Protein AF-0000000087109106 (afdb_homodimer)

Secondary structure (DSSP, 8-state):
--B-EEEEEEE-EETTEETSGGGHHHHHHHHTTHHHHHHTTS-EEEEEPPP-TT--STTHHHHHHHHHHHHHHHHHHHTTEEEEEEESSTTHHHHHHHHHTTT-TT-EEEEE-SS-----TTT-SS--GGGGHHHHHTTSS-HHHHHTSTT--PPPGGGEEEEEE-S--HHHHHHHHHHT-EEEE--SSS---HHHHHHHHHHHHT--EEEEEEEGGGB-GGG---SS---SS-B-HHHHHHHHHHHHHHSEEEEEEEE---TTSTTHHHHHHHHHHHHHHHHHHHHHHTSB-----/--B-EEEEEEE-EETTEETSGGGHHHHHHHHTTHHHHHHTTS-EEEEEPPP-TT--STTHHHHHHHHHHHHHHHHHHHTTEEEEEEESSTTHHHHHHHHHTTT-TT-EEEEE-SS-----TTT-SS--GGGGHHHHHTTSS-HHHHHTSTT--PPPGGGEEEEEE-S--HHHHHHHHHHT-EEEE--SSS---HHHHHHHHHHHHT--EEEEEEEGGGB-GGG---SS---SS-B-HHHHHHHHHHHHHHSEEEEEEEE---TTSTTHHHHHHHHHHHHHHHHHHHHHHTSB-----

pLDDT: mean 96.87, std 5.17, range [41.66, 98.94]

Structure (mmCIF, N/CA/C/O backbone):
data_AF-0000000087109106-model_v1
#
loop_
_entity.id
_entity.type
_entity.pdbx_description
1 polymer Arginase
#
loop_
_atom_site.group_PDB
_atom_site.id
_atom_site.type_symbol
_atom_site.label_atom_id
_atom_site.label_alt_id
_atom_site.label_comp_id
_atom_site.label_asym_id
_atom_site.label_entity_id
_atom_site.label_seq_id
_atom_site.pdbx_PDB_ins_code
_atom_site.Cartn_x
_atom_site.Cartn_y
_atom_site.Cartn_z
_atom_site.occupancy
_atom_site.B_iso_or_equiv
_atom_site.auth_seq_id
_atom_site.auth_comp_id
_atom_site.auth_asym_id
_atom_site.auth_atom_id
_atom_site.pdbx_PDB_model_num
ATOM 1 N N . MET A 1 1 ? 10.938 30 22.594 1 81.94 1 MET A N 1
ATOM 2 C CA . MET A 1 1 ? 11.258 31.141 21.719 1 81.94 1 MET A CA 1
ATOM 3 C C . MET A 1 1 ? 10.312 31.188 20.531 1 81.94 1 MET A C 1
ATOM 5 O O . MET A 1 1 ? 9.898 30.141 20.016 1 81.94 1 MET A O 1
ATOM 9 N N . PRO A 1 2 ? 9.867 32.344 20.203 1 93.38 2 PRO A N 1
ATOM 10 C CA . PRO A 1 2 ? 8.922 32.469 19.078 1 93.38 2 PRO A CA 1
ATOM 11 C C . PRO A 1 2 ? 9.547 32.094 17.734 1 93.38 2 PRO A C 1
ATOM 13 O O . PRO A 1 2 ? 10.773 32.156 17.594 1 93.38 2 PRO A O 1
ATOM 16 N N . TYR A 1 3 ? 8.766 31.641 16.812 1 96.44 3 TYR A N 1
ATOM 17 C CA . TYR A 1 3 ? 9.195 31.5 15.43 1 96.44 3 TYR A CA 1
ATOM 18 C C . TYR A 1 3 ? 9.469 32.875 14.812 1 96.44 3 TYR A C 1
ATOM 20 O O . TYR A 1 3 ? 8.898 33.875 15.234 1 96.44 3 TYR A O 1
ATOM 28 N N . THR A 1 4 ? 10.367 32.812 13.82 1 96.75 4 THR A N 1
ATOM 29 C CA . THR A 1 4 ? 10.734 34.094 13.234 1 96.75 4 THR A CA 1
ATOM 30 C C . THR A 1 4 ? 10.359 34.156 11.758 1 96.75 4 THR A C 1
ATOM 32 O O . THR A 1 4 ? 10.469 35.188 11.117 1 96.75 4 THR A O 1
ATOM 35 N N . SER A 1 5 ? 10 33.062 11.25 1 98.06 5 SER A N 1
ATOM 36 C CA . SER A 1 5 ? 9.633 32.938 9.852 1 98.06 5 SER A CA 1
ATOM 37 C C . SER A 1 5 ? 8.727 31.719 9.625 1 98.06 5 SER A C 1
ATOM 39 O O . SER A 1 5 ? 8.422 30.984 10.57 1 98.06 5 SER A O 1
ATOM 41 N N . ILE A 1 6 ? 8.203 31.641 8.445 1 98.62 6 ILE A N 1
ATOM 42 C CA . ILE A 1 6 ? 7.371 30.516 8.047 1 98.62 6 ILE A CA 1
ATOM 43 C C . ILE A 1 6 ? 8.023 29.781 6.879 1 98.62 6 ILE A C 1
ATOM 45 O O . ILE A 1 6 ? 8.461 30.406 5.91 1 98.62 6 ILE A O 1
ATOM 49 N N . THR A 1 7 ? 8.227 28.531 6.992 1 98.88 7 THR A N 1
ATOM 50 C CA . THR A 1 7 ? 8.609 27.672 5.867 1 98.88 7 THR A CA 1
ATOM 51 C C . THR A 1 7 ? 7.398 26.938 5.305 1 98.88 7 THR A C 1
ATOM 53 O O . THR A 1 7 ? 6.777 26.141 5.996 1 98.88 7 THR A O 1
ATOM 56 N N . ILE A 1 8 ? 7.062 27.234 4.07 1 98.94 8 ILE A N 1
ATOM 57 C CA . ILE A 1 8 ? 6 26.516 3.375 1 98.94 8 ILE A CA 1
ATOM 58 C C . ILE A 1 8 ? 6.578 25.281 2.684 1 98.94 8 ILE A C 1
ATOM 60 O O . ILE A 1 8 ? 7.359 25.406 1.739 1 98.94 8 ILE A O 1
ATOM 64 N N . VAL A 1 9 ? 6.246 24.125 3.215 1 98.94 9 VAL A N 1
ATOM 65 C CA . VAL A 1 9 ? 6.617 22.859 2.59 1 98.94 9 VAL A CA 1
ATOM 66 C C . VAL A 1 9 ? 5.523 22.422 1.615 1 98.94 9 VAL A C 1
ATOM 68 O O . VAL A 1 9 ? 4.379 22.203 2.018 1 98.94 9 VAL A O 1
ATOM 71 N N . VAL A 1 10 ? 5.859 22.312 0.342 1 98.94 10 VAL A N 1
ATOM 72 C CA . VAL A 1 10 ? 4.879 22.016 -0.694 1 98.94 10 VAL A CA 1
ATOM 73 C C . VAL A 1 10 ? 5.043 20.562 -1.147 1 98.94 10 VAL A C 1
ATOM 75 O O . VAL A 1 10 ? 6.066 20.203 -1.735 1 98.94 10 VAL A O 1
ATOM 78 N N . ALA A 1 11 ? 4.082 19.75 -0.847 1 98.81 11 ALA A N 1
ATOM 79 C CA . ALA A 1 11 ? 4.07 18.328 -1.194 1 98.81 11 ALA A CA 1
ATOM 80 C C . ALA A 1 11 ? 2.826 17.969 -2 1 98.81 11 ALA A C 1
ATOM 82 O O . ALA A 1 11 ? 1.907 17.328 -1.482 1 98.81 11 ALA A O 1
ATOM 83 N N . PRO A 1 12 ? 2.826 18.234 -3.299 1 98.75 12 PRO A N 1
ATOM 84 C CA . PRO A 1 12 ? 1.623 18.125 -4.129 1 98.75 12 PRO A CA 1
ATOM 85 C C . PRO A 1 12 ? 1.46 16.734 -4.734 1 98.75 12 PRO A C 1
ATOM 87 O O . PRO A 1 12 ? 1.447 16.578 -5.957 1 98.75 12 PRO A O 1
ATOM 90 N N . TYR A 1 13 ? 1.176 15.773 -3.838 1 98.19 13 TYR A N 1
ATOM 91 C CA . TYR A 1 13 ? 1.151 14.391 -4.309 1 98.19 13 TYR A CA 1
ATOM 92 C C . TYR A 1 13 ? -0.169 13.719 -3.951 1 98.19 13 TYR A C 1
ATOM 94 O O . TYR A 1 13 ? -0.763 14.016 -2.912 1 98.19 13 TYR A O 1
ATOM 102 N N . HIS A 1 14 ? -0.654 12.906 -4.785 1 96.94 14 HIS A N 1
ATOM 103 C CA . HIS A 1 14 ? -1.688 11.898 -4.551 1 96.94 14 HIS A CA 1
ATOM 104 C C . HIS A 1 14 ? -1.144 10.492 -4.762 1 96.94 14 HIS A C 1
ATOM 106 O O . HIS A 1 14 ? -0.91 10.07 -5.898 1 96.94 14 HIS A O 1
ATOM 112 N N . THR A 1 15 ? -0.967 9.711 -3.705 1 92.5 15 THR A N 1
ATOM 113 C CA . THR A 1 15 ? -0.433 8.359 -3.766 1 92.5 15 THR A CA 1
ATOM 114 C C . THR A 1 15 ? 0.911 8.336 -4.488 1 92.5 15 THR A C 1
ATOM 116 O O . THR A 1 15 ? 1.159 7.465 -5.324 1 92.5 15 THR A O 1
ATOM 119 N N . GLY A 1 16 ? 1.646 9.359 -4.309 1 92.75 16 GLY A N 1
ATOM 120 C CA . GLY A 1 16 ? 2.979 9.445 -4.883 1 92.75 16 GLY A CA 1
ATOM 121 C C . GLY A 1 16 ? 2.988 10.047 -6.277 1 92.75 16 GLY A C 1
ATOM 122 O O . GLY A 1 16 ? 4.055 10.234 -6.871 1 92.75 16 GLY A O 1
ATOM 123 N N . LEU A 1 17 ? 1.903 10.32 -6.859 1 93.31 17 LEU A N 1
ATOM 124 C CA . LEU A 1 17 ? 1.821 10.953 -8.172 1 93.31 17 LEU A CA 1
ATOM 125 C C . LEU A 1 17 ? 1.724 12.469 -8.047 1 93.31 17 LEU A C 1
ATOM 127 O O . LEU A 1 17 ? 0.871 12.984 -7.32 1 93.31 17 LEU A O 1
ATOM 131 N N . TYR A 1 18 ? 2.537 13.18 -8.727 1 96 18 TYR A N 1
ATOM 132 C CA . TYR A 1 18 ? 2.615 14.633 -8.68 1 96 18 TYR A CA 1
ATOM 133 C C . TYR A 1 18 ? 1.415 15.266 -9.375 1 96 18 TYR A C 1
ATOM 135 O O . TYR A 1 18 ? 1.013 14.828 -10.453 1 96 18 TYR A O 1
ATOM 143 N N . ASP A 1 19 ? 0.82 16.266 -8.766 1 97 19 ASP A N 1
ATOM 144 C CA . ASP A 1 19 ? -0.245 17.094 -9.328 1 97 19 ASP A CA 1
ATOM 145 C C . ASP A 1 19 ? -1.371 16.234 -9.898 1 97 19 ASP A C 1
ATOM 147 O O . ASP A 1 19 ? -1.814 16.453 -11.023 1 97 19 ASP A O 1
ATOM 151 N N . HIS A 1 20 ? -1.695 15.242 -9.188 1 95.44 20 HIS A N 1
ATOM 152 C CA . HIS A 1 20 ? -2.779 14.32 -9.5 1 95.44 20 HIS A CA 1
ATOM 153 C C . HIS A 1 20 ? -3.832 14.312 -8.398 1 95.44 20 HIS A C 1
ATOM 155 O O . HIS A 1 20 ? -3.502 14.164 -7.219 1 95.44 20 HIS A O 1
ATOM 161 N N . ARG A 1 21 ? -5.148 14.602 -8.789 1 96.94 21 ARG A N 1
ATOM 162 C CA . ARG A 1 21 ? -6.254 14.594 -7.84 1 96.94 21 ARG A CA 1
ATOM 163 C C . ARG A 1 21 ? -5.957 15.484 -6.645 1 96.94 21 ARG A C 1
ATOM 165 O O . ARG A 1 21 ? -5.676 16.672 -6.809 1 96.94 21 ARG A O 1
ATOM 172 N N . VAL A 1 22 ? -5.84 14.93 -5.5 1 98.38 22 VAL A N 1
ATOM 173 C CA . VAL A 1 22 ? -5.676 15.789 -4.336 1 98.38 22 VAL A CA 1
ATOM 174 C C . VAL A 1 22 ? -4.277 16.406 -4.336 1 98.38 22 VAL A C 1
ATOM 176 O O . VAL A 1 22 ? -4.008 17.359 -3.605 1 98.38 22 VAL A O 1
ATOM 179 N N . GLY A 1 23 ? -3.395 15.914 -5.145 1 98.25 23 GLY A N 1
ATOM 180 C CA . GLY A 1 23 ? -2.104 16.562 -5.328 1 98.25 23 GLY A CA 1
ATOM 181 C C . GLY A 1 23 ? -2.209 17.938 -5.949 1 98.25 23 GLY A C 1
ATOM 182 O O . GLY A 1 23 ? -1.28 18.75 -5.848 1 98.25 23 GLY A O 1
ATOM 183 N N . SER A 1 24 ? -3.297 18.266 -6.547 1 98.62 24 SER A N 1
ATOM 184 C CA . SER A 1 24 ? -3.514 19.562 -7.156 1 98.62 24 SER A CA 1
ATOM 185 C C . SER A 1 24 ? -3.83 20.625 -6.102 1 98.62 24 SER A C 1
ATOM 187 O O . SER A 1 24 ? -3.66 21.812 -6.344 1 98.62 24 SER A O 1
ATOM 189 N N . GLY A 1 25 ? -4.273 20.203 -4.969 1 98.81 25 GLY A N 1
ATOM 190 C CA . GLY A 1 25 ? -4.734 21.094 -3.908 1 98.81 25 GLY A CA 1
ATOM 191 C C . GLY A 1 25 ? -3.684 22.094 -3.467 1 98.81 25 GLY A C 1
ATOM 192 O O . GLY A 1 25 ? -3.912 23.297 -3.52 1 98.81 25 GLY A O 1
ATOM 193 N N . PRO A 1 26 ? -2.518 21.562 -3.062 1 98.81 26 PRO A N 1
ATOM 194 C CA . PRO A 1 26 ? -1.448 22.484 -2.645 1 98.81 26 PRO A CA 1
ATOM 195 C C . PRO A 1 26 ? -1.155 23.562 -3.682 1 98.81 26 PRO A C 1
ATOM 197 O O . PRO A 1 26 ? -0.986 24.734 -3.326 1 98.81 26 PRO A O 1
ATOM 200 N N . LEU A 1 27 ? -1.142 23.172 -4.922 1 98.56 27 LEU A N 1
ATOM 201 C CA . LEU A 1 27 ? -0.813 24.094 -6.004 1 98.56 27 LEU A CA 1
ATOM 202 C C . LEU A 1 27 ? -1.904 25.141 -6.172 1 98.56 27 LEU A C 1
ATOM 204 O O . LEU A 1 27 ? -1.609 26.312 -6.387 1 98.56 27 LEU A O 1
ATOM 208 N N . ARG A 1 28 ? -3.117 24.688 -6.066 1 98.75 28 ARG A N 1
ATOM 209 C CA . ARG A 1 28 ? -4.23 25.625 -6.195 1 98.75 28 ARG A CA 1
ATOM 210 C C . ARG A 1 28 ? -4.262 26.609 -5.023 1 98.75 28 ARG A C 1
ATOM 212 O O . ARG A 1 28 ? -4.551 27.797 -5.203 1 98.75 28 ARG A O 1
ATOM 219 N N . ILE A 1 29 ? -4.012 26.156 -3.83 1 98.88 29 ILE A N 1
ATOM 220 C CA . ILE A 1 29 ? -3.975 27.016 -2.65 1 98.88 29 ILE A CA 1
ATOM 221 C C . ILE A 1 29 ? -2.908 28.094 -2.828 1 98.88 29 ILE A C 1
ATOM 223 O O . ILE A 1 29 ? -3.16 29.281 -2.572 1 98.88 29 ILE A O 1
ATOM 227 N N . LEU A 1 30 ? -1.742 27.734 -3.285 1 98.62 30 LEU A N 1
ATOM 228 C CA . LEU A 1 30 ? -0.664 28.688 -3.531 1 98.62 30 LEU A CA 1
ATOM 229 C C . LEU A 1 30 ? -1.076 29.719 -4.578 1 98.62 30 LEU A C 1
ATOM 231 O O . LEU A 1 30 ? -0.709 30.891 -4.477 1 98.62 30 LEU A O 1
ATOM 235 N N . SER A 1 31 ? -1.84 29.281 -5.531 1 98.31 31 SER A N 1
ATOM 236 C CA . SER A 1 31 ? -2.24 30.156 -6.629 1 98.31 31 SER A CA 1
ATOM 237 C C . SER A 1 31 ? -3.244 31.203 -6.16 1 98.31 31 SER A C 1
ATOM 239 O O . SER A 1 31 ? -3.479 32.188 -6.852 1 98.31 31 SER A O 1
ATOM 241 N N . HIS A 1 32 ? -3.805 31.031 -5.051 1 98.44 32 HIS A N 1
ATOM 242 C CA . HIS A 1 32 ? -4.742 32 -4.484 1 98.44 32 HIS A CA 1
ATOM 243 C C . HIS A 1 32 ? -4.023 33 -3.584 1 98.44 32 HIS A C 1
ATOM 245 O O . HIS A 1 32 ? -4.562 33.406 -2.555 1 98.44 32 HIS A O 1
ATOM 251 N N . ASN A 1 33 ? -2.791 33.312 -3.881 1 97.38 33 ASN A N 1
ATOM 252 C CA . ASN A 1 33 ? -1.979 34.375 -3.311 1 97.38 33 ASN A CA 1
ATOM 253 C C . ASN A 1 33 ? -1.66 34.125 -1.841 1 97.38 33 ASN A C 1
ATOM 255 O O . ASN A 1 33 ? -1.628 35.031 -1.033 1 97.38 33 ASN A O 1
ATOM 259 N N . LEU A 1 34 ? -1.552 32.844 -1.483 1 98.62 34 LEU A N 1
ATOM 260 C CA . LEU A 1 34 ? -1.219 32.5 -0.105 1 98.62 34 LEU A CA 1
ATOM 261 C C . LEU A 1 34 ? 0.107 33.125 0.307 1 98.62 34 LEU A C 1
ATOM 263 O O . LEU A 1 34 ? 0.214 33.719 1.389 1 98.62 34 LEU A O 1
ATOM 267 N N . ALA A 1 35 ? 1.103 33 -0.538 1 97.88 35 ALA A N 1
ATOM 268 C CA . ALA A 1 35 ? 2.445 33.469 -0.222 1 97.88 35 ALA A CA 1
ATOM 269 C C . ALA A 1 35 ? 2.438 34.969 0.076 1 97.88 35 ALA A C 1
ATOM 271 O O . ALA A 1 35 ? 3.023 35.406 1.065 1 97.88 35 ALA A O 1
ATOM 272 N N . SER A 1 36 ? 1.805 35.719 -0.76 1 97.75 36 SER A N 1
ATOM 273 C CA . SER A 1 36 ? 1.749 37.188 -0.591 1 97.75 36 SER A CA 1
ATOM 274 C C . SER A 1 36 ? 1.068 37.562 0.721 1 97.75 36 SER A C 1
ATOM 276 O O . SER A 1 36 ? 1.512 38.469 1.415 1 97.75 36 SER A O 1
ATOM 278 N N . LYS A 1 37 ? 0.027 36.906 1.008 1 98.19 37 LYS A N 1
ATOM 279 C CA . LYS A 1 37 ? -0.72 37.188 2.23 1 98.19 37 LYS A CA 1
ATOM 280 C C . LYS A 1 37 ? 0.108 36.844 3.469 1 98.19 37 LYS A C 1
ATOM 282 O O . LYS A 1 37 ? 0.076 37.594 4.457 1 98.19 37 LYS A O 1
ATOM 287 N N . LEU A 1 38 ? 0.86 35.75 3.412 1 98.31 38 LEU A N 1
ATOM 288 C CA . LEU A 1 38 ? 1.678 35.375 4.555 1 98.31 38 LEU A CA 1
ATOM 289 C C . LEU A 1 38 ? 2.904 36.25 4.68 1 98.31 38 LEU A C 1
ATOM 291 O O . LEU A 1 38 ? 3.371 36.531 5.789 1 98.31 38 LEU A O 1
ATOM 295 N N . GLU A 1 39 ? 3.453 36.719 3.535 1 97.19 39 GLU A N 1
ATOM 296 C CA . GLU A 1 39 ? 4.621 37.594 3.533 1 97.19 39 GLU A CA 1
ATOM 297 C C . GLU A 1 39 ? 4.344 38.875 4.289 1 97.19 39 GLU A C 1
ATOM 299 O O . GLU A 1 39 ? 5.258 39.5 4.844 1 97.19 39 GLU A O 1
ATOM 304 N N . ALA A 1 40 ? 3.117 39.25 4.289 1 95.88 40 ALA A N 1
ATOM 305 C CA . ALA A 1 40 ? 2.711 40.469 5.012 1 95.88 40 ALA A CA 1
ATOM 306 C C . ALA A 1 40 ? 2.811 40.25 6.52 1 95.88 40 ALA A C 1
ATOM 308 O O . ALA A 1 40 ? 2.861 41.219 7.285 1 95.88 40 ALA A O 1
ATOM 309 N N . LEU A 1 41 ? 2.867 39.031 6.938 1 95.56 41 LEU A N 1
ATOM 310 C CA . LEU A 1 41 ? 2.832 38.719 8.359 1 95.56 41 LEU A CA 1
ATOM 311 C C . LEU A 1 41 ? 4.207 38.281 8.859 1 95.56 41 LEU A C 1
ATOM 313 O O . LEU A 1 41 ? 4.574 38.562 10 1 95.56 41 LEU A O 1
ATOM 317 N N . ALA A 1 42 ? 4.938 37.594 8.016 1 96.56 42 ALA A N 1
ATOM 318 C CA . ALA A 1 42 ? 6.254 37.094 8.367 1 96.56 42 ALA A CA 1
ATOM 319 C C . ALA A 1 42 ? 7.051 36.719 7.121 1 96.56 42 ALA A C 1
ATOM 321 O O . ALA A 1 42 ? 6.477 36.469 6.055 1 96.56 42 ALA A O 1
ATOM 322 N N . PRO A 1 43 ? 8.477 36.688 7.281 1 97.38 43 PRO A N 1
ATOM 323 C CA . PRO A 1 43 ? 9.258 36.125 6.172 1 97.38 43 PRO A CA 1
ATOM 324 C C . PRO A 1 43 ? 8.867 34.688 5.852 1 97.38 43 PRO A C 1
ATOM 326 O O . PRO A 1 43 ? 8.609 33.906 6.762 1 97.38 43 PRO A O 1
ATOM 329 N N . ILE A 1 44 ? 8.805 34.406 4.586 1 98.12 44 ILE A N 1
ATOM 330 C CA . ILE A 1 44 ? 8.43 33.031 4.203 1 98.12 44 ILE A CA 1
ATOM 331 C C . ILE A 1 44 ? 9.531 32.438 3.34 1 98.12 44 ILE A C 1
ATOM 333 O O . ILE A 1 44 ? 10.281 33.156 2.674 1 98.12 44 ILE A O 1
ATOM 337 N N . SER A 1 45 ? 9.758 31.219 3.391 1 98.31 45 SER A N 1
ATOM 338 C CA . SER A 1 45 ? 10.586 30.406 2.504 1 98.31 45 SER A CA 1
ATOM 339 C C . SER A 1 45 ? 9.844 29.172 2.031 1 98.31 45 SER A C 1
ATOM 341 O O . SER A 1 45 ? 8.836 28.781 2.625 1 98.31 45 SER A O 1
ATOM 343 N N . PHE A 1 46 ? 10.305 28.656 0.93 1 98.44 46 PHE A N 1
ATOM 344 C CA . PHE A 1 46 ? 9.664 27.484 0.341 1 98.44 46 PHE A CA 1
ATOM 345 C C . PHE A 1 46 ? 10.602 26.297 0.377 1 98.44 46 PHE A C 1
ATOM 347 O O . PHE A 1 46 ? 11.812 26.438 0.169 1 98.44 46 PHE A O 1
ATOM 354 N N . THR A 1 47 ? 10.07 25.172 0.69 1 98.62 47 THR A N 1
ATOM 355 C CA . THR A 1 47 ? 10.68 23.875 0.436 1 98.62 47 THR A CA 1
ATOM 356 C C . THR A 1 47 ? 9.75 23 -0.399 1 98.62 47 THR A C 1
ATOM 358 O O . THR A 1 47 ? 8.68 22.594 0.064 1 98.62 47 THR A O 1
ATOM 361 N N . ASN A 1 48 ? 10.148 22.688 -1.584 1 98.5 48 ASN A N 1
ATOM 362 C CA . ASN A 1 48 ? 9.344 21.875 -2.488 1 98.5 48 ASN A CA 1
ATOM 363 C C . ASN A 1 48 ? 9.781 20.422 -2.459 1 98.5 48 ASN A C 1
ATOM 365 O O . ASN A 1 48 ? 10.953 20.109 -2.646 1 98.5 48 ASN A O 1
ATOM 369 N N . ILE A 1 49 ? 8.852 19.578 -2.219 1 98.69 49 ILE A N 1
ATOM 370 C CA . ILE A 1 49 ? 9.141 18.141 -2.279 1 98.69 49 ILE A CA 1
ATOM 371 C C . ILE A 1 49 ? 9.211 17.703 -3.736 1 98.69 49 ILE A C 1
ATOM 373 O O . ILE A 1 49 ? 8.219 17.781 -4.465 1 98.69 49 ILE A O 1
ATOM 377 N N . GLY A 1 50 ? 10.328 17.234 -4.09 1 96.88 50 GLY A N 1
ATOM 378 C CA . GLY A 1 50 ? 10.562 16.875 -5.477 1 96.88 50 GLY A CA 1
ATOM 379 C C . GLY A 1 50 ? 9.898 15.57 -5.867 1 96.88 50 GLY A C 1
ATOM 380 O O . GLY A 1 50 ? 9.359 14.852 -5.016 1 96.88 50 GLY A O 1
ATOM 381 N N . PRO A 1 51 ? 9.953 15.242 -7.16 1 95.62 51 PRO A N 1
ATOM 382 C CA . PRO A 1 51 ? 9.305 14.039 -7.68 1 95.62 51 PRO A CA 1
ATOM 383 C C . PRO A 1 51 ? 9.844 12.758 -7.055 1 95.62 51 PRO A C 1
ATOM 385 O O . PRO A 1 51 ? 11.039 12.672 -6.742 1 95.62 51 PRO A O 1
ATOM 388 N N . VAL A 1 52 ? 8.969 11.75 -6.918 1 96.62 52 VAL A N 1
ATOM 389 C CA . VAL A 1 52 ? 9.352 10.5 -6.27 1 96.62 52 VAL A CA 1
ATOM 390 C C . VAL A 1 52 ? 9.125 9.336 -7.23 1 96.62 52 VAL A C 1
ATOM 392 O O . VAL A 1 52 ? 8.961 8.188 -6.797 1 96.62 52 VAL A O 1
ATOM 395 N N . ASP A 1 53 ? 9.141 9.523 -8.5 1 90.94 53 ASP A N 1
ATOM 396 C CA . ASP A 1 53 ? 8.805 8.562 -9.539 1 90.94 53 ASP A CA 1
ATOM 397 C C . ASP A 1 53 ? 9.758 7.371 -9.523 1 90.94 53 ASP A C 1
ATOM 399 O O . ASP A 1 53 ? 9.414 6.277 -9.969 1 90.94 53 ASP A O 1
ATOM 403 N N . ALA A 1 54 ? 10.945 7.582 -9.078 1 90.88 54 ALA A N 1
ATOM 404 C CA . ALA A 1 54 ? 11.969 6.543 -9.102 1 90.88 54 ALA A CA 1
ATOM 405 C C . ALA A 1 54 ? 11.719 5.5 -8.016 1 90.88 54 ALA A C 1
ATOM 407 O O . ALA A 1 54 ? 12.297 4.41 -8.047 1 90.88 54 ALA A O 1
ATOM 408 N N . PHE A 1 55 ? 10.867 5.828 -7.102 1 91.94 55 PHE A N 1
ATOM 409 C CA . PHE A 1 55 ? 10.594 4.91 -6 1 91.94 55 PHE A CA 1
ATOM 410 C C . PHE A 1 55 ? 9.461 3.961 -6.352 1 91.94 55 PHE A C 1
ATOM 412 O O . PHE A 1 55 ? 8.469 4.371 -6.961 1 91.94 55 PHE A O 1
ATOM 419 N N . GLU A 1 56 ? 9.672 2.707 -6.047 1 88.44 56 GLU A N 1
ATOM 420 C CA . GLU A 1 56 ? 8.773 1.647 -6.504 1 88.44 56 GLU A CA 1
ATOM 421 C C . GLU A 1 56 ? 8.07 0.977 -5.332 1 88.44 56 GLU A C 1
ATOM 423 O O . GLU A 1 56 ? 8.312 1.322 -4.172 1 88.44 56 GLU A O 1
ATOM 428 N N . GLY A 1 57 ? 7.121 0.023 -5.754 1 90.94 57 GLY A N 1
ATOM 429 C CA . GLY A 1 57 ? 6.266 -0.601 -4.758 1 90.94 57 GLY A CA 1
ATOM 430 C C . GLY A 1 57 ? 4.926 0.09 -4.602 1 90.94 57 GLY A C 1
ATOM 431 O O . GLY A 1 57 ? 4.805 1.29 -4.863 1 90.94 57 GLY A O 1
ATOM 432 N N . GLU A 1 58 ? 3.889 -0.635 -4.191 1 94.12 58 GLU A N 1
ATOM 433 C CA . GLU A 1 58 ? 2.576 -0.022 -4.016 1 94.12 58 GLU A CA 1
ATOM 434 C C . GLU A 1 58 ? 2.654 1.202 -3.109 1 94.12 58 GLU A C 1
ATOM 436 O O . GLU A 1 58 ? 1.982 2.207 -3.352 1 94.12 58 GLU A O 1
ATOM 441 N N . THR A 1 59 ? 3.514 1.122 -2.07 1 96.25 59 THR A N 1
ATOM 442 C CA . THR A 1 59 ? 3.521 2.176 -1.062 1 96.25 59 THR A CA 1
ATOM 443 C C . THR A 1 59 ? 4.84 2.941 -1.086 1 96.25 59 THR A C 1
ATOM 445 O O . THR A 1 59 ? 5.023 3.9 -0.334 1 96.25 59 THR A O 1
ATOM 448 N N . GLY A 1 60 ? 5.754 2.572 -1.929 1 95.62 60 GLY A N 1
ATOM 449 C CA . GLY A 1 60 ? 7.105 3.109 -1.93 1 95.62 60 GLY A CA 1
ATOM 450 C C . GLY A 1 60 ? 7.152 4.609 -2.15 1 95.62 60 GLY A C 1
ATOM 451 O O . GLY A 1 60 ? 7.875 5.324 -1.451 1 95.62 60 GLY A O 1
ATOM 452 N N . ARG A 1 61 ? 6.402 5.09 -3.08 1 95.88 61 ARG A N 1
ATOM 453 C CA . ARG A 1 61 ? 6.379 6.52 -3.375 1 95.88 61 ARG A CA 1
ATOM 454 C C . ARG A 1 61 ? 5.848 7.312 -2.188 1 95.88 61 ARG A C 1
ATOM 456 O O . ARG A 1 61 ? 6.395 8.359 -1.838 1 95.88 61 ARG A O 1
ATOM 463 N N . THR A 1 62 ? 4.82 6.832 -1.572 1 97.38 62 THR A N 1
ATOM 464 C CA . THR A 1 62 ? 4.211 7.508 -0.431 1 97.38 62 THR A CA 1
ATOM 465 C C . THR A 1 62 ? 5.211 7.645 0.713 1 97.38 62 THR A C 1
ATOM 467 O O . THR A 1 62 ? 5.371 8.727 1.281 1 97.38 62 THR A O 1
ATOM 470 N N . PHE A 1 63 ? 5.934 6.594 1.024 1 98.31 63 PHE A N 1
ATOM 471 C CA . PHE A 1 63 ? 6.844 6.637 2.162 1 98.31 63 PHE A CA 1
ATOM 472 C C . PHE A 1 63 ? 8.062 7.504 1.847 1 98.31 63 PHE A C 1
ATOM 474 O O . PHE A 1 63 ? 8.625 8.133 2.742 1 98.31 63 PHE A O 1
ATOM 481 N N . GLU A 1 64 ? 8.398 7.551 0.564 1 98.38 64 GLU A N 1
ATOM 482 C CA . GLU A 1 64 ? 9.469 8.484 0.229 1 98.38 64 GLU A CA 1
ATOM 483 C C . GLU A 1 64 ? 9.023 9.93 0.429 1 98.38 64 GLU A C 1
ATOM 485 O O . GLU A 1 64 ? 9.789 10.766 0.915 1 98.38 64 GLU A O 1
ATOM 490 N N . VAL A 1 65 ? 7.816 10.242 0.036 1 98.56 65 VAL A N 1
ATOM 491 C CA . VAL A 1 65 ? 7.262 11.57 0.28 1 98.56 65 VAL A CA 1
ATOM 492 C C . VAL A 1 65 ? 7.289 11.875 1.775 1 98.56 65 VAL A C 1
ATOM 494 O O . VAL A 1 65 ? 7.668 12.969 2.186 1 98.56 65 VAL A O 1
ATOM 497 N N . LEU A 1 66 ? 6.949 10.922 2.65 1 98.75 66 LEU A N 1
ATOM 498 C CA . LEU A 1 66 ? 6.949 11.109 4.098 1 98.75 66 LEU A CA 1
ATOM 499 C C . LEU A 1 66 ? 8.352 11.414 4.605 1 98.75 66 LEU A C 1
ATOM 501 O O . LEU A 1 66 ? 8.539 12.32 5.426 1 98.75 66 LEU A O 1
ATOM 505 N N . ARG A 1 67 ? 9.305 10.656 4.113 1 98.81 67 ARG A N 1
ATOM 506 C CA . ARG A 1 67 ? 10.688 10.875 4.539 1 98.81 67 ARG A CA 1
ATOM 507 C C . ARG A 1 67 ? 11.141 12.289 4.215 1 98.81 67 ARG A C 1
ATOM 509 O O . ARG A 1 67 ? 11.766 12.953 5.047 1 98.81 67 ARG A O 1
ATOM 516 N N . ARG A 1 68 ? 10.781 12.75 3.061 1 98.88 68 ARG A N 1
ATOM 517 C CA . ARG A 1 68 ? 11.211 14.07 2.613 1 98.88 68 ARG A CA 1
ATOM 518 C C . ARG A 1 68 ? 10.492 15.172 3.379 1 98.88 68 ARG A C 1
ATOM 520 O O . ARG A 1 68 ? 11.094 16.188 3.725 1 98.88 68 ARG A O 1
ATOM 527 N N . ILE A 1 69 ? 9.234 14.984 3.641 1 98.94 69 ILE A N 1
ATOM 528 C CA . ILE A 1 69 ? 8.492 15.961 4.43 1 98.94 69 ILE A CA 1
ATOM 529 C C . ILE A 1 69 ? 9.07 16.031 5.84 1 98.94 69 ILE A C 1
ATOM 531 O O . ILE A 1 69 ? 9.281 17.125 6.371 1 98.94 69 ILE A O 1
ATOM 535 N N . ALA A 1 70 ? 9.32 14.859 6.457 1 98.94 70 ALA A N 1
ATOM 536 C CA . ALA A 1 70 ? 9.875 14.828 7.809 1 98.94 70 ALA A CA 1
ATOM 537 C C . ALA A 1 70 ? 11.188 15.609 7.879 1 98.94 70 ALA A C 1
ATOM 539 O O . ALA A 1 70 ? 11.398 16.406 8.797 1 98.94 70 ALA A O 1
ATOM 540 N N . ALA A 1 71 ? 12 15.406 6.875 1 98.88 71 ALA A N 1
ATOM 541 C CA . ALA A 1 71 ? 13.281 16.094 6.824 1 98.88 71 ALA A CA 1
ATOM 542 C C . ALA A 1 71 ? 13.086 17.609 6.672 1 98.88 71 ALA A C 1
ATOM 544 O O . ALA A 1 71 ? 13.766 18.391 7.328 1 98.88 71 ALA A O 1
ATOM 545 N N . ALA A 1 72 ? 12.195 18 5.816 1 98.88 72 ALA A N 1
ATOM 546 C CA . ALA A 1 72 ? 11.922 19.422 5.582 1 98.88 72 ALA A CA 1
ATOM 547 C C . ALA A 1 72 ? 11.398 20.094 6.848 1 98.88 72 ALA A C 1
ATOM 549 O O . ALA A 1 72 ? 11.781 21.219 7.164 1 98.88 72 ALA A O 1
ATOM 550 N N . VAL A 1 73 ? 10.531 19.406 7.531 1 98.88 73 VAL A N 1
ATOM 551 C CA . VAL A 1 73 ? 9.922 19.938 8.75 1 98.88 73 VAL A CA 1
ATOM 552 C C . VAL A 1 73 ? 10.984 20.062 9.844 1 98.88 73 VAL A C 1
ATOM 554 O O . VAL A 1 73 ? 11.047 21.062 10.547 1 98.88 73 VAL A O 1
ATOM 557 N N . ALA A 1 74 ? 11.805 19.047 9.977 1 98.88 74 ALA A N 1
ATOM 558 C CA . ALA A 1 74 ? 12.883 19.094 10.953 1 98.88 74 ALA A CA 1
ATOM 559 C C . ALA A 1 74 ? 13.812 20.266 10.68 1 98.88 74 ALA A C 1
ATOM 561 O O . ALA A 1 74 ? 14.234 20.969 11.609 1 98.88 74 ALA A O 1
ATOM 562 N N . ALA A 1 75 ? 14.133 20.469 9.406 1 98.69 75 ALA A N 1
ATOM 563 C CA . ALA A 1 75 ? 15.016 21.578 9.008 1 98.69 75 ALA A CA 1
ATOM 564 C C . ALA A 1 75 ? 14.383 22.922 9.344 1 98.69 75 ALA A C 1
ATOM 566 O O . ALA A 1 75 ? 15.055 23.812 9.859 1 98.69 75 ALA A O 1
ATOM 567 N N . ALA A 1 76 ? 13.141 23.078 9.047 1 98.62 76 ALA A N 1
ATOM 568 C CA . ALA A 1 76 ? 12.438 24.312 9.352 1 98.62 76 ALA A CA 1
ATOM 569 C C . ALA A 1 76 ? 12.422 24.578 10.859 1 98.62 76 ALA A C 1
ATOM 571 O O . ALA A 1 76 ? 12.711 25.703 11.305 1 98.62 76 ALA A O 1
ATOM 572 N N . ALA A 1 77 ? 12.078 23.562 11.609 1 97.25 77 ALA A N 1
ATOM 573 C CA . ALA A 1 77 ? 11.992 23.688 13.062 1 97.25 77 ALA A CA 1
ATOM 574 C C . ALA A 1 77 ? 13.344 24.062 13.656 1 97.25 77 ALA A C 1
ATOM 576 O O . ALA A 1 77 ? 13.414 24.875 14.586 1 97.25 77 ALA A O 1
ATOM 577 N N . SER A 1 78 ? 14.398 23.516 13.133 1 96.88 78 SER A N 1
ATOM 578 C CA . SER A 1 78 ? 15.734 23.766 13.648 1 96.88 78 SER A CA 1
ATOM 579 C C . SER A 1 78 ? 16.156 25.203 13.445 1 96.88 78 SER A C 1
ATOM 581 O O . SER A 1 78 ? 17.031 25.719 14.156 1 96.88 78 SER A O 1
ATOM 583 N N . ARG A 1 79 ? 15.531 25.875 12.5 1 96.19 79 ARG A N 1
ATOM 584 C CA . ARG A 1 79 ? 15.867 27.266 12.211 1 96.19 79 ARG A CA 1
ATOM 585 C C . ARG A 1 79 ? 14.812 28.219 12.766 1 96.19 79 ARG A C 1
ATOM 587 O O . ARG A 1 79 ? 14.766 29.391 12.383 1 96.19 79 ARG A O 1
ATOM 594 N N . ARG A 1 80 ? 13.93 27.656 13.578 1 96.44 80 ARG A N 1
ATOM 595 C CA . ARG A 1 80 ? 12.836 28.422 14.172 1 96.44 80 ARG A CA 1
ATOM 596 C C . ARG A 1 80 ? 11.953 29.047 13.102 1 96.44 80 ARG A C 1
ATOM 598 O O . ARG A 1 80 ? 11.531 30.203 13.227 1 96.44 80 ARG A O 1
ATOM 605 N N . SER A 1 81 ? 11.859 28.375 12.094 1 98.25 81 SER A N 1
ATOM 606 C CA . SER A 1 81 ? 10.883 28.688 11.062 1 98.25 81 SER A CA 1
ATOM 607 C C . SER A 1 81 ? 9.648 27.797 11.18 1 98.25 81 SER A C 1
ATOM 609 O O . SER A 1 81 ? 9.766 26.578 11.242 1 98.25 81 SER A O 1
ATOM 611 N N . PHE A 1 82 ? 8.469 28.344 11.312 1 98.5 82 PHE A N 1
ATOM 612 C CA . PHE A 1 82 ? 7.227 27.609 11.492 1 98.5 82 PHE A CA 1
ATOM 613 C C . PHE A 1 82 ? 6.91 26.781 10.25 1 98.5 82 PHE A C 1
ATOM 615 O O . PHE A 1 82 ? 6.75 27.328 9.156 1 98.5 82 PHE A O 1
ATOM 622 N N . PRO A 1 83 ? 6.801 25.469 10.43 1 98.88 83 PRO A N 1
ATOM 623 C CA . PRO A 1 83 ? 6.477 24.641 9.258 1 98.88 83 PRO A CA 1
ATOM 624 C C . PRO A 1 83 ? 4.996 24.703 8.891 1 98.88 83 PRO A C 1
ATOM 626 O O . PRO A 1 83 ? 4.137 24.328 9.695 1 98.88 83 PRO A O 1
ATOM 629 N N . LEU A 1 84 ? 4.66 25.172 7.766 1 98.94 84 LEU A N 1
ATOM 630 C CA . LEU A 1 84 ? 3.363 25.094 7.102 1 98.94 84 LEU A CA 1
ATOM 631 C C . LEU A 1 84 ? 3.42 24.141 5.914 1 98.94 84 LEU A C 1
ATOM 633 O O . LEU A 1 84 ? 4.059 24.438 4.902 1 98.94 84 LEU A O 1
ATOM 637 N N . VAL A 1 85 ? 2.758 23.031 6.035 1 98.94 85 VAL A N 1
ATOM 638 C CA . VAL A 1 85 ? 2.846 22 5 1 98.94 85 VAL A CA 1
ATOM 639 C C . VAL A 1 85 ? 1.556 21.984 4.184 1 98.94 85 VAL A C 1
ATOM 641 O O . VAL A 1 85 ? 0.468 21.797 4.73 1 98.94 85 VAL A O 1
ATOM 644 N N . LEU A 1 86 ? 1.647 22.25 2.92 1 98.94 86 LEU A N 1
ATOM 645 C CA . LEU A 1 86 ? 0.576 22.016 1.958 1 98.94 86 LEU A CA 1
ATOM 646 C C . LEU A 1 86 ? 0.749 20.656 1.276 1 98.94 86 LEU A C 1
ATOM 648 O O . LEU A 1 86 ? 1.735 20.438 0.571 1 98.94 86 LEU A O 1
ATOM 652 N N . SER A 1 87 ? -0.2 19.781 1.547 1 98.88 87 SER A N 1
ATOM 653 C CA . SER A 1 87 ? -0.011 18.406 1.075 1 98.88 87 SER A CA 1
ATOM 654 C C . SER A 1 87 ? -1.257 17.891 0.361 1 98.88 87 SER A C 1
ATOM 656 O O . SER A 1 87 ? -2.365 18.375 0.609 1 98.88 87 SER A O 1
ATOM 658 N N . GLY A 1 88 ? -1.02 16.984 -0.559 1 98.56 88 GLY A N 1
ATOM 659 C CA . GLY A 1 88 ? -2.148 16.281 -1.153 1 98.56 88 GLY A CA 1
ATOM 660 C C . GLY A 1 88 ? -2.838 15.336 -0.191 1 98.56 88 GLY A C 1
ATOM 661 O O . GLY A 1 88 ? -4.062 15.211 -0.201 1 98.56 88 GLY A O 1
ATOM 662 N N . ASN A 1 89 ? -2.064 14.648 0.635 1 97.38 89 ASN A N 1
ATOM 663 C CA . ASN A 1 89 ? -2.623 13.57 1.441 1 97.38 89 ASN A CA 1
ATOM 664 C C . ASN A 1 89 ? -2.434 13.828 2.934 1 97.38 89 ASN A C 1
ATOM 666 O O . ASN A 1 89 ? -1.566 14.609 3.326 1 97.38 89 ASN A O 1
ATOM 670 N N . CYS A 1 90 ? -3.227 13.102 3.723 1 98.5 90 CYS A N 1
ATOM 671 C CA . CYS A 1 90 ? -3.232 13.234 5.176 1 98.5 90 CYS A CA 1
ATOM 672 C C . CYS A 1 90 ? -1.955 12.672 5.781 1 98.5 90 CYS A C 1
ATOM 674 O O . CYS A 1 90 ? -1.57 13.039 6.891 1 98.5 90 CYS A O 1
ATOM 676 N N . ASN A 1 91 ? -1.318 11.766 5.094 1 98.06 91 ASN A N 1
ATOM 677 C CA . ASN A 1 91 ? -0.167 11.078 5.676 1 98.06 91 ASN A CA 1
ATOM 678 C C . ASN A 1 91 ? 0.975 12.055 5.961 1 98.06 91 ASN A C 1
ATOM 680 O O . ASN A 1 91 ? 1.905 11.727 6.699 1 98.06 91 ASN A O 1
ATOM 684 N N . ALA A 1 92 ? 0.915 13.242 5.375 1 98.75 92 ALA A N 1
ATOM 685 C CA . ALA A 1 92 ? 1.908 14.273 5.648 1 98.75 92 ALA A CA 1
ATOM 686 C C . ALA A 1 92 ? 2.004 14.555 7.145 1 98.75 92 ALA A C 1
ATOM 688 O O . ALA A 1 92 ? 3.084 14.859 7.66 1 98.75 92 ALA A O 1
ATOM 689 N N . SER A 1 93 ? 0.912 14.445 7.875 1 98.88 93 SER A N 1
ATOM 690 C CA . SER A 1 93 ? 0.906 14.742 9.305 1 98.88 93 SER A CA 1
ATOM 691 C C . SER A 1 93 ? 1.712 13.719 10.086 1 98.88 93 SER A C 1
ATOM 693 O O . SER A 1 93 ? 2.311 14.039 11.117 1 98.88 93 SER A O 1
ATOM 695 N N . ALA A 1 94 ? 1.726 12.477 9.633 1 98.88 94 ALA A N 1
ATOM 696 C CA . ALA A 1 94 ? 2.615 11.5 10.25 1 98.88 94 ALA A CA 1
ATOM 697 C C . ALA A 1 94 ? 4.078 11.891 10.07 1 98.88 94 ALA A C 1
ATOM 699 O O . ALA A 1 94 ? 4.883 11.758 10.992 1 98.88 94 ALA A O 1
ATOM 700 N N . ALA A 1 95 ? 4.43 12.352 8.891 1 98.94 95 ALA A N 1
ATOM 701 C CA . ALA A 1 95 ? 5.785 12.805 8.594 1 98.94 95 ALA A CA 1
ATOM 702 C C . ALA A 1 95 ? 6.148 14.031 9.43 1 98.94 95 ALA A C 1
ATOM 704 O O . ALA A 1 95 ? 7.277 14.148 9.906 1 98.94 95 ALA A O 1
ATOM 705 N N . VAL A 1 96 ? 5.188 14.961 9.555 1 98.94 96 VAL A N 1
ATOM 706 C CA . VAL A 1 96 ? 5.41 16.172 10.328 1 98.94 96 VAL A CA 1
ATOM 707 C C . VAL A 1 96 ? 5.691 15.82 11.789 1 98.94 96 VAL A C 1
ATOM 709 O O . VAL A 1 96 ? 6.629 16.344 12.391 1 98.94 96 VAL A O 1
ATOM 712 N N . ALA A 1 97 ? 4.859 14.93 12.352 1 98.94 97 ALA A N 1
ATOM 713 C CA . ALA A 1 97 ? 5.094 14.484 13.719 1 98.94 97 ALA A CA 1
ATOM 714 C C . ALA A 1 97 ? 6.496 13.898 13.875 1 98.94 97 ALA A C 1
ATOM 716 O O . ALA A 1 97 ? 7.18 14.172 14.867 1 98.94 97 ALA A O 1
ATOM 717 N N . ALA A 1 98 ? 6.922 13.133 12.891 1 98.88 98 ALA A N 1
ATOM 718 C CA . ALA A 1 98 ? 8.258 12.555 12.906 1 98.88 98 ALA A CA 1
ATOM 719 C C . ALA A 1 98 ? 9.328 13.641 12.883 1 98.88 98 ALA A C 1
ATOM 721 O O . ALA A 1 98 ? 10.258 13.633 13.703 1 98.88 98 ALA A O 1
ATOM 722 N N . GLY A 1 99 ? 9.195 14.562 11.969 1 98.88 99 GLY A N 1
ATOM 723 C CA . GLY A 1 99 ? 10.18 15.625 11.836 1 98.88 99 GLY A CA 1
ATOM 724 C C . GLY A 1 99 ? 10.289 16.5 13.07 1 98.88 99 GLY A C 1
ATOM 725 O O . GLY A 1 99 ? 11.359 17.047 13.359 1 98.88 99 GLY A O 1
ATOM 726 N N . LEU A 1 100 ? 9.203 16.625 13.836 1 98.69 100 LEU A N 1
ATOM 727 C CA . LEU A 1 100 ? 9.148 17.5 14.992 1 98.69 100 LEU A CA 1
ATOM 728 C C . LEU A 1 100 ? 9.656 16.797 16.25 1 98.69 100 LEU A C 1
ATOM 730 O O . LEU A 1 100 ? 9.977 17.438 17.25 1 98.69 100 LEU A O 1
ATOM 734 N N . HIS A 1 101 ? 9.711 15.508 16.219 1 98.19 101 HIS A N 1
ATOM 735 C CA . HIS A 1 101 ? 9.93 14.719 17.438 1 98.19 101 HIS A CA 1
ATOM 736 C C . HIS A 1 101 ? 11.219 15.133 18.125 1 98.19 101 HIS A C 1
ATOM 738 O O . HIS A 1 101 ? 11.242 15.297 19.359 1 98.19 101 HIS A O 1
ATOM 744 N N . PRO A 1 102 ? 12.328 15.336 17.406 1 95.88 102 PRO A N 1
ATOM 745 C CA . PRO A 1 102 ? 13.562 15.703 18.094 1 95.88 102 PRO A CA 1
ATOM 746 C C . PRO A 1 102 ? 13.438 17 18.891 1 95.88 102 PRO A C 1
ATOM 748 O O . PRO A 1 102 ? 14.055 17.156 19.953 1 95.88 102 PRO A O 1
ATOM 751 N N . SER A 1 103 ? 12.602 17.891 18.484 1 96.12 103 SER A N 1
ATOM 752 C CA . SER A 1 103 ? 12.484 19.188 19.125 1 96.12 103 SER A CA 1
ATOM 753 C C . SER A 1 103 ? 11.25 19.25 20.016 1 96.12 103 SER A C 1
ATOM 755 O O . SER A 1 103 ? 11.195 20.062 20.953 1 96.12 103 SER A O 1
ATOM 757 N N . VAL A 1 104 ? 10.281 18.422 19.703 1 97.06 104 VAL A N 1
ATOM 758 C CA . VAL A 1 104 ? 9.031 18.422 20.469 1 97.06 104 VAL A CA 1
ATOM 759 C C . VAL A 1 104 ? 8.648 16.984 20.812 1 97.06 104 VAL A C 1
ATOM 761 O O . VAL A 1 104 ? 7.656 16.453 20.297 1 97.06 104 VAL A O 1
ATOM 764 N N . PRO A 1 105 ? 9.266 16.359 21.797 1 96 105 PRO A N 1
ATOM 765 C CA . PRO A 1 105 ? 9.016 14.945 22.094 1 96 105 PRO A CA 1
ATOM 766 C C . PRO A 1 105 ? 7.629 14.711 22.703 1 96 105 PRO A C 1
ATOM 768 O O . PRO A 1 105 ? 7.121 13.586 22.672 1 96 105 PRO A O 1
ATOM 771 N N . ASP A 1 106 ? 6.984 15.766 23.219 1 96.75 106 ASP A N 1
ATOM 772 C CA . ASP A 1 106 ? 5.66 15.648 23.828 1 96.75 106 ASP A CA 1
ATOM 773 C C . ASP A 1 106 ? 4.598 16.297 22.938 1 96.75 106 ASP A C 1
ATOM 775 O O . ASP A 1 106 ? 3.736 17.031 23.438 1 96.75 106 ASP A O 1
ATOM 779 N N . LEU A 1 107 ? 4.68 16.016 21.734 1 98.38 107 LEU A N 1
ATOM 780 C CA . LEU A 1 107 ? 3.818 16.641 20.75 1 98.38 107 LEU A CA 1
ATOM 781 C C . LEU A 1 107 ? 2.359 16.266 20.969 1 98.38 107 LEU A C 1
ATOM 783 O O . LEU A 1 107 ? 2.041 15.086 21.141 1 98.38 107 LEU A O 1
ATOM 787 N N . ASN A 1 108 ? 1.492 17.25 21.047 1 98.62 108 ASN A N 1
ATOM 788 C CA . ASN A 1 108 ? 0.051 17.062 20.938 1 98.62 108 ASN A CA 1
ATOM 789 C C . ASN A 1 108 ? -0.428 17.266 19.5 1 98.62 108 ASN A C 1
ATOM 791 O O . ASN A 1 108 ? 0.219 17.953 18.719 1 98.62 108 ASN A O 1
ATOM 795 N N . VAL A 1 109 ? -1.534 16.578 19.172 1 98.81 109 VAL A N 1
ATOM 796 C CA . VAL A 1 109 ? -2.016 16.672 17.797 1 98.81 109 VAL A CA 1
ATOM 797 C C . VAL A 1 109 ? -3.51 16.984 17.781 1 98.81 109 VAL A C 1
ATOM 799 O O . VAL A 1 109 ? -4.301 16.281 18.422 1 98.81 109 VAL A O 1
ATOM 802 N N . LEU A 1 110 ? -3.865 18.031 17.141 1 98.94 110 LEU A N 1
ATOM 803 C CA . LEU A 1 110 ? -5.258 18.312 16.828 1 98.94 110 LEU A CA 1
ATOM 804 C C . LEU A 1 110 ? -5.578 17.938 15.391 1 98.94 110 LEU A C 1
ATOM 806 O O . LEU A 1 110 ? -5.02 18.516 14.453 1 98.94 110 LEU A O 1
ATOM 810 N N . TRP A 1 111 ? -6.414 16.938 15.242 1 98.88 111 TRP A N 1
ATOM 811 C CA . TRP A 1 111 ? -6.773 16.344 13.953 1 98.88 111 TRP A CA 1
ATOM 812 C C . TRP A 1 111 ? -8.141 16.844 13.492 1 98.88 111 TRP A C 1
ATOM 814 O O . TRP A 1 111 ? -9.172 16.281 13.891 1 98.88 111 TRP A O 1
ATOM 824 N N . ILE A 1 112 ? -8.18 17.859 12.633 1 98.94 112 ILE A N 1
ATOM 825 C CA . ILE A 1 112 ? -9.406 18.453 12.102 1 98.94 112 ILE A CA 1
ATOM 826 C C . ILE A 1 112 ? -9.758 17.797 10.766 1 98.94 112 ILE A C 1
ATOM 828 O O . ILE A 1 112 ? -9.117 18.062 9.75 1 98.94 112 ILE A O 1
ATOM 832 N N . ASP A 1 113 ? -10.758 17 10.781 1 98.81 113 ASP A N 1
ATOM 833 C CA . ASP A 1 113 ? -11.016 16.078 9.68 1 98.81 113 ASP A CA 1
ATOM 834 C C . ASP A 1 113 ? -12.43 15.508 9.766 1 98.81 113 ASP A C 1
ATOM 836 O O . ASP A 1 113 ? -13 15.406 10.859 1 98.81 113 ASP A O 1
ATOM 840 N N . ALA A 1 114 ? -12.984 15.195 8.602 1 98.75 114 ALA A N 1
ATOM 841 C CA . ALA A 1 114 ? -14.273 14.5 8.578 1 98.75 114 ALA A CA 1
ATOM 842 C C . ALA A 1 114 ? -14.094 13.016 8.883 1 98.75 114 ALA A C 1
ATOM 844 O O . ALA A 1 114 ? -15.062 12.328 9.234 1 98.75 114 ALA A O 1
ATOM 845 N N . HIS A 1 115 ? -12.945 12.484 8.742 1 98.38 115 HIS A N 1
ATOM 846 C CA . HIS A 1 115 ? -12.633 11.07 8.859 1 98.38 115 HIS A CA 1
ATOM 847 C C . HIS A 1 115 ? -11.594 10.82 9.945 1 98.38 115 HIS A C 1
ATOM 849 O O . HIS A 1 115 ? -10.844 11.727 10.312 1 98.38 115 HIS A O 1
ATOM 855 N N . ASP A 1 116 ? -11.508 9.586 10.422 1 97.94 116 ASP A N 1
ATOM 856 C CA . ASP A 1 116 ? -10.68 9.328 11.594 1 97.94 116 ASP A CA 1
ATOM 857 C C . ASP A 1 116 ? -9.25 8.969 11.188 1 97.94 116 ASP A C 1
ATOM 859 O O . ASP A 1 116 ? -8.32 9.133 11.984 1 97.94 116 ASP A O 1
ATOM 863 N N . ASP A 1 117 ? -9.086 8.438 9.969 1 97.75 117 ASP A N 1
ATOM 864 C CA . ASP A 1 117 ? -7.789 8.039 9.43 1 97.75 117 ASP A CA 1
ATOM 865 C C . ASP A 1 117 ? -7.082 7.062 10.367 1 97.75 117 ASP A C 1
ATOM 867 O O . ASP A 1 117 ? -5.852 7.039 10.43 1 97.75 117 ASP A O 1
ATOM 871 N N . LEU A 1 118 ? -7.793 6.301 11.164 1 97.44 118 LEU A N 1
ATOM 872 C CA . LEU A 1 118 ? -7.215 5.371 12.133 1 97.44 118 LEU A CA 1
ATOM 873 C C . LEU A 1 118 ? -7.301 3.936 11.625 1 97.44 118 LEU A C 1
ATOM 875 O O . LEU A 1 118 ? -6.996 2.992 12.359 1 97.44 118 LEU A O 1
ATOM 879 N N . ASP A 1 119 ? -7.68 3.773 10.391 1 96.88 119 ASP A N 1
ATOM 880 C CA . ASP A 1 119 ? -7.684 2.426 9.836 1 96.88 119 ASP A CA 1
ATOM 881 C C . ASP A 1 119 ? -6.301 1.783 9.938 1 96.88 119 ASP A C 1
ATOM 883 O O . ASP A 1 119 ? -5.297 2.479 10.109 1 96.88 119 ASP A O 1
ATOM 887 N N . THR A 1 120 ? -6.305 0.498 9.938 1 97.12 120 THR A N 1
ATOM 888 C CA . THR A 1 120 ? -5.125 -0.33 9.719 1 97.12 120 THR A CA 1
ATOM 889 C C . THR A 1 120 ? -5.199 -1.039 8.375 1 97.12 120 THR A C 1
ATOM 891 O O . THR A 1 120 ? -6.246 -1.033 7.723 1 97.12 120 THR A O 1
ATOM 894 N N . PRO A 1 121 ? -4.07 -1.627 7.953 1 97.56 121 PRO A N 1
ATOM 895 C CA . PRO A 1 121 ? -4.18 -2.396 6.715 1 97.56 121 PRO A CA 1
ATOM 896 C C . PRO A 1 121 ? -5.281 -3.453 6.766 1 97.56 121 PRO A C 1
ATOM 898 O O . PRO A 1 121 ? -5.961 -3.689 5.766 1 97.56 121 PRO A O 1
ATOM 901 N N . ASP A 1 122 ? -5.566 -4.027 7.891 1 97.38 122 ASP A N 1
ATOM 902 C CA . ASP A 1 122 ? -6.555 -5.098 7.992 1 97.38 122 ASP A CA 1
ATOM 903 C C . ASP A 1 122 ? -7.977 -4.535 7.973 1 97.38 122 ASP A C 1
ATOM 905 O O . ASP A 1 122 ? -8.93 -5.25 7.648 1 97.38 122 ASP A O 1
ATOM 909 N N . THR A 1 123 ? -8.156 -3.229 8.305 1 96.94 123 THR A N 1
ATOM 910 C CA . THR A 1 123 ? -9.5 -2.666 8.344 1 96.94 123 THR A CA 1
ATOM 911 C C . THR A 1 123 ? -9.727 -1.726 7.164 1 96.94 123 THR A C 1
ATOM 913 O O . THR A 1 123 ? -10.867 -1.324 6.898 1 96.94 123 THR A O 1
ATOM 916 N N . ASN A 1 124 ? -8.695 -1.386 6.477 1 95.94 124 ASN A N 1
ATOM 917 C CA . ASN A 1 124 ? -8.773 -0.503 5.316 1 95.94 124 ASN A CA 1
ATOM 918 C C . ASN A 1 124 ? -9.562 -1.144 4.18 1 95.94 124 ASN A C 1
ATOM 920 O O . ASN A 1 124 ? -9.328 -2.299 3.826 1 95.94 124 ASN A O 1
ATOM 924 N N . VAL A 1 125 ? -10.5 -0.382 3.541 1 94.44 125 VAL A N 1
ATOM 925 C CA . VAL A 1 125 ? -11.375 -0.99 2.547 1 94.44 125 VAL A CA 1
ATOM 926 C C . VAL A 1 125 ? -11.195 -0.295 1.201 1 94.44 125 VAL A C 1
ATOM 928 O O . VAL A 1 125 ? -11.758 -0.723 0.192 1 94.44 125 VAL A O 1
ATOM 931 N N . ASN A 1 126 ? -10.375 0.729 1.167 1 92.5 126 ASN A N 1
ATOM 932 C CA . ASN A 1 126 ? -10.367 1.514 -0.063 1 92.5 126 ASN A CA 1
ATOM 933 C C . ASN A 1 126 ? -8.984 1.524 -0.707 1 92.5 126 ASN A C 1
ATOM 935 O O . ASN A 1 126 ? -8.828 1.962 -1.849 1 92.5 126 ASN A O 1
ATOM 939 N N . GLY A 1 127 ? -8.016 1.065 -0.019 1 94.19 127 GLY A N 1
ATOM 940 C CA . GLY A 1 127 ? -6.699 0.927 -0.612 1 94.19 127 GLY A CA 1
ATOM 941 C C . GLY A 1 127 ? -5.84 2.168 -0.453 1 94.19 127 GLY A C 1
ATOM 942 O O . GLY A 1 127 ? -4.684 2.188 -0.879 1 94.19 127 GLY A O 1
ATOM 943 N N . TYR A 1 128 ? -6.387 3.244 0.228 1 96.06 128 TYR A N 1
ATOM 944 C CA . TYR A 1 128 ? -5.648 4.484 0.439 1 96.06 128 TYR A CA 1
ATOM 945 C C . TYR A 1 128 ? -4.91 4.457 1.772 1 96.06 128 TYR A C 1
ATOM 947 O O . TYR A 1 128 ? -5.516 4.215 2.818 1 96.06 128 TYR A O 1
ATOM 955 N N . LEU A 1 129 ? -3.629 4.777 1.74 1 96.88 129 LEU A N 1
ATOM 956 C CA . LEU A 1 129 ? -2.896 4.965 2.988 1 96.88 129 LEU A CA 1
ATOM 957 C C . LEU A 1 129 ? -3.35 6.234 3.701 1 96.88 129 LEU A C 1
ATOM 959 O O . LEU A 1 129 ? -3.061 6.426 4.883 1 96.88 129 LEU A O 1
ATOM 963 N N . ASP A 1 130 ? -4.039 7.113 3.004 1 95.94 130 ASP A N 1
ATOM 964 C CA . ASP A 1 130 ? -4.602 8.328 3.594 1 95.94 130 ASP A CA 1
ATOM 965 C C . ASP A 1 130 ? -5.508 7.988 4.773 1 95.94 130 ASP A C 1
ATOM 967 O O . ASP A 1 130 ? -5.512 8.703 5.781 1 95.94 130 ASP A O 1
ATOM 971 N N . ALA A 1 131 ? -6.238 6.949 4.641 1 96.94 131 ALA A N 1
ATOM 972 C CA . ALA A 1 131 ? -7.172 6.512 5.676 1 96.94 131 ALA A CA 1
ATOM 973 C C . ALA A 1 131 ? -6.43 5.918 6.867 1 96.94 131 ALA A C 1
ATOM 975 O O . ALA A 1 131 ? -7.035 5.648 7.91 1 96.94 131 ALA A O 1
ATOM 976 N N . ILE A 1 132 ? -5.133 5.754 6.73 1 97.75 132 ILE A N 1
ATOM 977 C CA . ILE A 1 132 ? -4.305 5.074 7.727 1 97.75 132 ILE A CA 1
ATOM 978 C C . ILE A 1 132 ? -3.324 6.07 8.344 1 97.75 132 ILE A C 1
ATOM 980 O O . ILE A 1 132 ? -2.535 5.707 9.219 1 97.75 132 ILE A O 1
ATOM 984 N N . ALA A 1 133 ? -3.404 7.309 8.008 1 98.5 133 ALA A N 1
ATOM 985 C CA . ALA A 1 133 ? -2.424 8.336 8.344 1 98.5 133 ALA A CA 1
ATOM 986 C C . ALA A 1 133 ? -2.256 8.477 9.852 1 98.5 133 ALA A C 1
ATOM 988 O O . ALA A 1 133 ? -1.137 8.414 10.367 1 98.5 133 ALA A O 1
ATOM 989 N N . ALA A 1 134 ? -3.336 8.633 10.578 1 98.5 134 ALA A N 1
ATOM 990 C CA . ALA A 1 134 ? -3.262 8.773 12.023 1 98.5 134 ALA A CA 1
ATOM 991 C C . ALA A 1 134 ? -2.771 7.484 12.68 1 98.5 134 ALA A C 1
ATOM 993 O O . ALA A 1 134 ? -2.047 7.52 13.672 1 98.5 134 ALA A O 1
ATOM 994 N N . SER A 1 135 ? -3.219 6.363 12.102 1 97.94 135 SER A N 1
ATOM 995 C CA . SER A 1 135 ? -2.742 5.07 12.578 1 97.94 135 SER A CA 1
ATOM 996 C C . SER A 1 135 ? -1.225 4.965 12.469 1 97.94 135 SER A C 1
ATOM 998 O O . SER A 1 135 ? -0.559 4.527 13.406 1 97.94 135 SER A O 1
ATOM 1000 N N . MET A 1 136 ? -0.666 5.355 11.359 1 98.62 136 MET A N 1
ATOM 1001 C CA . MET A 1 136 ? 0.78 5.348 11.164 1 98.62 136 MET A CA 1
ATOM 1002 C C . MET A 1 136 ? 1.469 6.301 12.133 1 98.62 136 MET A C 1
ATOM 1004 O O . MET A 1 136 ? 2.459 5.938 12.766 1 98.62 136 MET A O 1
ATOM 1008 N N . MET A 1 137 ? 0.924 7.449 12.289 1 98.75 137 MET A N 1
ATOM 1009 C CA . MET A 1 137 ? 1.484 8.445 13.203 1 98.75 137 MET A CA 1
ATOM 1010 C C . MET A 1 137 ? 1.56 7.902 14.625 1 98.75 137 MET A C 1
ATOM 1012 O O . MET A 1 137 ? 2.551 8.117 15.32 1 98.75 137 MET A O 1
ATOM 1016 N N . CYS A 1 138 ? 0.585 7.145 14.969 1 98.25 138 CYS A N 1
ATOM 1017 C CA . CYS A 1 138 ? 0.452 6.691 16.344 1 98.25 138 CYS A CA 1
ATOM 1018 C C . CYS A 1 138 ? 1.08 5.316 16.531 1 98.25 138 CYS A C 1
ATOM 1020 O O . CYS A 1 138 ? 0.966 4.719 17.609 1 98.25 138 CYS A O 1
ATOM 1022 N N . GLY A 1 139 ? 1.716 4.777 15.555 1 98.12 139 GLY A N 1
ATOM 1023 C CA . GLY A 1 139 ? 2.467 3.539 15.688 1 98.12 139 GLY A CA 1
ATOM 1024 C C . GLY A 1 139 ? 1.597 2.301 15.586 1 98.12 139 GLY A C 1
ATOM 1025 O O . GLY A 1 139 ? 1.965 1.235 16.094 1 98.12 139 GLY A O 1
ATOM 1026 N N . ARG A 1 140 ? 0.475 2.377 14.961 1 96.75 140 ARG A N 1
ATOM 1027 C CA . ARG A 1 140 ? -0.483 1.277 14.906 1 96.75 140 ARG A CA 1
ATOM 1028 C C . ARG A 1 140 ? -0.396 0.538 13.578 1 96.75 140 ARG A C 1
ATOM 1030 O O . ARG A 1 140 ? -0.97 -0.543 13.422 1 96.75 140 ARG A O 1
ATOM 1037 N N . SER A 1 141 ? 0.355 1.025 12.703 1 97.44 141 SER A N 1
ATOM 1038 C CA . SER A 1 141 ? 0.457 0.385 11.391 1 97.44 141 SER A CA 1
ATOM 1039 C C . SER A 1 141 ? 1.774 0.734 10.711 1 97.44 141 SER A C 1
ATOM 1041 O O . SER A 1 141 ? 2.391 1.754 11.023 1 97.44 141 SER A O 1
ATOM 1043 N N . TRP A 1 142 ? 2.225 -0.156 9.758 1 98.12 142 TRP A N 1
ATOM 1044 C CA . TRP A 1 142 ? 3.385 0.053 8.898 1 98.12 142 TRP A CA 1
ATOM 1045 C C . TRP A 1 142 ? 4.621 0.395 9.719 1 98.12 142 TRP A C 1
ATOM 1047 O O . TRP A 1 142 ? 5.371 1.309 9.375 1 98.12 142 TRP A O 1
ATOM 1057 N N . ALA A 1 143 ? 4.809 -0.341 10.773 1 98.19 143 ALA A N 1
ATOM 1058 C CA . ALA A 1 143 ? 5.84 -0.034 11.766 1 98.19 143 ALA A CA 1
ATOM 1059 C C . ALA A 1 143 ? 7.219 0.019 11.117 1 98.19 143 ALA A C 1
ATOM 1061 O O . ALA A 1 143 ? 7.988 0.956 11.352 1 98.19 143 ALA A O 1
ATOM 1062 N N . ALA A 1 144 ? 7.578 -0.962 10.328 1 97.88 144 ALA A N 1
ATOM 1063 C CA . ALA A 1 144 ? 8.922 -1.047 9.773 1 97.88 144 ALA A CA 1
ATOM 1064 C C . ALA A 1 144 ? 9.203 0.122 8.836 1 97.88 144 ALA A C 1
ATOM 1066 O O . ALA A 1 144 ? 10.266 0.744 8.906 1 97.88 144 ALA A O 1
ATOM 1067 N N . LEU A 1 145 ? 8.281 0.403 7.945 1 98.19 145 LEU A N 1
ATOM 1068 C CA . LEU A 1 145 ? 8.492 1.495 7 1 98.19 145 LEU A CA 1
ATOM 1069 C C . LEU A 1 145 ? 8.438 2.846 7.707 1 98.19 145 LEU A C 1
ATOM 1071 O O . LEU A 1 145 ? 9.195 3.758 7.375 1 98.19 145 LEU A O 1
ATOM 1075 N N . MET A 1 146 ? 7.543 2.982 8.703 1 98.75 146 MET A N 1
ATOM 1076 C CA . MET A 1 146 ? 7.496 4.223 9.469 1 98.75 146 MET A CA 1
ATOM 1077 C C . MET A 1 146 ? 8.805 4.445 10.227 1 98.75 146 MET A C 1
ATOM 1079 O O . MET A 1 146 ? 9.242 5.582 10.398 1 98.75 146 MET A O 1
ATOM 1083 N N . ALA A 1 147 ? 9.406 3.396 10.695 1 98.44 147 ALA A N 1
ATOM 1084 C CA . ALA A 1 147 ? 10.68 3.506 11.398 1 98.44 147 ALA A CA 1
ATOM 1085 C C . ALA A 1 147 ? 11.758 4.094 10.492 1 98.44 147 ALA A C 1
ATOM 1087 O O . ALA A 1 147 ? 12.742 4.664 10.969 1 98.44 147 ALA A O 1
ATOM 1088 N N . SER A 1 148 ? 11.555 3.941 9.195 1 98.31 148 SER A N 1
ATOM 1089 C CA . SER A 1 148 ? 12.523 4.48 8.25 1 98.31 148 SER A CA 1
ATOM 1090 C C . SER A 1 148 ? 12.32 5.98 8.047 1 98.31 148 SER A C 1
ATOM 1092 O O . SER A 1 148 ? 13.172 6.652 7.449 1 98.31 148 SER A O 1
ATOM 1094 N N . VAL A 1 149 ? 11.219 6.609 8.438 1 98.75 149 VAL A N 1
ATOM 1095 C CA . VAL A 1 149 ? 10.969 8.047 8.391 1 98.75 149 VAL A CA 1
ATOM 1096 C C . VAL A 1 149 ? 11.75 8.742 9.5 1 98.75 149 VAL A C 1
ATOM 1098 O O . VAL A 1 149 ? 11.562 8.445 10.68 1 98.75 149 VAL A O 1
ATOM 1101 N N . PRO A 1 150 ? 12.633 9.688 9.148 1 98.56 150 PRO A N 1
ATOM 1102 C CA . PRO A 1 150 ? 13.516 10.281 10.156 1 98.56 150 PRO A CA 1
ATOM 1103 C C . PRO A 1 150 ? 12.75 10.953 11.297 1 98.56 150 PRO A C 1
ATOM 1105 O O . PRO A 1 150 ? 11.875 11.781 11.047 1 98.56 150 PRO A O 1
ATOM 1108 N N . GLY A 1 151 ? 13.062 10.492 12.555 1 98.62 151 GLY A N 1
ATOM 1109 C CA . GLY A 1 151 ? 12.516 11.117 13.742 1 98.62 151 GLY A CA 1
ATOM 1110 C C . GLY A 1 151 ? 11.242 10.461 14.234 1 98.62 151 GLY A C 1
ATOM 1111 O O . GLY A 1 151 ? 10.719 10.82 15.297 1 98.62 151 GLY A O 1
ATOM 1112 N N . HIS A 1 152 ? 10.836 9.445 13.562 1 98.69 152 HIS A N 1
ATOM 1113 C CA . HIS A 1 152 ? 9.539 8.859 13.891 1 98.69 152 HIS A CA 1
ATOM 1114 C C . HIS A 1 152 ? 9.562 8.188 15.25 1 98.69 152 HIS A C 1
ATOM 1116 O O . HIS A 1 152 ? 10.375 7.289 15.492 1 98.69 152 HIS A O 1
ATOM 1122 N N . VAL A 1 153 ? 8.781 8.602 16.109 1 98.62 153 VAL A N 1
ATOM 1123 C CA . VAL A 1 153 ? 8.344 7.996 17.375 1 98.62 153 VAL A CA 1
ATOM 1124 C C . VAL A 1 153 ? 6.824 8.102 17.5 1 98.62 153 VAL A C 1
ATOM 1126 O O . VAL A 1 153 ? 6.258 9.188 17.359 1 98.62 153 VAL A O 1
ATOM 1129 N N . PRO A 1 154 ? 6.176 7.008 17.672 1 98.5 154 PRO A N 1
ATOM 1130 C CA . PRO A 1 154 ? 4.715 7.047 17.719 1 98.5 154 PRO A CA 1
ATOM 1131 C C . PRO A 1 154 ? 4.188 8.078 18.703 1 98.5 154 PRO A C 1
ATOM 1133 O O . PRO A 1 154 ? 4.711 8.195 19.828 1 98.5 154 PRO A O 1
ATOM 1136 N N . VAL A 1 155 ? 3.217 8.852 18.25 1 98.19 155 VAL A N 1
ATOM 1137 C CA . VAL A 1 155 ? 2.477 9.75 19.141 1 98.19 155 VAL A CA 1
ATOM 1138 C C . VAL A 1 155 ? 1.396 8.969 19.875 1 98.19 155 VAL A C 1
ATOM 1140 O O . VAL A 1 155 ? 0.634 8.219 19.266 1 98.19 155 VAL A O 1
ATOM 1143 N N . SER A 1 156 ? 1.36 9.156 21.172 1 96.62 156 SER A N 1
ATOM 1144 C CA . SER A 1 156 ? 0.312 8.492 21.938 1 96.62 156 SER A CA 1
ATOM 1145 C C . SER A 1 156 ? -1.069 9.016 21.547 1 96.62 156 SER A C 1
ATOM 1147 O O . SER A 1 156 ? -1.265 10.219 21.391 1 96.62 156 SER A O 1
ATOM 1149 N N . LEU A 1 157 ? -2.004 8.102 21.453 1 95.88 157 LEU A N 1
ATOM 1150 C CA . LEU A 1 157 ? -3.367 8.484 21.094 1 95.88 157 LEU A CA 1
ATOM 1151 C C . LEU A 1 157 ? -3.973 9.398 22.156 1 95.88 157 LEU A C 1
ATOM 1153 O O . LEU A 1 157 ? -4.883 10.172 21.859 1 95.88 157 LEU A O 1
ATOM 1157 N N . GLU A 1 158 ? -3.477 9.383 23.359 1 94.5 158 GLU A N 1
ATOM 1158 C CA . GLU A 1 158 ? -3.951 10.242 24.438 1 94.5 158 GLU A CA 1
ATOM 1159 C C . GLU A 1 158 ? -3.637 11.711 24.156 1 94.5 158 GLU A C 1
ATOM 1161 O O . GLU A 1 158 ? -4.262 12.609 24.734 1 94.5 158 GLU A O 1
ATOM 1166 N N . ARG A 1 159 ? -2.727 11.906 23.281 1 96.88 159 ARG A N 1
ATOM 1167 C CA . ARG A 1 159 ? -2.299 13.266 22.969 1 96.88 159 ARG A CA 1
ATOM 1168 C C . ARG A 1 159 ? -2.959 13.758 21.688 1 96.88 159 ARG A C 1
ATOM 1170 O O . ARG A 1 159 ? -2.602 14.82 21.156 1 96.88 159 ARG A O 1
ATOM 1177 N N . VAL A 1 160 ? -3.898 12.984 21.188 1 98.19 160 VAL A N 1
ATOM 1178 C CA . VAL A 1 160 ? -4.629 13.344 19.969 1 98.19 160 VAL A CA 1
ATOM 1179 C C . VAL A 1 160 ? -6.051 13.766 20.328 1 98.19 160 VAL A C 1
ATOM 1181 O O . VAL A 1 160 ? -6.664 13.195 21.234 1 98.19 160 VAL A O 1
ATOM 1184 N N . ALA A 1 161 ? -6.547 14.758 19.672 1 98.62 161 ALA A N 1
ATOM 1185 C CA . ALA A 1 161 ? -7.949 15.164 19.734 1 98.62 161 ALA A CA 1
ATOM 1186 C C . ALA A 1 161 ? -8.508 15.43 18.344 1 98.62 161 ALA A C 1
ATOM 1188 O O . ALA A 1 161 ? -7.773 15.875 17.453 1 98.62 161 ALA A O 1
ATOM 1189 N N . TYR A 1 162 ? -9.766 15.141 18.203 1 98.75 162 TYR A N 1
ATOM 1190 C CA . TYR A 1 162 ? -10.406 15.297 16.906 1 98.75 162 TYR A CA 1
ATOM 1191 C C . TYR A 1 162 ? -11.383 16.469 16.906 1 98.75 162 TYR A C 1
ATOM 1193 O O . TYR A 1 162 ? -11.992 16.766 17.938 1 98.75 162 TYR A O 1
ATOM 1201 N N . CYS A 1 163 ? -11.547 17.078 15.773 1 98.88 163 CYS A N 1
ATOM 1202 C CA . CYS A 1 163 ? -12.594 18.062 15.516 1 98.88 163 CYS A CA 1
ATOM 1203 C C . CYS A 1 163 ? -13.188 17.891 14.125 1 98.88 163 CYS A C 1
ATOM 1205 O O . CYS A 1 163 ? -12.469 17.922 13.133 1 98.88 163 CYS A O 1
ATOM 1207 N N . GLY A 1 164 ? -14.469 17.625 14.07 1 98.75 164 GLY A N 1
ATOM 1208 C CA . GLY A 1 164 ? -15.156 17.609 12.797 1 98.75 164 GLY A CA 1
ATOM 1209 C C . GLY A 1 164 ? -15.477 16.219 12.305 1 98.75 164 GLY A C 1
ATOM 1210 O O . GLY A 1 164 ? -16.109 16.047 11.258 1 98.75 164 GLY A O 1
ATOM 1211 N N . LEU A 1 165 ? -15.102 15.156 13.055 1 98.56 165 LEU A N 1
ATOM 1212 C CA . LEU A 1 165 ? -15.398 13.789 12.633 1 98.56 165 LEU A CA 1
ATOM 1213 C C . LEU A 1 165 ? -16.891 13.617 12.383 1 98.56 165 LEU A C 1
ATOM 1215 O O . LEU A 1 165 ? -17.719 14.055 13.188 1 98.56 165 LEU A O 1
ATOM 1219 N N . ARG A 1 166 ? -17.219 12.977 11.227 1 98.19 166 ARG A N 1
ATOM 1220 C CA . ARG A 1 166 ? -18.656 12.781 11.008 1 98.19 166 ARG A CA 1
ATOM 1221 C C . ARG A 1 166 ? -18.906 11.711 9.945 1 98.19 166 ARG A C 1
ATOM 1223 O O . ARG A 1 166 ? -20 11.141 9.867 1 98.19 166 ARG A O 1
ATOM 1230 N N . ASP A 1 167 ? -17.984 11.5 9.039 1 97.38 167 ASP A N 1
ATOM 1231 C CA . ASP A 1 167 ? -18.094 10.484 8.008 1 97.38 167 ASP A CA 1
ATOM 1232 C C . ASP A 1 167 ? -17.234 9.258 8.336 1 97.38 167 ASP A C 1
ATOM 1234 O O . ASP A 1 167 ? -16.219 9.023 7.691 1 97.38 167 ASP A O 1
ATOM 1238 N N . VAL A 1 168 ? -17.703 8.422 9.305 1 96.94 168 VAL A N 1
ATOM 1239 C CA . VAL A 1 168 ? -16.984 7.242 9.789 1 96.94 168 VAL A CA 1
ATOM 1240 C C . VAL A 1 168 ? -17.953 6.062 9.883 1 96.94 168 VAL A C 1
ATOM 1242 O O . VAL A 1 168 ? -19.141 6.246 10.141 1 96.94 168 VAL A O 1
ATOM 1245 N N . SER A 1 169 ? -17.484 4.934 9.625 1 96 169 SER A N 1
ATOM 1246 C CA . SER A 1 169 ? -18.266 3.723 9.836 1 96 169 SER A CA 1
ATOM 1247 C C . SER A 1 169 ? -18.484 3.449 11.32 1 96 169 SER A C 1
ATOM 1249 O O . SER A 1 169 ? -17.875 4.102 12.172 1 96 169 SER A O 1
ATOM 1251 N N . GLU A 1 170 ? -19.359 2.484 11.633 1 96.31 170 GLU A N 1
ATOM 1252 C CA . GLU A 1 170 ? -19.578 2.094 13.016 1 96.31 170 GLU A CA 1
ATOM 1253 C C . GLU A 1 170 ? -18.297 1.551 13.656 1 96.31 170 GLU A C 1
ATOM 1255 O O . GLU A 1 170 ? -18.016 1.836 14.82 1 96.31 170 GLU A O 1
ATOM 1260 N N . SER A 1 171 ? -17.562 0.803 12.867 1 94.94 171 SER A N 1
ATOM 1261 C CA . SER A 1 171 ? -16.328 0.236 13.375 1 94.94 171 SER A CA 1
ATOM 1262 C C . SER A 1 171 ? -15.289 1.324 13.648 1 94.94 171 SER A C 1
ATOM 1264 O O . SER A 1 171 ? -14.539 1.244 14.625 1 94.94 171 SER A O 1
ATOM 1266 N N . GLN A 1 172 ? -15.242 2.281 12.828 1 96.38 172 GLN A N 1
ATOM 1267 C CA . GLN A 1 172 ? -14.328 3.398 13.023 1 96.38 172 GLN A CA 1
ATOM 1268 C C . GLN A 1 172 ? -14.719 4.23 14.234 1 96.38 172 GLN A C 1
ATOM 1270 O O . GLN A 1 172 ? -13.859 4.641 15.016 1 96.38 172 GLN A O 1
ATOM 1275 N N . ARG A 1 173 ? -15.984 4.492 14.359 1 96.62 173 ARG A N 1
ATOM 1276 C CA . ARG A 1 173 ? -16.469 5.207 15.531 1 96.62 173 ARG A CA 1
ATOM 1277 C C . ARG A 1 173 ? -16.109 4.473 16.812 1 96.62 173 ARG A C 1
ATOM 1279 O O . ARG A 1 173 ? -15.648 5.09 17.7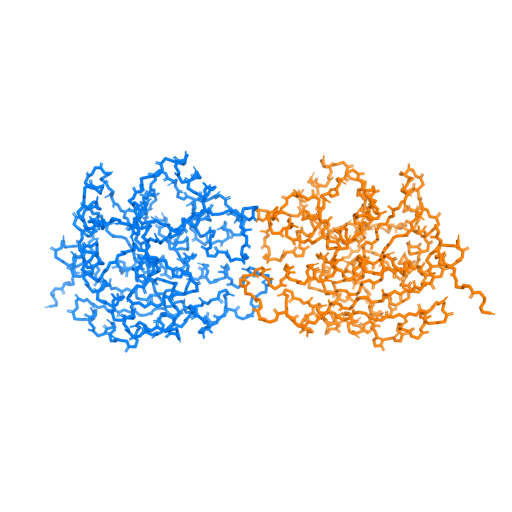81 1 96.62 173 ARG A O 1
ATOM 1286 N N . LYS A 1 174 ? -16.312 3.197 16.812 1 95.06 174 LYS A N 1
ATOM 1287 C CA . LYS A 1 174 ? -15.969 2.369 17.953 1 95.06 174 LYS A CA 1
ATOM 1288 C C . LYS A 1 174 ? -14.477 2.461 18.266 1 95.06 174 LYS A C 1
ATOM 1290 O O . LYS A 1 174 ? -14.086 2.572 19.422 1 95.06 174 LYS A O 1
ATOM 1295 N N . ALA A 1 175 ? -13.672 2.426 17.203 1 91.62 175 ALA A N 1
ATOM 1296 C CA . ALA A 1 175 ? -12.227 2.492 17.375 1 91.62 175 ALA A CA 1
ATOM 1297 C C . ALA A 1 175 ? -11.812 3.799 18.047 1 91.62 175 ALA A C 1
ATOM 1299 O O . ALA A 1 175 ? -10.984 3.801 18.969 1 91.62 175 ALA A O 1
ATOM 1300 N N . VAL A 1 176 ? -12.375 4.898 17.641 1 94.94 176 VAL A N 1
ATOM 1301 C CA . VAL A 1 176 ? -12.062 6.219 18.172 1 94.94 176 VAL A CA 1
ATOM 1302 C C . VAL A 1 176 ? -12.547 6.32 19.625 1 94.94 176 VAL A C 1
ATOM 1304 O O . VAL A 1 176 ? -11.82 6.793 20.5 1 94.94 176 VAL A O 1
ATOM 1307 N N . THR A 1 177 ? -13.719 5.816 19.859 1 94.38 177 THR A N 1
ATOM 1308 C CA . THR A 1 177 ? -14.312 5.887 21.188 1 94.38 177 THR A CA 1
ATOM 1309 C C . THR A 1 177 ? -13.555 5.012 22.172 1 94.38 177 THR A C 1
ATOM 1311 O O . THR A 1 177 ? -13.258 5.438 23.297 1 94.38 177 THR A O 1
ATOM 1314 N N . GLU A 1 178 ? -13.195 3.885 21.75 1 93.31 178 GLU A N 1
ATOM 1315 C CA . GLU A 1 178 ? -12.477 2.947 22.625 1 93.31 178 GLU A CA 1
ATOM 1316 C C . GLU A 1 178 ? -11.055 3.424 22.891 1 93.31 178 GLU A C 1
ATOM 1318 O O . GLU A 1 178 ? -10.484 3.119 23.938 1 93.31 178 GLU A O 1
ATOM 1323 N N . ALA A 1 179 ? -10.539 4.156 21.938 1 90.75 179 ALA A N 1
ATOM 1324 C CA . ALA A 1 179 ? -9.195 4.707 22.109 1 90.75 179 ALA A CA 1
ATOM 1325 C C . ALA A 1 179 ? -9.203 5.828 23.141 1 90.75 179 ALA A C 1
ATOM 1327 O O . ALA A 1 179 ? -8.148 6.227 23.641 1 90.75 179 ALA A O 1
ATOM 1328 N N . GLY A 1 180 ? -10.375 6.387 23.469 1 92.06 180 GLY A N 1
ATOM 1329 C CA . GLY A 1 180 ? -10.508 7.418 24.484 1 92.06 180 GLY A CA 1
ATOM 1330 C C . GLY A 1 180 ? -10.078 8.789 24 1 92.06 180 GLY A C 1
ATOM 1331 O O . GLY A 1 180 ? -9.672 9.641 24.797 1 92.06 180 GLY A O 1
ATOM 1332 N N . VAL A 1 181 ? -10.07 8.977 22.75 1 95.56 181 VAL A N 1
ATOM 1333 C CA . VAL A 1 181 ? -9.68 10.25 22.172 1 95.56 181 VAL A CA 1
ATOM 1334 C C . VAL A 1 181 ? -10.844 11.234 22.234 1 95.56 181 VAL A C 1
ATOM 1336 O O . VAL A 1 181 ? -12 10.852 22.031 1 95.56 181 VAL A O 1
ATOM 1339 N N . ASP A 1 182 ? -10.578 12.477 22.641 1 97.44 182 ASP A N 1
ATOM 1340 C CA . ASP A 1 182 ? -11.609 13.508 22.641 1 97.44 182 ASP A CA 1
ATOM 1341 C C . ASP A 1 182 ? -12.023 13.859 21.203 1 97.44 182 ASP A C 1
ATOM 1343 O O . ASP A 1 182 ? -11.172 14.016 20.328 1 97.44 182 ASP A O 1
ATOM 1347 N N . VAL A 1 183 ? -13.305 13.938 21.047 1 98.44 183 VAL A N 1
ATOM 1348 C CA . VAL A 1 183 ? -13.812 14.188 19.703 1 98.44 183 VAL A CA 1
ATOM 1349 C C . VAL A 1 183 ? -14.922 15.234 19.75 1 98.44 183 VAL A C 1
ATOM 1351 O O . VAL A 1 183 ? -15.797 15.18 20.625 1 98.44 183 VAL A O 1
ATOM 1354 N N . ILE A 1 184 ? -14.828 16.203 18.906 1 98.75 184 ILE A N 1
ATOM 1355 C CA . ILE A 1 184 ? -15.969 17.031 18.531 1 98.75 184 ILE A CA 1
ATOM 1356 C C . ILE A 1 184 ? -16.562 16.531 17.219 1 98.75 184 ILE A C 1
ATOM 1358 O O . ILE A 1 184 ? -15.969 16.688 16.156 1 98.75 184 ILE A O 1
ATOM 1362 N N . TRP A 1 185 ? -17.703 15.961 17.328 1 98.31 185 TRP A N 1
ATOM 1363 C CA . TRP A 1 185 ? -18.375 15.352 16.172 1 98.31 185 TRP A CA 1
ATOM 1364 C C . TRP A 1 185 ? -19.125 16.391 15.367 1 98.31 185 TRP A C 1
ATOM 1366 O O . TRP A 1 185 ? -19.719 17.312 15.938 1 98.31 185 TRP A O 1
ATOM 1376 N N . GLY A 1 186 ? -19.047 16.281 14.039 1 98.38 186 GLY A N 1
ATOM 1377 C CA . GLY A 1 186 ? -20.031 16.969 13.211 1 98.38 186 GLY A CA 1
ATOM 1378 C C . GLY A 1 186 ? -21.375 16.266 13.18 1 98.38 186 GLY A C 1
ATOM 1379 O O . GLY A 1 186 ? -21.5 15.133 13.641 1 98.38 186 GLY A O 1
ATOM 1380 N N . ASP A 1 187 ? -22.344 17 12.711 1 97.44 187 ASP A N 1
ATOM 1381 C CA . ASP A 1 187 ? -23.719 16.5 12.664 1 97.44 187 ASP A CA 1
ATOM 1382 C C . ASP A 1 187 ? -24.484 17.094 11.484 1 97.44 187 ASP A C 1
ATOM 1384 O O . ASP A 1 187 ? -24.562 18.312 11.352 1 97.44 187 ASP A O 1
ATOM 1388 N N . ALA A 1 188 ? -25.016 16.219 10.68 1 95.5 188 ALA A N 1
ATOM 1389 C CA . ALA A 1 188 ? -25.719 16.688 9.492 1 95.5 188 ALA A CA 1
ATOM 1390 C C . ALA A 1 188 ? -27.094 17.266 9.859 1 95.5 188 ALA A C 1
ATOM 1392 O O . ALA A 1 188 ? -27.656 18.062 9.109 1 95.5 188 ALA A O 1
ATOM 1393 N N . GLU A 1 189 ? -27.625 16.875 10.984 1 97 189 GLU A N 1
ATOM 1394 C CA . GLU A 1 189 ? -28.984 17.25 11.359 1 97 189 GLU A CA 1
ATOM 1395 C C . GLU A 1 189 ? -28.984 18.484 12.25 1 97 189 GLU A C 1
ATOM 1397 O O . GLU A 1 189 ? -29.969 19.25 12.266 1 97 189 GLU A O 1
ATOM 1402 N N . LYS A 1 190 ? -27.953 18.641 13.055 1 96.5 190 LYS A N 1
ATOM 1403 C CA . LYS A 1 190 ? -27.875 19.75 14 1 96.5 190 LYS A CA 1
ATOM 1404 C C . LYS A 1 190 ? -26.562 20.516 13.828 1 96.5 190 LYS A C 1
ATOM 1406 O O . LYS A 1 190 ? -25.484 19.938 13.875 1 96.5 190 LYS A O 1
ATOM 1411 N N . LYS A 1 191 ? -26.812 21.812 13.688 1 96.69 191 LYS A N 1
ATOM 1412 C CA . LYS A 1 191 ? -25.625 22.641 13.547 1 96.69 191 LYS A CA 1
ATOM 1413 C C . LYS A 1 191 ? -24.75 22.578 14.797 1 96.69 191 LYS A C 1
ATOM 1415 O O . LYS A 1 191 ? -25.219 22.812 15.906 1 96.69 191 LYS A O 1
ATOM 1420 N N . VAL A 1 192 ? -23.484 22.312 14.586 1 98.31 192 VAL A N 1
ATOM 1421 C CA . VAL A 1 192 ? -22.5 22.25 15.672 1 98.31 192 VAL A CA 1
ATOM 1422 C C . VAL A 1 192 ? -21.719 23.562 15.719 1 98.31 192 VAL A C 1
ATOM 1424 O O . VAL A 1 192 ? -21.297 24.078 14.68 1 98.31 192 VAL A O 1
ATOM 1427 N N . ALA A 1 193 ? -21.562 24.156 16.906 1 98.25 193 ALA A N 1
ATOM 1428 C CA . ALA A 1 193 ? -20.719 25.328 17.094 1 98.25 193 ALA A CA 1
ATOM 1429 C C . ALA A 1 193 ? -19.25 24.938 17.266 1 98.25 193 ALA A C 1
ATOM 1431 O O . ALA A 1 193 ? -18.703 25.047 18.375 1 98.25 193 ALA A O 1
ATOM 1432 N N . PHE A 1 194 ? -18.625 24.594 16.219 1 98.81 194 PHE A N 1
ATOM 1433 C CA . PHE A 1 194 ? -17.312 23.984 16.234 1 98.81 194 PHE A CA 1
ATOM 1434 C C . PHE A 1 194 ? -16.312 24.875 16.969 1 98.81 194 PHE A C 1
ATOM 1436 O O . PHE A 1 194 ? -15.5 24.391 17.766 1 98.81 194 PHE A O 1
ATOM 1443 N N . GLY A 1 195 ? -16.328 26.203 16.688 1 98.56 195 GLY A N 1
ATOM 1444 C CA . GLY A 1 195 ? -15.398 27.109 17.344 1 98.56 195 GLY A CA 1
ATOM 1445 C C . GLY A 1 195 ? -15.531 27.094 18.859 1 98.56 195 GLY A C 1
ATOM 1446 O O . GLY A 1 195 ? -14.531 26.969 19.578 1 98.56 195 GLY A O 1
ATOM 1447 N N . ARG A 1 196 ? -16.734 27.219 19.281 1 98.31 196 ARG A N 1
ATOM 1448 C CA . ARG A 1 196 ? -17 27.25 20.719 1 98.31 196 ARG A CA 1
ATOM 1449 C C . ARG A 1 196 ? -16.656 25.906 21.359 1 98.31 196 ARG A C 1
ATOM 1451 O O . ARG A 1 196 ? -16.047 25.859 22.438 1 98.31 196 ARG A O 1
ATOM 1458 N N . GLU A 1 197 ? -17.078 24.859 20.75 1 98.69 197 GLU A N 1
ATOM 1459 C CA . GLU A 1 197 ? -16.797 23.531 21.266 1 98.69 197 GLU A CA 1
ATOM 1460 C C . GLU A 1 197 ? -15.297 23.266 21.344 1 98.69 197 GLU A C 1
ATOM 1462 O O . GLU A 1 197 ? -14.805 22.688 22.312 1 98.69 197 GLU A O 1
ATOM 1467 N N . LEU A 1 198 ? -14.594 23.656 20.297 1 98.81 198 LEU A N 1
ATOM 1468 C CA . LEU A 1 198 ? -13.141 23.469 20.281 1 98.81 198 LEU A CA 1
ATOM 1469 C C . LEU A 1 198 ? -12.477 24.281 21.375 1 98.81 198 LEU A C 1
ATOM 1471 O O . LEU A 1 198 ? -11.555 23.797 22.047 1 98.81 198 LEU A O 1
ATOM 1475 N N . ASP A 1 199 ? -12.922 25.516 21.5 1 98.56 199 ASP A N 1
ATOM 1476 C CA . ASP A 1 199 ? -12.406 26.359 22.562 1 98.56 199 ASP A CA 1
ATOM 1477 C C . ASP A 1 199 ? -12.523 25.672 23.922 1 98.56 199 ASP A C 1
ATOM 1479 O O . ASP A 1 199 ? -11.547 25.594 24.672 1 98.56 199 ASP A O 1
ATOM 1483 N N . GLY A 1 200 ? -13.68 25.141 24.219 1 98.5 200 GLY A N 1
ATOM 1484 C CA . GLY A 1 200 ? -13.906 24.438 25.469 1 98.5 200 GLY A CA 1
ATOM 1485 C C . GLY A 1 200 ? -13.062 23.188 25.625 1 98.5 200 GLY A C 1
ATOM 1486 O O . GLY A 1 200 ? -12.508 22.938 26.688 1 98.5 200 GLY A O 1
ATOM 1487 N N . MET A 1 201 ? -12.961 22.422 24.578 1 98.38 201 MET A N 1
ATOM 1488 C CA . MET A 1 201 ? -12.188 21.172 24.609 1 98.38 201 MET A CA 1
ATOM 1489 C C . MET A 1 201 ? -10.719 21.469 24.875 1 98.38 201 MET A C 1
ATOM 1491 O O . MET A 1 201 ? -10.094 20.812 25.719 1 98.38 201 MET A O 1
ATOM 1495 N N . LEU A 1 202 ? -10.172 22.453 24.156 1 98.06 202 LEU A N 1
ATOM 1496 C CA . LEU A 1 202 ? -8.75 22.766 24.297 1 98.06 202 LEU A CA 1
ATOM 1497 C C . LEU A 1 202 ? -8.461 23.391 25.656 1 98.06 202 LEU A C 1
ATOM 1499 O O . LEU A 1 202 ? -7.375 23.203 26.219 1 98.06 202 LEU A O 1
ATOM 1503 N N . GLU A 1 203 ? -9.414 24.172 26.188 1 97.25 203 GLU A N 1
ATOM 1504 C CA . GLU A 1 203 ? -9.273 24.703 27.547 1 97.25 203 GLU A CA 1
ATOM 1505 C C . GLU A 1 203 ? -9.172 23.578 28.562 1 97.25 203 GLU A C 1
ATOM 1507 O O . GLU A 1 203 ? -8.391 23.672 29.516 1 97.25 203 GLU A O 1
ATOM 1512 N N . ARG A 1 204 ? -9.961 22.562 28.391 1 97.19 204 ARG A N 1
ATOM 1513 C CA . ARG A 1 204 ? -9.969 21.438 29.312 1 97.19 204 ARG A CA 1
ATOM 1514 C C . ARG A 1 204 ? -8.719 20.578 29.141 1 97.19 204 ARG A C 1
ATOM 1516 O O . ARG A 1 204 ? -8.125 20.125 30.125 1 97.19 204 ARG A O 1
ATOM 1523 N N . LYS A 1 205 ? -8.281 20.359 27.906 1 95.94 205 LYS A N 1
ATOM 1524 C CA . LYS A 1 205 ? -7.18 19.453 27.594 1 95.94 205 LYS A CA 1
ATOM 1525 C C . LYS A 1 205 ? -5.832 20.078 27.922 1 95.94 205 LYS A C 1
ATOM 1527 O O . LYS A 1 205 ? -4.875 19.375 28.266 1 95.94 205 LYS A O 1
ATOM 1532 N N . LYS A 1 206 ? -5.766 21.391 27.781 1 95.75 206 LYS A N 1
ATOM 1533 C CA . LYS A 1 206 ? -4.547 22.141 28.031 1 95.75 206 LYS A CA 1
ATOM 1534 C C . LYS A 1 206 ? -3.395 21.641 27.172 1 95.75 206 LYS A C 1
ATOM 1536 O O . LYS A 1 206 ? -2.311 21.359 27.672 1 95.75 206 LYS A O 1
ATOM 1541 N N . PHE A 1 207 ? -3.646 21.547 25.891 1 95.19 207 PHE A N 1
ATOM 1542 C CA . PHE A 1 207 ? -2.617 21.125 24.938 1 95.19 207 PHE A CA 1
ATOM 1543 C C . PHE A 1 207 ? -1.449 22.109 24.953 1 95.19 207 PHE A C 1
ATOM 1545 O O . PHE A 1 207 ? -1.648 23.328 24.859 1 95.19 207 PHE A O 1
ATOM 1552 N N . GLY A 1 208 ? -0.27 21.672 25.234 1 96 208 GLY A N 1
ATOM 1553 C CA . GLY A 1 208 ? 0.946 22.438 25.031 1 96 208 GLY A CA 1
ATOM 1554 C C . GLY A 1 208 ? 1.353 22.531 23.578 1 96 208 GLY A C 1
ATOM 1555 O O . GLY A 1 208 ? 0.549 22.938 22.734 1 96 208 GLY A O 1
ATOM 1556 N N . ARG A 1 209 ? 2.604 22.109 23.281 1 97.69 209 ARG A N 1
ATOM 1557 C CA . ARG A 1 209 ? 3.094 22.078 21.906 1 97.69 209 ARG A CA 1
ATOM 1558 C C . ARG A 1 209 ? 2.213 21.203 21.031 1 97.69 209 ARG A C 1
ATOM 1560 O O . ARG A 1 209 ? 2.09 20 21.266 1 97.69 209 ARG A O 1
ATOM 1567 N N . THR A 1 210 ? 1.616 21.859 19.938 1 98.56 210 THR A N 1
ATOM 1568 C CA . THR A 1 210 ? 0.533 21.188 19.219 1 98.56 210 THR A CA 1
ATOM 1569 C C . THR A 1 210 ? 0.745 21.281 17.719 1 98.56 210 THR A C 1
ATOM 1571 O O . THR A 1 210 ? 0.98 22.359 17.188 1 98.56 210 THR A O 1
ATOM 1574 N N . HIS A 1 211 ? 0.747 20.094 17.078 1 98.88 211 HIS A N 1
ATOM 1575 C CA . HIS A 1 211 ? 0.599 20.016 15.625 1 98.88 211 HIS A CA 1
ATOM 1576 C C . HIS A 1 211 ? -0.87 20.078 15.219 1 98.88 211 HIS A C 1
ATOM 1578 O O . HIS A 1 211 ? -1.715 19.422 15.828 1 98.88 211 HIS A O 1
ATOM 1584 N N . VAL A 1 212 ? -1.156 20.875 14.203 1 98.94 212 VAL A N 1
ATOM 1585 C CA . VAL A 1 212 ? -2.521 21 13.703 1 98.94 212 VAL A CA 1
ATOM 1586 C C . VAL A 1 212 ? -2.623 20.375 12.312 1 98.94 212 VAL A C 1
ATOM 1588 O O . VAL A 1 212 ? -1.896 20.75 11.391 1 98.94 212 VAL A O 1
ATOM 1591 N N . HIS A 1 213 ? -3.445 19.344 12.211 1 98.94 213 HIS A N 1
ATOM 1592 C CA . HIS A 1 213 ? -3.807 18.703 10.961 1 98.94 213 HIS A CA 1
ATOM 1593 C C . HIS A 1 213 ? -5.164 19.188 10.453 1 98.94 213 HIS A C 1
ATOM 1595 O O . HIS A 1 213 ? -6.191 18.938 11.086 1 98.94 213 HIS A O 1
ATOM 1601 N N . LEU A 1 214 ? -5.137 19.859 9.312 1 98.94 214 LEU A N 1
ATOM 1602 C CA . LEU A 1 214 ? -6.383 20.328 8.719 1 98.94 214 LEU A CA 1
ATOM 1603 C C . LEU A 1 214 ? -6.652 19.625 7.395 1 98.94 214 LEU A C 1
ATOM 1605 O O . LEU A 1 214 ? -6.102 20.016 6.359 1 98.94 214 LEU A O 1
ATOM 1609 N N . ASP A 1 215 ? -7.441 18.625 7.461 1 98.94 215 ASP A N 1
ATOM 1610 C CA . ASP A 1 215 ? -8.016 18.047 6.246 1 98.94 215 ASP A CA 1
ATOM 1611 C C . ASP A 1 215 ? -9.188 18.891 5.75 1 98.94 215 ASP A C 1
ATOM 1613 O O . ASP A 1 215 ? -10.195 19.031 6.449 1 98.94 215 ASP A O 1
ATOM 1617 N N . LEU A 1 216 ? -9.156 19.312 4.559 1 98.88 216 LEU A N 1
ATOM 1618 C CA . LEU A 1 216 ? -10.148 20.281 4.082 1 98.88 216 LEU A CA 1
ATOM 1619 C C . LEU A 1 216 ? -11.5 19.609 3.857 1 98.88 216 LEU A C 1
ATOM 1621 O O . LEU A 1 216 ? -12.516 20.281 3.717 1 98.88 216 LEU A O 1
ATOM 1625 N N . ASP A 1 217 ? -11.492 18.281 3.863 1 98.56 217 ASP A N 1
ATOM 1626 C CA . ASP A 1 217 ? -12.797 17.641 3.715 1 98.56 217 ASP A CA 1
ATOM 1627 C C . ASP A 1 217 ? -13.609 17.734 5.004 1 98.56 217 ASP A C 1
ATOM 1629 O O . ASP A 1 217 ? -14.758 17.281 5.059 1 98.56 217 ASP A O 1
ATOM 1633 N N . VAL A 1 218 ? -13.039 18.422 6.02 1 98.88 218 VAL A N 1
ATOM 1634 C CA . VAL A 1 218 ? -13.789 18.75 7.227 1 98.88 218 VAL A CA 1
ATOM 1635 C C . VAL A 1 218 ? -14.852 19.797 6.902 1 98.88 218 VAL A C 1
ATOM 1637 O O . VAL A 1 218 ? -15.836 19.938 7.637 1 98.88 218 VAL A O 1
ATOM 1640 N N . LEU A 1 219 ? -14.672 20.562 5.867 1 98.81 219 LEU A N 1
ATOM 1641 C CA . LEU A 1 219 ? -15.656 21.547 5.418 1 98.81 219 LEU A CA 1
ATOM 1642 C C . LEU A 1 219 ? -16.969 20.859 5.031 1 98.81 219 LEU A C 1
ATOM 1644 O O . LEU A 1 219 ? -16.953 19.719 4.559 1 98.81 219 LEU A O 1
ATOM 1648 N N . ASP A 1 220 ? -18.031 21.594 5.242 1 98.62 220 ASP A N 1
ATOM 1649 C CA . ASP A 1 220 ? -19.328 21.109 4.793 1 98.62 220 ASP A CA 1
ATOM 1650 C C . ASP A 1 220 ? -19.359 20.969 3.271 1 98.62 220 ASP A C 1
ATOM 1652 O O . ASP A 1 220 ? -18.844 21.828 2.553 1 98.62 220 ASP A O 1
ATOM 1656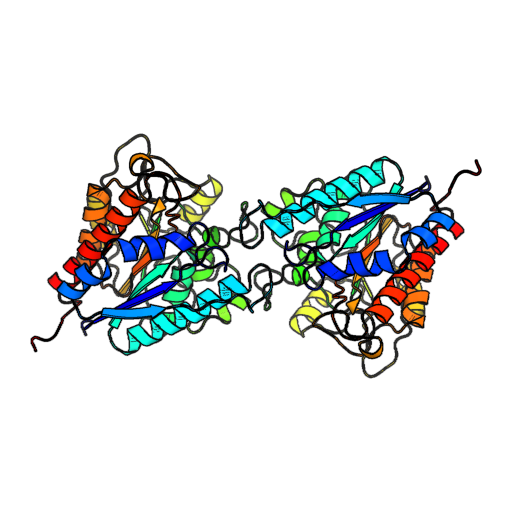 N N . GLU A 1 221 ? -20.047 19.922 2.838 1 98.12 221 GLU A N 1
ATOM 1657 C CA . GLU A 1 221 ? -20.078 19.641 1.406 1 98.12 221 GLU A CA 1
ATOM 1658 C C . GLU A 1 221 ? -20.734 20.781 0.635 1 98.12 221 GLU A C 1
ATOM 1660 O O . GLU A 1 221 ? -20.531 20.922 -0.572 1 98.12 221 GLU A O 1
ATOM 1665 N N . SER A 1 222 ? -21.516 21.641 1.285 1 97.69 222 SER A N 1
ATOM 1666 C CA . SER A 1 222 ? -22.219 22.75 0.637 1 97.69 222 SER A CA 1
ATOM 1667 C C . SER A 1 222 ? -21.219 23.797 0.131 1 97.69 222 SER A C 1
ATOM 1669 O O . SER A 1 222 ? -21.578 24.625 -0.707 1 97.69 222 SER A O 1
ATOM 1671 N N . LEU A 1 223 ? -20.047 23.781 0.617 1 98.38 223 LEU A N 1
ATOM 1672 C CA . LEU A 1 223 ? -19.047 24.781 0.257 1 98.38 223 LEU A CA 1
ATOM 1673 C C . LEU A 1 223 ? -18.266 24.359 -0.975 1 98.38 223 LEU A C 1
ATOM 1675 O O . LEU A 1 223 ? -17.5 25.141 -1.537 1 98.38 223 LEU A O 1
ATOM 1679 N N . GLY A 1 224 ? -18.484 23.125 -1.403 1 97.56 224 GLY A N 1
ATOM 1680 C CA . GLY A 1 224 ? -17.766 22.547 -2.525 1 97.56 224 GLY A CA 1
ATOM 1681 C C . GLY A 1 224 ? -17.297 21.125 -2.264 1 97.56 224 GLY A C 1
ATOM 1682 O O . GLY A 1 224 ? -17.297 20.672 -1.116 1 97.56 224 GLY A O 1
ATOM 1683 N N . ARG A 1 225 ? -17 20.422 -3.334 1 98.06 225 ARG A N 1
ATOM 1684 C CA . ARG A 1 225 ? -16.453 19.078 -3.219 1 98.06 225 ARG A CA 1
ATOM 1685 C C . ARG A 1 225 ? -14.938 19.125 -3.033 1 98.06 225 ARG A C 1
ATOM 1687 O O . ARG A 1 225 ? -14.195 19.359 -3.988 1 98.06 225 ARG A O 1
ATOM 1694 N N . VAL A 1 226 ? -14.516 18.875 -1.864 1 98.56 226 VAL A N 1
ATOM 1695 C CA . VAL A 1 226 ? -13.102 18.969 -1.534 1 98.56 226 VAL A CA 1
ATOM 1696 C C . VAL A 1 226 ? -12.352 17.797 -2.15 1 98.56 226 VAL A C 1
ATOM 1698 O O . VAL A 1 226 ? -11.234 17.953 -2.654 1 98.56 226 VAL A O 1
ATOM 1701 N N . ASN A 1 227 ? -12.898 16.625 -2.059 1 98 227 ASN A N 1
ATOM 1702 C CA . ASN A 1 227 ? -12.391 15.383 -2.633 1 98 227 ASN A CA 1
ATOM 1703 C C . ASN A 1 227 ? -13.516 14.398 -2.924 1 98 227 ASN A C 1
ATOM 1705 O O . ASN A 1 227 ? -14.672 14.789 -3.059 1 98 227 ASN A O 1
ATOM 1709 N N . GLU A 1 228 ? -13.242 13.164 -3.066 1 94.56 228 GLU A N 1
ATOM 1710 C CA . GLU A 1 228 ? -14.227 12.195 -3.533 1 94.56 228 GLU A CA 1
ATOM 1711 C C . GLU A 1 228 ? -15.133 11.742 -2.393 1 94.56 228 GLU A C 1
ATOM 1713 O O . GLU A 1 228 ? -16 10.875 -2.584 1 94.56 228 GLU A O 1
ATOM 1718 N N . TRP A 1 229 ? -14.961 12.344 -1.21 1 95.56 229 TRP A N 1
ATOM 1719 C CA . TRP A 1 229 ? -15.727 11.914 -0.044 1 95.56 229 TRP A CA 1
ATOM 1720 C C . TRP A 1 229 ? -16.422 13.094 0.62 1 95.56 229 TRP A C 1
ATOM 1722 O O . TRP A 1 229 ? -16.188 13.375 1.798 1 95.56 229 TRP A O 1
ATOM 1732 N N . PRO A 1 230 ? -17.266 13.742 -0.115 1 96.69 230 PRO A N 1
ATOM 1733 C CA . PRO A 1 230 ? -18.016 14.836 0.506 1 96.69 230 PRO A CA 1
ATOM 1734 C C . PRO A 1 230 ? -19.016 14.352 1.552 1 96.69 230 PRO A C 1
ATOM 1736 O O . PRO A 1 230 ? -19.547 13.242 1.431 1 96.69 230 PRO A O 1
ATOM 1739 N N . SER A 1 231 ? -19.203 15.102 2.561 1 97.88 231 SER A N 1
ATOM 1740 C CA . SER A 1 231 ? -20.188 14.75 3.586 1 97.88 231 SER A CA 1
ATOM 1741 C C . SER A 1 231 ? -20.812 15.992 4.207 1 97.88 231 SER A C 1
ATOM 1743 O O . SER A 1 231 ? -20.156 17.031 4.348 1 97.88 231 SER A O 1
ATOM 1745 N N . PRO A 1 232 ? -22.078 15.922 4.531 1 98.12 232 PRO A N 1
ATOM 1746 C CA . PRO A 1 232 ? -22.75 17.062 5.164 1 98.12 232 PRO A CA 1
ATOM 1747 C C . PRO A 1 232 ? -22.422 17.188 6.652 1 98.12 232 PRO A C 1
ATOM 1749 O O . PRO A 1 232 ? -21.906 16.234 7.254 1 98.12 232 PRO A O 1
ATOM 1752 N N . GLY A 1 233 ? -22.719 18.312 7.219 1 98.38 233 GLY A N 1
ATOM 1753 C CA . GLY A 1 233 ? -22.625 18.516 8.656 1 98.38 233 GLY A CA 1
ATOM 1754 C C . GLY A 1 233 ? -21.234 18.953 9.109 1 98.38 233 GLY A C 1
ATOM 1755 O O . GLY A 1 233 ? -20.906 18.859 10.289 1 98.38 233 GLY A O 1
ATOM 1756 N N . GLY A 1 234 ? -20.406 19.438 8.172 1 98.62 234 GLY A N 1
ATOM 1757 C CA . GLY A 1 234 ? -19.062 19.891 8.508 1 98.62 234 GLY A CA 1
ATOM 1758 C C . GLY A 1 234 ? -19 21.375 8.812 1 98.62 234 GLY A C 1
ATOM 1759 O O . GLY A 1 234 ? -20.016 22 9.086 1 98.62 234 GLY A O 1
ATOM 1760 N N . LEU A 1 235 ? -17.766 21.875 8.883 1 98.81 235 LEU A N 1
ATOM 1761 C CA . LEU A 1 235 ? -17.516 23.297 9.156 1 98.81 235 LEU A CA 1
ATOM 1762 C C . LEU A 1 235 ? -18.016 24.156 8.016 1 98.81 235 LEU A C 1
ATOM 1764 O O . LEU A 1 235 ? -17.719 23.906 6.848 1 98.81 235 LEU A O 1
ATOM 1768 N N . ASP A 1 236 ? -18.781 25.125 8.258 1 98.44 236 ASP A N 1
ATOM 1769 C CA . ASP A 1 236 ? -18.984 26.172 7.254 1 98.44 236 ASP A CA 1
ATOM 1770 C C . ASP A 1 236 ? -17.844 27.188 7.281 1 98.44 236 ASP A C 1
ATOM 1772 O O . ASP A 1 236 ? -16.828 26.969 7.941 1 98.44 236 ASP A O 1
ATOM 1776 N N . ASP A 1 237 ? -17.984 28.25 6.48 1 98.06 237 ASP A N 1
ATOM 1777 C CA . ASP A 1 237 ? -16.891 29.203 6.34 1 98.06 237 ASP A CA 1
ATOM 1778 C C . ASP A 1 237 ? -16.609 29.922 7.66 1 98.06 237 ASP A C 1
ATOM 1780 O O . ASP A 1 237 ? -15.461 30.125 8.031 1 98.06 237 ASP A O 1
ATOM 1784 N N . ARG A 1 238 ? -17.641 30.281 8.438 1 98.12 238 ARG A N 1
ATOM 1785 C CA . ARG A 1 238 ? -17.469 30.938 9.727 1 98.12 238 ARG A CA 1
ATOM 1786 C C . ARG A 1 238 ? -16.844 30 10.742 1 98.12 238 ARG A C 1
ATOM 1788 O O . ARG A 1 238 ? -15.977 30.406 11.523 1 98.12 238 ARG A O 1
ATOM 1795 N N . ASP A 1 239 ? -17.328 28.75 10.734 1 98.75 239 ASP A N 1
ATOM 1796 C CA . ASP A 1 239 ? -16.75 27.734 11.625 1 98.75 239 ASP A CA 1
ATOM 1797 C C . ASP A 1 239 ? -15.25 27.594 11.398 1 98.75 239 ASP A C 1
ATOM 1799 O O . ASP A 1 239 ? -14.477 27.5 12.352 1 98.75 239 ASP A O 1
ATOM 1803 N N . LEU A 1 240 ? -14.844 27.5 10.117 1 98.81 240 LEU A N 1
ATOM 1804 C CA . LEU A 1 240 ? -13.43 27.359 9.805 1 98.81 240 LEU A CA 1
ATOM 1805 C C . LEU A 1 240 ? -12.617 28.5 10.406 1 98.81 240 LEU A C 1
ATOM 1807 O O . LEU A 1 240 ? -11.594 28.266 11.047 1 98.81 240 LEU A O 1
ATOM 1811 N N . VAL A 1 241 ? -13.078 29.656 10.195 1 98.12 241 VAL A N 1
ATOM 1812 C CA . VAL A 1 241 ? -12.391 30.844 10.695 1 98.12 241 VAL A CA 1
ATOM 1813 C C . VAL A 1 241 ? -12.312 30.781 12.219 1 98.12 241 VAL A C 1
ATOM 1815 O O . VAL A 1 241 ? -11.242 31 12.797 1 98.12 241 VAL A O 1
ATOM 1818 N N . GLU A 1 242 ? -13.391 30.484 12.844 1 98.38 242 GLU A N 1
ATOM 1819 C CA . GLU A 1 242 ? -13.445 30.438 14.305 1 98.38 242 GLU A CA 1
ATOM 1820 C C . GLU A 1 242 ? -12.492 29.375 14.852 1 98.38 242 GLU A C 1
ATOM 1822 O O . GLU A 1 242 ? -11.773 29.625 15.82 1 98.38 242 GLU A O 1
ATOM 1827 N N . VAL A 1 243 ? -12.531 28.219 14.258 1 98.81 243 VAL A N 1
ATOM 1828 C CA . VAL A 1 243 ? -11.68 27.109 14.68 1 98.81 243 VAL A CA 1
ATOM 1829 C C . VAL A 1 243 ? -10.211 27.516 14.555 1 98.81 243 VAL A C 1
ATOM 1831 O O . VAL A 1 243 ? -9.422 27.312 15.477 1 98.81 243 VAL A O 1
ATOM 1834 N N . MET A 1 244 ? -9.859 28.125 13.414 1 98.69 244 MET A N 1
ATOM 1835 C CA . MET A 1 244 ? -8.477 28.5 13.141 1 98.69 244 MET A CA 1
ATOM 1836 C C . MET A 1 244 ? -8.023 29.641 14.047 1 98.69 244 MET A C 1
ATOM 1838 O O . MET A 1 244 ? -6.832 29.781 14.32 1 98.69 244 MET A O 1
ATOM 1842 N N . GLU A 1 245 ? -8.953 30.406 14.547 1 97.31 245 GLU A N 1
ATOM 1843 C CA . GLU A 1 245 ? -8.656 31.5 15.469 1 97.31 245 GLU A CA 1
ATOM 1844 C C . GLU A 1 245 ? -8.461 31 16.891 1 97.31 245 GLU A C 1
ATOM 1846 O O . GLU A 1 245 ? -7.648 31.547 17.641 1 97.31 245 GLU A O 1
ATOM 1851 N N . VAL A 1 246 ? -9.203 29.984 17.25 1 97.81 246 VAL A N 1
ATOM 1852 C CA . VAL A 1 246 ? -9.211 29.438 18.609 1 97.81 246 VAL A CA 1
ATOM 1853 C C . VAL A 1 246 ? -7.891 28.734 18.906 1 97.81 246 VAL A C 1
ATOM 1855 O O . VAL A 1 246 ? -7.363 28.828 20.016 1 97.81 246 VAL A O 1
ATOM 1858 N N . ILE A 1 247 ? -7.285 28.094 17.938 1 98.44 247 ILE A N 1
ATOM 1859 C CA . ILE A 1 247 ? -6.188 27.156 18.125 1 98.44 247 ILE A CA 1
ATOM 1860 C C . ILE A 1 247 ? -4.965 27.891 18.672 1 98.44 247 ILE A C 1
ATOM 1862 O O . ILE A 1 247 ? -4.406 27.516 19.703 1 98.44 247 ILE A O 1
ATOM 1866 N N . PRO A 1 248 ? -4.562 29.031 18.062 1 97 248 PRO A N 1
ATOM 1867 C CA . PRO A 1 248 ? -3.387 29.734 18.594 1 97 248 PRO A CA 1
ATOM 1868 C C . PRO A 1 248 ? -3.617 30.312 19.984 1 97 248 PRO A C 1
ATOM 1870 O O . PRO A 1 248 ? -2.66 30.531 20.734 1 97 248 PRO A O 1
ATOM 1873 N N . LYS A 1 249 ? -4.902 30.516 20.375 1 95.94 249 LYS A N 1
ATOM 1874 C CA . LYS A 1 249 ? -5.234 31.047 21.688 1 95.94 249 LYS A CA 1
ATOM 1875 C C . LYS A 1 249 ? -5.102 29.969 22.766 1 95.94 249 LYS A C 1
ATOM 1877 O O . LYS A 1 249 ? -4.848 30.281 23.938 1 95.94 249 LYS A O 1
ATOM 1882 N N . ARG A 1 250 ? -5.238 28.734 22.359 1 97.44 250 ARG A N 1
ATOM 1883 C CA . ARG A 1 250 ? -5.434 27.688 23.359 1 97.44 250 ARG A CA 1
ATOM 1884 C C . ARG A 1 250 ? -4.262 26.719 23.375 1 97.44 250 ARG A C 1
ATOM 1886 O O . ARG A 1 250 ? -4.117 25.922 24.312 1 97.44 250 ARG A O 1
ATOM 1893 N N . THR A 1 251 ? -3.361 26.797 22.375 1 97.5 251 THR A N 1
ATOM 1894 C CA . THR A 1 251 ? -2.256 25.844 22.266 1 97.5 251 THR A CA 1
ATOM 1895 C C . THR A 1 251 ? -0.96 26.562 21.906 1 97.5 251 THR A C 1
ATOM 1897 O O . THR A 1 251 ? -0.966 27.766 21.641 1 97.5 251 THR A O 1
ATOM 1900 N N . GLU A 1 252 ? 0.124 25.875 22.031 1 96.19 252 GLU A N 1
ATOM 1901 C CA . GLU A 1 252 ? 1.4 26.312 21.469 1 96.19 252 GLU A CA 1
ATOM 1902 C C . GLU A 1 252 ? 1.662 25.656 20.109 1 96.19 252 GLU A C 1
ATOM 1904 O O . GLU A 1 252 ? 1.987 24.469 20.047 1 96.19 252 GLU A O 1
ATOM 1909 N N . GLN A 1 253 ? 1.581 26.406 19.109 1 96.12 253 GLN A N 1
ATOM 1910 C CA . GLN A 1 253 ? 1.588 25.875 17.75 1 96.12 253 GLN A CA 1
ATOM 1911 C C . GLN A 1 253 ? 2.99 25.422 17.344 1 96.12 253 GLN A C 1
ATOM 1913 O O . GLN A 1 253 ? 3.971 26.125 17.594 1 96.12 253 GLN A O 1
ATOM 1918 N N . THR A 1 254 ? 3.033 24.25 16.688 1 98.19 254 THR A N 1
ATOM 1919 C CA . THR A 1 254 ? 4.328 23.75 16.25 1 98.19 254 THR A CA 1
ATOM 1920 C C . THR A 1 254 ? 4.359 23.594 14.734 1 98.19 254 THR A C 1
ATOM 1922 O O . THR A 1 254 ? 5.43 23.594 14.125 1 98.19 254 THR A O 1
ATOM 1925 N N . SER A 1 255 ? 3.246 23.375 14.133 1 98.81 255 SER A N 1
ATOM 1926 C CA . SER A 1 255 ? 3.125 23.156 12.695 1 98.81 255 SER A CA 1
ATOM 1927 C C . SER A 1 255 ? 1.664 23.109 12.258 1 98.81 255 SER A C 1
ATOM 1929 O O . SER A 1 255 ? 0.769 22.953 13.094 1 98.81 255 SER A O 1
ATOM 1931 N N . LEU A 1 256 ? 1.434 23.297 11.008 1 98.94 256 LEU A N 1
ATOM 1932 C CA . LEU A 1 256 ? 0.122 23.188 10.375 1 98.94 256 LEU A CA 1
ATOM 1933 C C . LEU A 1 256 ? 0.21 22.438 9.062 1 98.94 256 LEU A C 1
ATOM 1935 O O . LEU A 1 256 ? 1.039 22.75 8.203 1 98.94 256 LEU A O 1
ATOM 1939 N N . VAL A 1 257 ? -0.557 21.391 8.953 1 98.94 257 VAL A N 1
ATOM 1940 C CA . VAL A 1 257 ? -0.755 20.719 7.676 1 98.94 257 VAL A CA 1
ATOM 1941 C C . VAL A 1 257 ? -2.137 21.047 7.121 1 98.94 257 VAL A C 1
ATOM 1943 O O . VAL A 1 257 ? -3.139 20.969 7.832 1 98.94 257 VAL A O 1
ATOM 1946 N N . VAL A 1 258 ? -2.207 21.484 5.895 1 98.94 258 VAL A N 1
ATOM 1947 C CA . VAL A 1 258 ? -3.439 21.656 5.129 1 98.94 258 VAL A CA 1
ATOM 1948 C C . VAL A 1 258 ? -3.438 20.703 3.932 1 98.94 258 VAL A C 1
ATOM 1950 O O . VAL A 1 258 ? -2.512 20.719 3.117 1 98.94 258 VAL A O 1
ATOM 1953 N N . CYS A 1 259 ? -4.57 19.828 3.877 1 98.81 259 CYS A N 1
ATOM 1954 C CA . CYS A 1 259 ? -4.387 18.766 2.904 1 98.81 259 CYS A CA 1
ATOM 1955 C C . CYS A 1 259 ? -5.727 18.266 2.375 1 98.81 259 CYS A C 1
ATOM 1957 O O . CYS A 1 259 ? -6.773 18.844 2.691 1 98.81 259 CYS A O 1
ATOM 1959 N N . SER A 1 260 ? -5.613 17.25 1.442 1 98.5 260 SER A N 1
ATOM 1960 C CA . SER A 1 260 ? -6.668 16.391 0.936 1 98.5 260 SER A CA 1
ATOM 1961 C C . SER A 1 260 ? -7.668 17.172 0.091 1 98.5 260 SER A C 1
ATOM 1963 O O . SER A 1 260 ? -8.883 16.969 0.212 1 98.5 260 SER A O 1
ATOM 1965 N N . PHE A 1 261 ? -7.199 18.047 -0.8 1 98.81 261 PHE A N 1
ATOM 1966 C CA . PHE A 1 261 ? -8.031 18.891 -1.648 1 98.81 261 PHE A CA 1
ATOM 1967 C C . PHE A 1 261 ? -7.723 18.641 -3.121 1 98.81 261 PHE A C 1
ATOM 1969 O O . PHE A 1 261 ? -6.59 18.828 -3.562 1 98.81 261 PHE A O 1
ATOM 1976 N N . ASP A 1 262 ? -8.734 18.141 -3.85 1 98.69 262 ASP A N 1
ATOM 1977 C CA . ASP A 1 262 ? -8.68 18.031 -5.305 1 98.69 262 ASP A CA 1
ATOM 1978 C C . ASP A 1 262 ? -9.258 19.266 -5.973 1 98.69 262 ASP A C 1
ATOM 1980 O O . ASP A 1 262 ? -10.477 19.391 -6.117 1 98.69 262 ASP A O 1
ATOM 1984 N N . ALA A 1 263 ? -8.438 20.094 -6.5 1 98.5 263 ALA A N 1
ATOM 1985 C CA . ALA A 1 263 ? -8.812 21.422 -6.973 1 98.5 263 ALA A CA 1
ATOM 1986 C C . ALA A 1 263 ? -9.633 21.328 -8.258 1 98.5 263 ALA A C 1
ATOM 1988 O O . ALA A 1 263 ? -10.25 22.312 -8.672 1 98.5 263 ALA A O 1
ATOM 1989 N N . ARG A 1 264 ? -9.664 20.203 -8.852 1 97.31 264 ARG A N 1
ATOM 1990 C CA . ARG A 1 264 ? -10.32 20.031 -10.148 1 97.31 264 ARG A CA 1
ATOM 1991 C C . ARG A 1 264 ? -11.797 19.703 -9.969 1 97.31 264 ARG A C 1
ATOM 1993 O O . ARG A 1 264 ? -12.562 19.719 -10.938 1 97.31 264 ARG A O 1
ATOM 2000 N N . LEU A 1 265 ? -12.164 19.469 -8.758 1 98.19 265 LEU A N 1
ATOM 2001 C CA . LEU A 1 265 ? -13.562 19.141 -8.484 1 98.19 265 LEU A CA 1
ATOM 2002 C C . LEU A 1 265 ? -14.398 20.422 -8.336 1 98.19 265 LEU A C 1
ATOM 2004 O O . LEU A 1 265 ? -13.852 21.516 -8.289 1 98.19 265 LEU A O 1
ATOM 2008 N N . GLU A 1 266 ? -15.695 20.219 -8.273 1 97.44 266 GLU A N 1
ATOM 2009 C CA . GLU A 1 266 ? -16.641 21.328 -8.148 1 97.44 266 GLU A CA 1
ATOM 2010 C C . GLU A 1 266 ? -16.344 22.172 -6.91 1 97.44 266 GLU A C 1
ATOM 2012 O O . GLU A 1 266 ? -16.109 21.625 -5.824 1 97.44 266 GLU A O 1
ATOM 2017 N N . GLY A 1 267 ? -16.297 23.516 -7.113 1 97.62 267 GLY A N 1
ATOM 2018 C CA . GLY A 1 267 ? -16.078 24.406 -5.988 1 97.62 267 GLY A CA 1
ATOM 2019 C C . GLY A 1 267 ? -14.609 24.594 -5.645 1 97.62 267 GLY A C 1
ATOM 2020 O O . GLY A 1 267 ? -14.273 25.047 -4.547 1 97.62 267 GLY A O 1
ATOM 2021 N N . GLY A 1 268 ? -13.758 24.25 -6.578 1 97.88 268 GLY A N 1
ATOM 2022 C CA . GLY A 1 268 ? -12.32 24.266 -6.34 1 97.88 268 GLY A CA 1
ATOM 2023 C C . GLY A 1 268 ? -11.812 25.625 -5.891 1 97.88 268 GLY A C 1
ATOM 2024 O O . GLY A 1 268 ? -11 25.703 -4.965 1 97.88 268 GLY A O 1
ATOM 2025 N N . ASP A 1 269 ? -12.234 26.688 -6.48 1 98.25 269 ASP A N 1
ATOM 2026 C CA . ASP A 1 269 ? -11.789 28.031 -6.121 1 98.25 269 ASP A CA 1
ATOM 2027 C C . ASP A 1 269 ? -12.297 28.422 -4.734 1 98.25 269 ASP A C 1
ATOM 2029 O O . ASP A 1 269 ? -11.578 29.062 -3.967 1 98.25 269 ASP A O 1
ATOM 2033 N N . THR A 1 270 ? -13.5 28.078 -4.477 1 98.56 270 THR A N 1
ATOM 2034 C CA . THR A 1 270 ? -14.07 28.375 -3.168 1 98.56 270 THR A CA 1
ATOM 2035 C C . THR A 1 270 ? -13.273 27.688 -2.062 1 98.56 270 THR A C 1
ATOM 2037 O O . THR A 1 270 ? -12.914 28.328 -1.068 1 98.56 270 THR A O 1
ATOM 2040 N N . VAL A 1 271 ? -13.016 26.422 -2.23 1 98.75 271 VAL A N 1
ATOM 2041 C CA . VAL A 1 271 ? -12.289 25.641 -1.228 1 98.75 271 VAL A CA 1
ATOM 2042 C C . VAL A 1 271 ? -10.875 26.219 -1.057 1 98.75 271 VAL A C 1
ATOM 2044 O O . VAL A 1 271 ? -10.391 26.359 0.068 1 98.75 271 VAL A O 1
ATOM 2047 N N . ALA A 1 272 ? -10.227 26.531 -2.184 1 98.88 272 ALA A N 1
ATOM 2048 C CA . ALA A 1 272 ? -8.883 27.109 -2.123 1 98.88 272 ALA A CA 1
ATOM 2049 C C . ALA A 1 272 ? -8.891 28.422 -1.352 1 98.88 272 ALA A C 1
ATOM 2051 O O . ALA A 1 272 ? -8 28.672 -0.533 1 98.88 272 ALA A O 1
ATOM 2052 N N . ARG A 1 273 ? -9.836 29.234 -1.634 1 98.69 273 ARG A N 1
ATOM 2053 C CA . ARG A 1 273 ? -9.969 30.516 -0.939 1 98.69 273 ARG A CA 1
ATOM 2054 C C . ARG A 1 273 ? -10.156 30.312 0.56 1 98.69 273 ARG A C 1
ATOM 2056 O O . ARG A 1 273 ? -9.562 31.016 1.371 1 98.69 273 ARG A O 1
ATOM 2063 N N . LEU A 1 274 ? -10.992 29.391 0.921 1 98.81 274 LEU A N 1
ATOM 2064 C CA . LEU A 1 274 ? -11.258 29.094 2.326 1 98.81 274 LEU A CA 1
ATOM 2065 C C . LEU A 1 274 ? -10 28.562 3.014 1 98.81 274 LEU A C 1
ATOM 2067 O O . LEU A 1 274 ? -9.734 28.906 4.168 1 98.81 274 LEU A O 1
ATOM 2071 N N . ALA A 1 275 ? -9.266 27.703 2.322 1 98.88 275 ALA A N 1
ATOM 2072 C CA . ALA A 1 275 ? -7.996 27.203 2.859 1 98.88 275 ALA A CA 1
ATOM 2073 C C . ALA A 1 275 ? -7.055 28.375 3.172 1 98.88 275 ALA A C 1
ATOM 2075 O O . ALA A 1 275 ? -6.473 28.422 4.258 1 98.88 275 ALA A O 1
ATOM 2076 N N . VAL A 1 276 ? -6.938 29.266 2.211 1 98.88 276 VAL A N 1
ATOM 2077 C CA . VAL A 1 276 ? -6.078 30.438 2.381 1 98.88 276 VAL A CA 1
ATOM 2078 C C . VAL A 1 276 ? -6.555 31.266 3.57 1 98.88 276 VAL A C 1
ATOM 2080 O O . VAL A 1 276 ? -5.754 31.672 4.41 1 98.88 276 VAL A O 1
ATOM 2083 N N . GLU A 1 277 ? -7.82 31.484 3.607 1 98.75 277 GLU A N 1
ATOM 2084 C CA . GLU A 1 277 ? -8.391 32.281 4.703 1 98.75 277 GLU A CA 1
ATOM 2085 C C . GLU A 1 277 ? -8.086 31.625 6.051 1 98.75 277 GLU A C 1
ATOM 2087 O O . GLU A 1 277 ? -7.699 32.312 7.004 1 98.75 277 GLU A O 1
ATOM 2092 N N . GLY A 1 278 ? -8.305 30.328 6.152 1 98.75 278 GLY A N 1
ATOM 2093 C CA . GLY A 1 278 ? -8.008 29.609 7.379 1 98.75 278 GLY A CA 1
ATOM 2094 C C . GLY A 1 278 ? -6.555 29.703 7.793 1 98.75 278 GLY A C 1
ATOM 2095 O O . GLY A 1 278 ? -6.25 29.953 8.961 1 98.75 278 GLY A O 1
ATOM 2096 N N . ILE A 1 279 ? -5.641 29.516 6.805 1 98.88 279 ILE A N 1
ATOM 2097 C CA . ILE A 1 279 ? -4.207 29.562 7.07 1 98.88 279 ILE A CA 1
ATOM 2098 C C . ILE A 1 279 ? -3.832 30.953 7.586 1 98.88 279 ILE A C 1
ATOM 2100 O O . ILE A 1 279 ? -3.135 31.078 8.594 1 98.88 279 ILE A O 1
ATOM 2104 N N . VAL A 1 280 ? -4.316 31.984 6.918 1 98.62 280 VAL A N 1
ATOM 2105 C CA . VAL A 1 280 ? -3.975 33.344 7.266 1 98.62 280 VAL A CA 1
ATOM 2106 C C . VAL A 1 280 ? -4.48 33.688 8.672 1 98.62 280 VAL A C 1
ATOM 2108 O O . VAL A 1 280 ? -3.764 34.281 9.477 1 98.62 280 VAL A O 1
ATOM 2111 N N . ARG A 1 281 ? -5.699 33.281 8.977 1 98.19 281 ARG A N 1
ATOM 2112 C CA . ARG A 1 281 ? -6.266 33.531 10.297 1 98.19 281 ARG A CA 1
ATOM 2113 C C . ARG A 1 281 ? -5.445 32.844 11.383 1 98.19 281 ARG A C 1
ATOM 2115 O O . ARG A 1 281 ? -5.211 33.406 12.445 1 98.19 281 ARG A O 1
ATOM 2122 N N . PHE A 1 282 ? -5.055 31.656 11.133 1 98.69 282 PHE A N 1
ATOM 2123 C CA . PHE A 1 282 ? -4.219 30.875 12.047 1 98.69 282 PHE A CA 1
ATOM 2124 C C . PHE A 1 282 ? -2.906 31.609 12.328 1 98.69 282 PHE A C 1
ATOM 2126 O O . PHE A 1 282 ? -2.521 31.781 13.484 1 98.69 282 PHE A O 1
ATOM 2133 N N . VAL A 1 283 ? -2.238 32.062 11.242 1 98.31 283 VAL A N 1
ATOM 2134 C CA . VAL A 1 283 ? -0.94 32.719 11.352 1 98.31 283 VAL A CA 1
ATOM 2135 C C . VAL A 1 283 ? -1.104 34.062 12.031 1 98.31 283 VAL A C 1
ATOM 2137 O O . VAL A 1 283 ? -0.261 34.469 12.836 1 98.31 283 VAL A O 1
ATOM 2140 N N . GLU A 1 284 ? -2.152 34.781 11.727 1 97.5 284 GLU A N 1
ATOM 2141 C CA . GLU A 1 284 ? -2.439 36.031 12.43 1 97.5 284 GLU A CA 1
ATOM 2142 C C . GLU A 1 284 ? -2.578 35.812 13.93 1 97.5 284 GLU A C 1
ATOM 2144 O O . GLU A 1 284 ? -2.113 36.625 14.734 1 97.5 284 GLU A O 1
ATOM 2149 N N . GLY A 1 285 ? -3.291 34.719 14.227 1 96.69 285 GLY A N 1
ATOM 2150 C CA . GLY A 1 285 ? -3.408 34.375 15.625 1 96.69 285 GLY A CA 1
ATOM 2151 C C . GLY A 1 285 ? -2.068 34.125 16.297 1 96.69 285 GLY A C 1
ATOM 2152 O O . GLY A 1 285 ? -1.855 34.5 17.438 1 96.69 285 GLY A O 1
ATOM 2153 N N . MET A 1 286 ? -1.151 33.469 15.609 1 96.94 286 MET A N 1
ATOM 2154 C CA . MET A 1 286 ? 0.189 33.219 16.125 1 96.94 286 MET A CA 1
ATOM 2155 C C . MET A 1 286 ? 0.92 34.5 16.406 1 96.94 286 MET A C 1
ATOM 2157 O O . MET A 1 286 ? 1.583 34.656 17.438 1 96.94 286 MET A O 1
ATOM 2161 N N . THR A 1 287 ? 0.797 35.438 15.453 1 94.62 287 THR A N 1
ATOM 2162 C CA . THR A 1 287 ? 1.437 36.719 15.602 1 94.62 287 THR A CA 1
ATOM 2163 C C . THR A 1 287 ? 0.86 37.469 16.797 1 94.62 287 THR A C 1
ATOM 2165 O O . THR A 1 287 ? 1.603 38.094 17.578 1 94.62 287 THR A O 1
ATOM 2168 N N . GLY A 1 288 ? -0.38 37.469 16.922 1 92.31 288 GLY A N 1
ATOM 2169 C CA . GLY A 1 288 ? -1.052 38.156 18.016 1 92.31 288 GLY A CA 1
ATOM 2170 C C . GLY A 1 288 ? -0.668 37.625 19.375 1 92.31 288 GLY A C 1
ATOM 2171 O O . GLY A 1 288 ? -0.644 38.375 20.359 1 92.31 288 GLY A O 1
ATOM 2172 N N . ARG A 1 289 ? -0.321 36.375 19.438 1 92.12 289 ARG A N 1
ATOM 2173 C CA . ARG A 1 289 ? -0.003 35.75 20.719 1 92.12 289 ARG A CA 1
ATOM 2174 C C . ARG A 1 289 ? 1.5 35.75 20.984 1 92.12 289 ARG A C 1
ATOM 2176 O O . ARG A 1 289 ? 1.953 35.375 22.062 1 92.12 289 ARG A O 1
ATOM 2183 N N . GLY A 1 290 ? 2.25 36.188 19.984 1 92.06 290 GLY A N 1
ATOM 2184 C CA . GLY A 1 290 ? 3.688 36.344 20.141 1 92.06 290 GLY A CA 1
ATOM 2185 C C . GLY A 1 290 ? 4.453 35.062 19.828 1 92.06 290 GLY A C 1
ATOM 2186 O O . GLY A 1 290 ? 5.656 34.969 20.078 1 92.06 290 GLY A O 1
ATOM 2187 N N . SER A 1 291 ? 3.73 34.062 19.312 1 94.25 291 SER A N 1
ATOM 2188 C CA . SER A 1 291 ? 4.395 32.812 18.953 1 94.25 291 SER A CA 1
ATOM 2189 C C . SER A 1 291 ? 5.129 32.938 17.625 1 94.25 291 SER A C 1
ATOM 2191 O O . SER A 1 291 ? 5.992 32.125 17.312 1 94.25 291 SER A O 1
ATOM 2193 N N . LEU A 1 292 ? 4.75 33.844 16.844 1 94.44 292 LEU A N 1
ATOM 2194 C CA . LEU A 1 292 ? 5.445 34.281 15.625 1 94.44 292 LEU A CA 1
ATOM 2195 C C . LEU A 1 292 ? 5.855 35.75 15.711 1 94.44 292 LEU A C 1
ATOM 2197 O O . LEU A 1 292 ? 5 36.625 15.719 1 94.44 292 LEU A O 1
ATOM 2201 N N . ALA A 1 293 ? 7.098 35.938 15.93 1 90.94 293 ALA A N 1
ATOM 2202 C CA . ALA A 1 293 ? 7.621 37.281 16.125 1 90.94 293 ALA A CA 1
ATOM 2203 C C . ALA A 1 293 ? 8.672 37.594 15.07 1 90.94 293 ALA A C 1
ATOM 2205 O O . ALA A 1 293 ? 9.703 36.938 14.977 1 90.94 293 ALA A O 1
ATOM 2206 N N . VAL A 1 294 ? 8.281 38.562 14.227 1 82.56 294 VAL A N 1
ATOM 2207 C CA . VAL A 1 294 ? 9.188 39 13.172 1 82.56 294 VAL A CA 1
ATOM 2208 C C . VAL A 1 294 ? 10.008 40.188 13.656 1 82.56 294 VAL A C 1
ATOM 2210 O O . VAL A 1 294 ? 9.484 41.094 14.336 1 82.56 294 VAL A O 1
ATOM 2213 N N . GLY A 1 295 ? 11.156 40.031 14.289 1 62.44 295 GLY A N 1
ATOM 2214 C CA . GLY A 1 295 ? 12.008 41.094 14.758 1 62.44 295 GLY A CA 1
ATOM 2215 C C . GLY A 1 295 ? 11.93 42.344 13.898 1 62.44 295 GLY A C 1
ATOM 2216 O O . GLY A 1 295 ? 11.727 42.25 12.688 1 62.44 295 GLY A O 1
ATOM 2217 N N . GLU A 1 296 ? 11.25 43.531 14.453 1 49.91 296 GLU A N 1
ATOM 2218 C CA . GLU A 1 296 ? 11.477 44.844 13.859 1 49.91 296 GLU A CA 1
ATOM 2219 C C . GLU A 1 296 ? 12.898 44.969 13.312 1 49.91 296 GLU A C 1
ATOM 2221 O O . GLU A 1 296 ? 13.859 44.656 14.016 1 49.91 296 GLU A O 1
ATOM 2226 N N . ALA A 1 297 ? 13.031 44.812 12.055 1 41.66 297 ALA A N 1
ATOM 2227 C CA . ALA A 1 297 ? 14.273 45.375 11.562 1 41.66 297 ALA A CA 1
ATOM 2228 C C . ALA A 1 297 ? 14.414 46.844 12.008 1 41.66 297 ALA A C 1
ATOM 2230 O O . ALA A 1 297 ? 13.43 47.594 12.031 1 41.66 297 ALA A O 1
ATOM 2231 N N . MET B 1 1 ? -12.211 -35.688 -11.805 1 81.94 1 MET B N 1
ATOM 2232 C CA . MET B 1 1 ? -12.234 -35.688 -13.258 1 81.94 1 MET B CA 1
ATOM 2233 C C . MET B 1 1 ? -11.062 -34.906 -13.828 1 81.94 1 MET B C 1
ATOM 2235 O O . MET B 1 1 ? -10.664 -33.875 -13.25 1 81.94 1 MET B O 1
ATOM 2239 N N . PRO B 1 2 ? -10.438 -35.438 -14.828 1 93.5 2 PRO B N 1
ATOM 2240 C CA . PRO B 1 2 ? -9.281 -34.75 -15.406 1 93.5 2 PRO B CA 1
ATOM 2241 C C . PRO B 1 2 ? -9.648 -33.406 -16.062 1 93.5 2 PRO B C 1
ATOM 2243 O O . PRO B 1 2 ? -10.805 -33.219 -16.453 1 93.5 2 PRO B O 1
ATOM 2246 N N . TYR B 1 3 ? -8.75 -32.469 -16.109 1 96.5 3 TYR B N 1
ATOM 2247 C CA . TYR B 1 3 ? -8.891 -31.281 -16.938 1 96.5 3 TYR B CA 1
ATOM 2248 C C . TYR B 1 3 ? -8.891 -31.641 -18.406 1 96.5 3 TYR B C 1
ATOM 2250 O O . TYR B 1 3 ? -8.312 -32.656 -18.812 1 96.5 3 TYR B O 1
ATOM 2258 N N . THR B 1 4 ? -9.562 -30.766 -19.156 1 96.88 4 THR B N 1
ATOM 2259 C CA . THR B 1 4 ? -9.664 -31.094 -20.578 1 96.88 4 THR B CA 1
ATOM 2260 C C . THR B 1 4 ? -8.992 -30.031 -21.438 1 96.88 4 THR B C 1
ATOM 2262 O O . THR B 1 4 ? -8.867 -30.188 -22.656 1 96.88 4 THR B O 1
ATOM 2265 N N . SER B 1 5 ? -8.656 -28.984 -20.828 1 98.12 5 SER B N 1
ATOM 2266 C CA . SER B 1 5 ? -8.023 -27.844 -21.5 1 98.12 5 SER B CA 1
ATOM 2267 C C . SER B 1 5 ? -7.223 -27 -20.516 1 98.12 5 SER B C 1
ATOM 2269 O O . SER B 1 5 ? -7.195 -27.281 -19.328 1 98.12 5 SER B O 1
ATOM 2271 N N . ILE B 1 6 ? -6.477 -26.094 -21.062 1 98.62 6 ILE B N 1
ATOM 2272 C CA . ILE B 1 6 ? -5.703 -25.156 -20.266 1 98.62 6 ILE B CA 1
ATOM 2273 C C . ILE B 1 6 ? -6.18 -23.734 -20.547 1 98.62 6 ILE B C 1
ATOM 2275 O O . ILE B 1 6 ? -6.34 -23.328 -21.703 1 98.62 6 ILE B O 1
ATOM 2279 N N . THR B 1 7 ? -6.531 -23 -19.547 1 98.88 7 THR B N 1
ATOM 2280 C CA . THR B 1 7 ? -6.762 -21.562 -19.656 1 98.88 7 THR B CA 1
ATOM 2281 C C . THR B 1 7 ? -5.543 -20.781 -19.188 1 98.88 7 THR B C 1
ATOM 2283 O O . THR B 1 7 ? -5.16 -20.875 -18.016 1 98.88 7 THR B O 1
ATOM 2286 N N . ILE B 1 8 ? -4.93 -20.047 -20.078 1 98.94 8 ILE B N 1
ATOM 2287 C CA . ILE B 1 8 ? -3.826 -19.156 -19.734 1 98.94 8 ILE B CA 1
ATOM 2288 C C . ILE B 1 8 ? -4.375 -17.797 -19.312 1 98.94 8 ILE B C 1
ATOM 2290 O O . ILE B 1 8 ? -4.938 -17.062 -20.141 1 98.94 8 ILE B O 1
ATOM 2294 N N . VAL B 1 9 ? -4.285 -17.5 -18.031 1 98.94 9 VAL B N 1
ATOM 2295 C CA . VAL B 1 9 ? -4.648 -16.188 -17.516 1 98.94 9 VAL B CA 1
ATOM 2296 C C . VAL B 1 9 ? -3.43 -15.266 -17.547 1 98.94 9 VAL B C 1
ATOM 2298 O O . VAL B 1 9 ? -2.424 -15.539 -16.891 1 98.94 9 VAL B O 1
ATOM 2301 N N . VAL B 1 10 ? -3.508 -14.18 -18.297 1 98.94 10 VAL B N 1
ATOM 2302 C CA . VAL B 1 10 ? -2.373 -13.281 -18.484 1 98.94 10 VAL B CA 1
ATOM 2303 C C . VAL B 1 10 ? -2.584 -12.008 -17.672 1 98.94 10 VAL B C 1
ATOM 2305 O O . VAL B 1 10 ? -3.496 -11.227 -17.953 1 98.94 10 VAL B O 1
ATOM 2308 N N . ALA B 1 11 ? -1.795 -11.82 -16.672 1 98.81 11 ALA B N 1
ATOM 2309 C CA . ALA B 1 11 ? -1.858 -10.656 -15.781 1 98.81 11 ALA B CA 1
ATOM 2310 C C . ALA B 1 11 ? -0.518 -9.93 -15.734 1 98.81 11 ALA B C 1
ATOM 2312 O O . ALA B 1 11 ? 0.203 -10 -14.742 1 98.81 11 ALA B O 1
ATOM 2313 N N . PRO B 1 12 ? -0.228 -9.102 -16.734 1 98.75 12 PRO B N 1
ATOM 2314 C CA . PRO B 1 12 ? 1.098 -8.5 -16.891 1 98.75 12 PRO B CA 1
ATOM 2315 C C . PRO B 1 12 ? 1.233 -7.164 -16.156 1 98.75 12 PRO B C 1
ATOM 2317 O O . PRO B 1 12 ? 1.489 -6.133 -16.781 1 98.75 12 PRO B O 1
ATOM 2320 N N . TYR B 1 13 ? 1.209 -7.273 -14.82 1 98.19 13 TYR B N 1
ATOM 2321 C CA . TYR B 1 13 ? 1.183 -6.039 -14.039 1 98.19 13 TYR B CA 1
ATOM 2322 C C . TYR B 1 13 ? 2.314 -6.016 -13.023 1 98.19 13 TYR B C 1
ATOM 2324 O O . TYR B 1 13 ? 2.707 -7.059 -12.492 1 98.19 13 TYR B O 1
ATOM 2332 N N . HIS B 1 14 ? 2.869 -4.902 -12.789 1 96.88 14 HIS B N 1
ATOM 2333 C CA . HIS B 1 14 ? 3.719 -4.551 -11.656 1 96.88 14 HIS B CA 1
ATOM 2334 C C . HIS B 1 14 ? 3.096 -3.436 -10.82 1 96.88 14 HIS B C 1
ATOM 2336 O O . HIS B 1 14 ? 3.064 -2.279 -11.25 1 96.88 14 HIS B O 1
ATOM 2342 N N . THR B 1 15 ? 2.627 -3.723 -9.625 1 92.5 15 THR B N 1
ATOM 2343 C CA . THR B 1 15 ? 1.988 -2.76 -8.734 1 92.5 15 THR B CA 1
ATOM 2344 C C . THR B 1 15 ? 0.821 -2.07 -9.438 1 92.5 15 THR B C 1
ATOM 2346 O O . THR B 1 15 ? 0.653 -0.854 -9.328 1 92.5 15 THR B O 1
ATOM 2349 N N . GLY B 1 16 ? 0.182 -2.785 -10.266 1 92.88 16 GLY B N 1
ATOM 2350 C CA . GLY B 1 16 ? -0.989 -2.273 -10.961 1 92.88 16 GLY B CA 1
ATOM 2351 C C . GLY B 1 16 ? -0.652 -1.59 -12.273 1 92.88 16 GLY B C 1
ATOM 2352 O O . GLY B 1 16 ? -1.548 -1.163 -13 1 92.88 16 GLY B O 1
ATOM 2353 N N . LEU B 1 17 ? 0.554 -1.417 -12.617 1 93.44 17 LEU B N 1
ATOM 2354 C CA . LEU B 1 17 ? 0.965 -0.817 -13.883 1 93.44 17 LEU B CA 1
ATOM 2355 C C . LEU B 1 17 ? 1.193 -1.889 -14.945 1 93.44 17 LEU B C 1
ATOM 2357 O O . LEU B 1 17 ? 1.924 -2.854 -14.711 1 93.44 17 LEU B O 1
ATOM 2361 N N . TYR B 1 18 ? 0.622 -1.75 -16.078 1 96.19 18 TYR B N 1
ATOM 2362 C CA . TYR B 1 18 ? 0.693 -2.701 -17.188 1 96.19 18 TYR B CA 1
ATOM 2363 C C . TYR B 1 18 ? 2.07 -2.68 -17.844 1 96.19 18 TYR B C 1
ATOM 2365 O O . TYR B 1 18 ? 2.641 -1.609 -18.062 1 96.19 18 TYR B O 1
ATOM 2373 N N . ASP B 1 19 ? 2.641 -3.824 -18.125 1 97.19 19 ASP B N 1
ATOM 2374 C CA . ASP B 1 19 ? 3.883 -4.02 -18.859 1 97.19 19 ASP B CA 1
ATOM 2375 C C . ASP B 1 19 ? 5 -3.146 -18.297 1 97.19 19 ASP B C 1
ATOM 2377 O O . ASP B 1 19 ? 5.699 -2.465 -19.047 1 97.19 19 ASP B O 1
ATOM 2381 N N . HIS B 1 20 ? 5.051 -3.078 -17.031 1 95.69 20 HIS B N 1
ATOM 2382 C CA . HIS B 1 20 ? 6.062 -2.352 -16.281 1 95.69 20 HIS B CA 1
ATOM 2383 C C . HIS B 1 20 ? 6.863 -3.293 -15.383 1 95.69 20 HIS B C 1
ATOM 2385 O O . HIS B 1 20 ? 6.293 -4.082 -14.633 1 95.69 20 HIS B O 1
ATOM 2391 N N . ARG B 1 21 ? 8.25 -3.297 -15.578 1 96.94 21 ARG B N 1
ATOM 2392 C CA . ARG B 1 21 ? 9.141 -4.125 -14.766 1 96.94 21 ARG B CA 1
ATOM 2393 C C . ARG B 1 21 ? 8.703 -5.586 -14.805 1 96.94 21 ARG B C 1
ATOM 2395 O O . ARG B 1 21 ? 8.594 -6.18 -15.875 1 96.94 21 ARG B O 1
ATOM 2402 N N . VAL B 1 22 ? 8.297 -6.113 -13.703 1 98.31 22 VAL B N 1
ATOM 2403 C CA . VAL B 1 22 ? 7.996 -7.543 -13.703 1 98.31 22 VAL B CA 1
ATOM 2404 C C . VAL B 1 22 ? 6.699 -7.797 -14.469 1 98.31 22 VAL B C 1
ATOM 2406 O O . VAL B 1 22 ? 6.391 -8.938 -14.82 1 98.31 22 VAL B O 1
ATOM 2409 N N . GLY B 1 23 ? 5.949 -6.793 -14.766 1 98.25 23 GLY B N 1
ATOM 2410 C CA . GLY B 1 23 ? 4.797 -6.941 -15.641 1 98.25 23 GLY B CA 1
ATOM 2411 C C . GLY B 1 23 ? 5.176 -7.344 -17.047 1 98.25 23 GLY B C 1
ATOM 2412 O O . GLY B 1 23 ? 4.336 -7.844 -17.812 1 98.25 23 GLY B O 1
ATOM 2413 N N . SER B 1 24 ? 6.387 -7.18 -17.438 1 98.69 24 SER B N 1
ATOM 2414 C CA . SER B 1 24 ? 6.863 -7.555 -18.766 1 98.69 24 SER B CA 1
ATOM 2415 C C . SER B 1 24 ? 7.066 -9.062 -18.875 1 98.69 24 SER B C 1
ATOM 2417 O O . SER B 1 24 ? 7.074 -9.617 -19.969 1 98.69 24 SER B O 1
ATOM 2419 N N . GLY B 1 25 ? 7.227 -9.719 -17.766 1 98.81 25 GLY B N 1
ATOM 2420 C CA . GLY B 1 25 ? 7.551 -11.141 -17.719 1 98.81 25 GLY B CA 1
ATOM 2421 C C . GLY B 1 25 ? 6.539 -12.008 -18.438 1 98.81 25 GLY B C 1
ATOM 2422 O O . GLY B 1 25 ? 6.898 -12.75 -19.359 1 98.81 25 GLY B O 1
ATOM 2423 N N . PRO B 1 26 ? 5.273 -11.883 -18.047 1 98.81 26 PRO B N 1
ATOM 2424 C CA . PRO B 1 26 ? 4.242 -12.68 -18.703 1 98.81 26 PRO B CA 1
ATOM 2425 C C . PRO B 1 26 ? 4.281 -12.539 -20.234 1 98.81 26 PRO B C 1
ATOM 2427 O O . PRO B 1 26 ? 4.164 -13.531 -20.953 1 98.81 26 PRO B O 1
ATOM 2430 N N . LEU B 1 27 ? 4.469 -11.328 -20.672 1 98.56 27 LEU B N 1
ATOM 2431 C CA . LEU B 1 27 ? 4.461 -11.039 -22.109 1 98.56 27 LEU B CA 1
ATOM 2432 C C . LEU B 1 27 ? 5.664 -11.672 -22.797 1 98.56 27 LEU B C 1
ATOM 2434 O O . LEU B 1 27 ? 5.543 -12.219 -23.891 1 98.56 27 LEU B O 1
ATOM 2438 N N . ARG B 1 28 ? 6.777 -11.586 -22.141 1 98.75 28 ARG B N 1
ATOM 2439 C CA . ARG B 1 28 ? 7.984 -12.18 -22.703 1 98.75 28 ARG B CA 1
ATOM 2440 C C . ARG B 1 28 ? 7.879 -13.703 -22.75 1 98.75 28 ARG B C 1
ATOM 2442 O O . ARG B 1 28 ? 8.32 -14.336 -23.703 1 98.75 28 ARG B O 1
ATOM 2449 N N . ILE B 1 29 ? 7.355 -14.32 -21.734 1 98.88 29 ILE B N 1
ATOM 2450 C CA . ILE B 1 29 ? 7.168 -15.766 -21.688 1 98.88 29 ILE B CA 1
ATOM 2451 C C . ILE B 1 29 ? 6.273 -16.203 -22.844 1 98.88 29 ILE B C 1
ATOM 2453 O O . ILE B 1 29 ? 6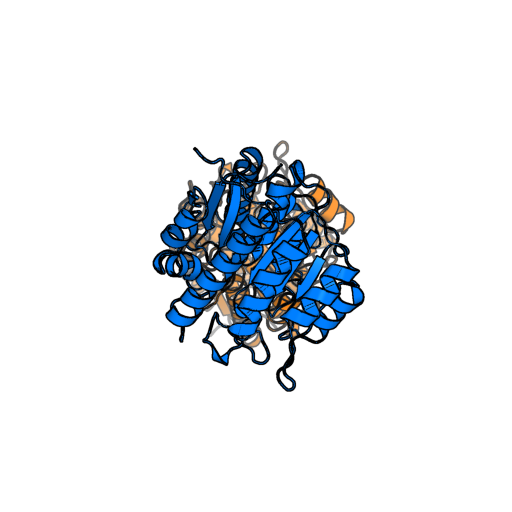.586 -17.172 -23.547 1 98.88 29 ILE B O 1
ATOM 2457 N N . LEU B 1 30 ? 5.188 -15.523 -23.078 1 98.62 30 LEU B N 1
ATOM 2458 C CA . LEU B 1 30 ? 4.285 -15.828 -24.172 1 98.62 30 LEU B CA 1
ATOM 2459 C C . LEU B 1 30 ? 5.004 -15.711 -25.516 1 98.62 30 LEU B C 1
ATOM 2461 O O . LEU B 1 30 ? 4.746 -16.5 -26.438 1 98.62 30 LEU B O 1
ATOM 2465 N N . SER B 1 31 ? 5.895 -14.773 -25.609 1 98.31 31 SER B N 1
ATOM 2466 C CA . SER B 1 31 ? 6.598 -14.516 -26.859 1 98.31 31 SER B CA 1
ATOM 2467 C C . SER B 1 31 ? 7.586 -15.633 -27.172 1 98.31 31 SER B C 1
ATOM 2469 O O . SER B 1 31 ? 8.062 -15.742 -28.312 1 98.31 31 SER B O 1
ATOM 2471 N N . HIS B 1 32 ? 7.895 -16.438 -26.266 1 98.44 32 HIS B N 1
ATOM 2472 C CA . HIS B 1 32 ? 8.789 -17.562 -26.469 1 98.44 32 HIS B CA 1
ATOM 2473 C C . HIS B 1 32 ? 8.016 -18.828 -26.844 1 98.44 32 HIS B C 1
ATOM 2475 O O . HIS B 1 32 ? 8.367 -19.922 -26.422 1 98.44 32 HIS B O 1
ATOM 2481 N N . ASN B 1 33 ? 6.906 -18.672 -27.516 1 97.38 33 ASN B N 1
ATOM 2482 C CA . ASN B 1 33 ? 6.113 -19.719 -28.172 1 97.38 33 ASN B CA 1
ATOM 2483 C C . ASN B 1 33 ? 5.477 -20.656 -27.141 1 97.38 33 ASN B C 1
ATOM 2485 O O . ASN B 1 33 ? 5.379 -21.859 -27.375 1 97.38 33 ASN B O 1
ATOM 2489 N N . LEU B 1 34 ? 5.172 -20.109 -25.969 1 98.62 34 LEU B N 1
ATOM 2490 C CA . LEU B 1 34 ? 4.531 -20.922 -24.938 1 98.62 34 LEU B CA 1
ATOM 2491 C C . LEU B 1 34 ? 3.223 -21.516 -25.453 1 98.62 34 LEU B C 1
ATOM 2493 O O . LEU B 1 34 ? 2.959 -22.703 -25.266 1 98.62 34 LEU B O 1
ATOM 2497 N N . ALA B 1 35 ? 2.408 -20.672 -26.062 1 97.88 35 ALA B N 1
ATOM 2498 C CA . ALA B 1 35 ? 1.085 -21.094 -26.516 1 97.88 35 ALA B CA 1
ATOM 2499 C C . ALA B 1 35 ? 1.185 -22.266 -27.484 1 97.88 35 ALA B C 1
ATOM 2501 O O . ALA B 1 35 ? 0.46 -23.266 -27.359 1 97.88 35 ALA B O 1
ATOM 2502 N N . SER B 1 36 ? 2.047 -22.172 -28.453 1 97.81 36 SER B N 1
ATOM 2503 C CA . SER B 1 36 ? 2.217 -23.219 -29.453 1 97.81 36 SER B CA 1
ATOM 2504 C C . SER B 1 36 ? 2.65 -24.531 -28.797 1 97.81 36 SER B C 1
ATOM 2506 O O . SER B 1 36 ? 2.17 -25.609 -29.172 1 97.81 36 SER B O 1
ATOM 2508 N N . LYS B 1 37 ? 3.537 -24.438 -27.906 1 98.19 37 LYS B N 1
ATOM 2509 C CA . LYS B 1 37 ? 4.043 -25.641 -27.234 1 98.19 37 LYS B CA 1
ATOM 2510 C C . LYS B 1 37 ? 2.953 -26.297 -26.406 1 98.19 37 LYS B C 1
ATOM 2512 O O . LYS B 1 37 ? 2.857 -27.531 -26.359 1 98.19 37 LYS B O 1
ATOM 2517 N N . LEU B 1 38 ? 2.125 -25.516 -25.766 1 98.38 38 LEU B N 1
ATOM 2518 C CA . LEU B 1 38 ? 1.057 -26.062 -24.938 1 98.38 38 LEU B CA 1
ATOM 2519 C C . LEU B 1 38 ? -0.073 -26.609 -25.797 1 98.38 38 LEU B C 1
ATOM 2521 O O . LEU B 1 38 ? -0.723 -27.594 -25.422 1 98.38 38 LEU B O 1
ATOM 2525 N N . GLU B 1 39 ? -0.331 -25.953 -26.953 1 97.19 39 GLU B N 1
ATOM 2526 C CA . GLU B 1 39 ? -1.381 -26.391 -27.859 1 97.19 39 GLU B CA 1
ATOM 2527 C C . GLU B 1 39 ? -1.13 -27.828 -28.344 1 97.19 39 GLU B C 1
ATOM 2529 O O . GLU B 1 39 ? -2.072 -28.547 -28.672 1 97.19 39 GLU B O 1
ATOM 2534 N N . ALA B 1 40 ? 0.106 -28.156 -28.375 1 95.88 40 ALA B N 1
ATOM 2535 C CA . ALA B 1 40 ? 0.477 -29.516 -28.781 1 95.88 40 ALA B CA 1
ATOM 2536 C C . ALA B 1 40 ? 0.054 -30.531 -27.734 1 95.88 40 ALA B C 1
ATOM 2538 O O . ALA B 1 40 ? -0.049 -31.734 -28.016 1 95.88 40 ALA B O 1
ATOM 2539 N N . LEU B 1 41 ? -0.213 -30.078 -26.562 1 95.62 41 LEU B N 1
ATOM 2540 C CA . LEU B 1 41 ? -0.501 -30.984 -25.453 1 95.62 41 LEU B CA 1
ATOM 2541 C C . LEU B 1 41 ? -1.986 -30.969 -25.094 1 95.62 41 LEU B C 1
ATOM 2543 O O . LEU B 1 41 ? -2.547 -31.984 -24.688 1 95.62 41 LEU B O 1
ATOM 2547 N N . ALA B 1 42 ? -2.59 -29.828 -25.234 1 96.62 42 ALA B N 1
ATOM 2548 C CA . ALA B 1 42 ? -4 -29.641 -24.891 1 96.62 42 ALA B CA 1
ATOM 2549 C C . ALA B 1 42 ? -4.559 -28.375 -25.531 1 96.62 42 ALA B C 1
ATOM 2551 O O . ALA B 1 42 ? -3.805 -27.453 -25.875 1 96.62 42 ALA B O 1
ATOM 2552 N N . PRO B 1 43 ? -5.977 -28.344 -25.703 1 97.38 43 PRO B N 1
ATOM 2553 C CA . PRO B 1 43 ? -6.566 -27.078 -26.109 1 97.38 43 PRO B CA 1
ATOM 2554 C C . PRO B 1 43 ? -6.277 -25.953 -25.109 1 97.38 43 PRO B C 1
ATOM 2556 O O . PRO B 1 43 ? -6.285 -26.172 -23.906 1 97.38 43 PRO B O 1
ATOM 2559 N N . ILE B 1 44 ? -5.988 -24.797 -25.641 1 98.12 44 ILE B N 1
ATOM 2560 C CA . ILE B 1 44 ? -5.688 -23.688 -24.75 1 98.12 44 ILE B CA 1
ATOM 2561 C C . ILE B 1 44 ? -6.645 -22.531 -25.031 1 98.12 44 ILE B C 1
ATOM 2563 O O . ILE B 1 44 ? -7.164 -22.406 -26.141 1 98.12 44 ILE B O 1
ATOM 2567 N N . SER B 1 45 ? -7.012 -21.781 -24.125 1 98.31 45 SER B N 1
ATOM 2568 C CA . SER B 1 45 ? -7.727 -20.516 -24.203 1 98.31 45 SER B CA 1
ATOM 2569 C C . SER B 1 45 ? -7.035 -19.438 -23.375 1 98.31 45 SER B C 1
ATOM 2571 O O . SER B 1 45 ? -6.211 -19.734 -22.516 1 98.31 45 SER B O 1
ATOM 2573 N N . PHE B 1 46 ? -7.316 -18.234 -23.75 1 98.44 46 PHE B N 1
ATOM 2574 C CA . PHE B 1 46 ? -6.695 -17.094 -23.062 1 98.44 46 PHE B CA 1
ATOM 2575 C C . PHE B 1 46 ? -7.738 -16.281 -22.312 1 98.44 46 PHE B C 1
ATOM 2577 O O . PHE B 1 46 ? -8.859 -16.094 -22.797 1 98.44 46 PHE B O 1
ATOM 2584 N N . THR B 1 47 ? -7.398 -15.859 -21.156 1 98.62 47 THR B N 1
ATOM 2585 C CA . THR B 1 47 ? -8.07 -14.789 -20.438 1 98.62 47 THR B CA 1
ATOM 2586 C C . THR B 1 47 ? -7.082 -13.68 -20.078 1 98.62 47 THR B C 1
ATOM 2588 O O . THR B 1 47 ? -6.176 -13.891 -19.266 1 98.62 47 THR B O 1
ATOM 2591 N N . ASN B 1 48 ? -7.262 -12.531 -20.641 1 98.5 48 ASN B N 1
ATOM 2592 C CA . ASN B 1 48 ? -6.379 -11.398 -20.391 1 98.5 48 ASN B CA 1
ATOM 2593 C C . ASN B 1 48 ? -6.953 -10.461 -19.344 1 98.5 48 ASN B C 1
ATOM 2595 O O . ASN B 1 48 ? -8.094 -10.008 -19.469 1 98.5 48 ASN B O 1
ATOM 2599 N N . ILE B 1 49 ? -6.188 -10.203 -18.359 1 98.69 49 ILE B N 1
ATOM 2600 C CA . ILE B 1 49 ? -6.605 -9.227 -17.359 1 98.69 49 ILE B CA 1
ATOM 2601 C C . ILE B 1 49 ? -6.422 -7.816 -17.906 1 98.69 49 ILE B C 1
ATOM 2603 O O . ILE B 1 49 ? -5.301 -7.406 -18.219 1 98.69 49 ILE B O 1
ATOM 2607 N N . GLY B 1 50 ? -7.488 -7.156 -18.016 1 97 50 GLY B N 1
ATOM 2608 C CA . GLY B 1 50 ? -7.473 -5.836 -18.609 1 97 50 GLY B CA 1
ATOM 2609 C C . GLY B 1 50 ? -6.879 -4.77 -17.719 1 97 50 GLY B C 1
ATOM 2610 O O . GLY B 1 50 ? -6.621 -5.023 -16.531 1 97 50 GLY B O 1
ATOM 2611 N N . PRO B 1 51 ? -6.703 -3.568 -18.281 1 95.75 51 PRO B N 1
ATOM 2612 C CA . PRO B 1 51 ? -6.094 -2.467 -17.531 1 95.75 51 PRO B CA 1
ATOM 2613 C C . PRO B 1 51 ? -6.887 -2.088 -16.281 1 95.75 51 PRO B C 1
ATOM 2615 O O . PRO B 1 51 ? -8.117 -2.158 -16.281 1 95.75 51 PRO B O 1
ATOM 2618 N N . VAL B 1 52 ? -6.16 -1.649 -15.242 1 96.56 52 VAL B N 1
ATOM 2619 C CA . VAL B 1 52 ? -6.797 -1.318 -13.977 1 96.56 52 VAL B CA 1
ATOM 2620 C C . VAL B 1 52 ? -6.512 0.139 -13.617 1 96.56 52 VAL B C 1
ATOM 2622 O O . VAL B 1 52 ? -6.535 0.512 -12.445 1 96.56 52 VAL B O 1
ATOM 2625 N N . ASP B 1 53 ? -6.27 1.005 -14.539 1 91.06 53 ASP B N 1
ATOM 2626 C CA . ASP B 1 53 ? -5.84 2.389 -14.359 1 91.06 53 ASP B CA 1
ATOM 2627 C C . ASP B 1 53 ? -6.902 3.207 -13.641 1 91.06 53 ASP B C 1
ATOM 2629 O O . ASP B 1 53 ? -6.594 4.227 -13.016 1 91.06 53 ASP B O 1
ATOM 2633 N N . ALA B 1 54 ? -8.125 2.818 -13.766 1 90.88 54 ALA B N 1
ATOM 2634 C CA . ALA B 1 54 ? -9.227 3.586 -13.195 1 90.88 54 ALA B CA 1
ATOM 2635 C C . ALA B 1 54 ? -9.305 3.4 -11.68 1 90.88 54 ALA B C 1
ATOM 2637 O O . ALA B 1 54 ? -9.984 4.16 -10.992 1 90.88 54 ALA B O 1
ATOM 2638 N N . PHE B 1 55 ? -8.594 2.438 -11.188 1 91.88 55 PHE B N 1
ATOM 2639 C CA . PHE B 1 55 ? -8.648 2.156 -9.758 1 91.88 55 PHE B CA 1
ATOM 2640 C C . PHE B 1 55 ? -7.574 2.941 -9.016 1 91.88 55 PHE B C 1
ATOM 2642 O O . PHE B 1 55 ? -6.473 3.148 -9.539 1 91.88 55 PHE B O 1
ATOM 2649 N N . GLU B 1 56 ? -7.957 3.385 -7.844 1 88.25 56 GLU B N 1
ATOM 2650 C CA . GLU B 1 56 ? -7.133 4.352 -7.121 1 88.25 56 GLU B CA 1
ATOM 2651 C C . GLU B 1 56 ? -6.707 3.809 -5.762 1 88.25 56 GLU B C 1
ATOM 2653 O O . GLU B 1 56 ? -7.094 2.703 -5.379 1 88.25 56 GLU B O 1
ATOM 2658 N N . GLY B 1 57 ? -5.816 4.711 -5.113 1 91.25 57 GLY B N 1
ATOM 2659 C CA . GLY B 1 57 ? -5.215 4.27 -3.861 1 91.25 57 GLY B CA 1
ATOM 2660 C C . GLY B 1 57 ? -3.877 3.582 -4.051 1 91.25 57 GLY B C 1
ATOM 2661 O O . GLY B 1 57 ? -3.609 3.016 -5.113 1 91.25 57 GLY B O 1
ATOM 2662 N N . GLU B 1 58 ? -2.996 3.619 -3.053 1 94.31 58 GLU B N 1
ATOM 2663 C CA . GLU B 1 58 ? -1.692 2.977 -3.172 1 94.31 58 GLU B CA 1
ATOM 2664 C C . GLU B 1 58 ? -1.835 1.509 -3.566 1 94.31 58 GLU B C 1
ATOM 2666 O O . GLU B 1 58 ? -1.039 0.992 -4.352 1 94.31 58 GLU B O 1
ATOM 2671 N N . THR B 1 59 ? -2.875 0.84 -3.035 1 96.25 59 THR B N 1
ATOM 2672 C CA . THR B 1 59 ? -2.973 -0.604 -3.219 1 96.25 59 THR B CA 1
ATOM 2673 C C . THR B 1 59 ? -4.184 -0.96 -4.078 1 96.25 59 THR B C 1
ATOM 2675 O O . THR B 1 59 ? -4.406 -2.131 -4.391 1 96.25 59 THR B O 1
ATOM 2678 N N . GLY B 1 60 ? -4.965 -0.003 -4.477 1 95.5 60 GLY B N 1
ATOM 2679 C CA . GLY B 1 60 ? -6.234 -0.237 -5.148 1 95.5 60 GLY B CA 1
ATOM 2680 C C . GLY B 1 60 ? -6.086 -1.001 -6.449 1 95.5 60 GLY B C 1
ATOM 2681 O O . GLY B 1 60 ? -6.859 -1.921 -6.727 1 95.5 60 GLY B O 1
ATOM 2682 N N . ARG B 1 61 ? -5.137 -0.644 -7.242 1 95.88 61 ARG B N 1
ATOM 2683 C CA . ARG B 1 61 ? -4.91 -1.319 -8.516 1 95.88 61 ARG B CA 1
ATOM 2684 C C . ARG B 1 61 ? -4.543 -2.783 -8.305 1 95.88 61 ARG B C 1
ATOM 2686 O O . ARG B 1 61 ? -5.035 -3.664 -9.008 1 95.88 61 ARG B O 1
ATOM 2693 N N . THR B 1 62 ? -3.697 -3.051 -7.348 1 97.44 62 THR B N 1
ATOM 2694 C CA . THR B 1 62 ? -3.266 -4.414 -7.055 1 97.44 62 THR B CA 1
ATOM 2695 C C . THR B 1 62 ? -4.457 -5.285 -6.672 1 97.44 62 THR B C 1
ATOM 2697 O O . THR B 1 62 ? -4.617 -6.391 -7.195 1 97.44 62 THR B O 1
ATOM 2700 N N . PHE B 1 63 ? -5.328 -4.797 -5.82 1 98.31 63 PHE B N 1
ATOM 2701 C CA . PHE B 1 63 ? -6.441 -5.613 -5.355 1 98.31 63 PHE B CA 1
ATOM 2702 C C . PHE B 1 63 ? -7.473 -5.801 -6.457 1 98.31 63 PHE B C 1
ATOM 2704 O O . PHE B 1 63 ? -8.148 -6.836 -6.516 1 98.31 63 PHE B O 1
ATOM 2711 N N . GLU B 1 64 ? -7.543 -4.812 -7.34 1 98.38 64 GLU B N 1
ATOM 2712 C CA . GLU B 1 64 ? -8.422 -5.043 -8.484 1 98.38 64 GLU B CA 1
ATOM 2713 C C . GLU B 1 64 ? -7.883 -6.152 -9.383 1 98.38 64 GLU B C 1
ATOM 2715 O O . GLU B 1 64 ? -8.641 -6.98 -9.883 1 98.38 64 GLU B O 1
ATOM 2720 N N . VAL B 1 65 ? -6.602 -6.16 -9.609 1 98.56 65 VAL B N 1
ATOM 2721 C CA . VAL B 1 65 ? -5.98 -7.238 -10.375 1 98.56 65 VAL B CA 1
ATOM 2722 C C . VAL B 1 65 ? -6.273 -8.578 -9.703 1 98.56 65 VAL B C 1
ATOM 2724 O O . VAL B 1 65 ? -6.613 -9.555 -10.383 1 98.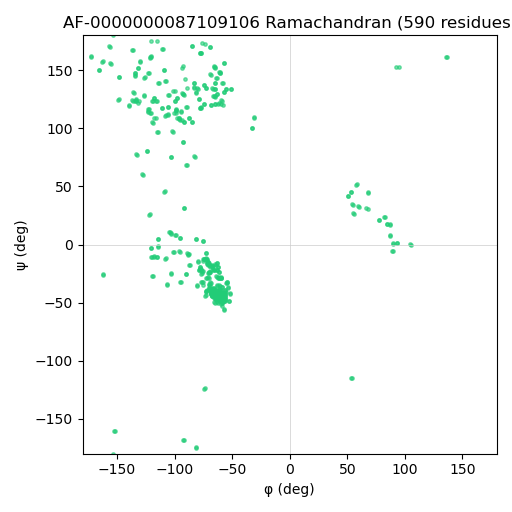56 65 VAL B O 1
ATOM 2727 N N . LEU B 1 66 ? -6.211 -8.68 -8.375 1 98.75 66 LEU B N 1
ATOM 2728 C CA . LEU B 1 66 ? -6.484 -9.914 -7.637 1 98.75 66 LEU B CA 1
ATOM 2729 C C . LEU B 1 66 ? -7.926 -10.367 -7.855 1 98.75 66 LEU B C 1
ATOM 2731 O O . LEU B 1 66 ? -8.18 -11.547 -8.094 1 98.75 66 LEU B O 1
ATOM 2735 N N . ARG B 1 67 ? -8.828 -9.422 -7.766 1 98.81 67 ARG B N 1
ATOM 2736 C CA . ARG B 1 67 ? -10.242 -9.758 -7.957 1 98.81 67 ARG B CA 1
ATOM 2737 C C . ARG B 1 67 ? -10.477 -10.359 -9.336 1 98.81 67 ARG B C 1
ATOM 2739 O O . ARG B 1 67 ? -11.18 -11.359 -9.477 1 98.81 67 ARG B O 1
ATOM 2746 N N . ARG B 1 68 ? -9.844 -9.797 -10.32 1 98.88 68 ARG B N 1
ATOM 2747 C CA . ARG B 1 68 ? -10.039 -10.242 -11.695 1 98.88 68 ARG B CA 1
ATOM 2748 C C . ARG B 1 68 ? -9.375 -11.602 -11.93 1 98.88 68 ARG B C 1
ATOM 2750 O O . ARG B 1 68 ? -9.93 -12.453 -12.625 1 98.88 68 ARG B O 1
ATOM 2757 N N . ILE B 1 69 ? -8.219 -11.797 -11.375 1 98.94 69 ILE B N 1
ATOM 2758 C CA . ILE B 1 69 ? -7.555 -13.086 -11.492 1 98.94 69 ILE B CA 1
ATOM 2759 C C . ILE B 1 69 ? -8.398 -14.172 -10.812 1 98.94 69 ILE B C 1
ATOM 2761 O O . ILE B 1 69 ? -8.594 -15.25 -11.375 1 98.94 69 ILE B O 1
ATOM 2765 N N . ALA B 1 70 ? -8.891 -13.875 -9.586 1 98.94 70 ALA B N 1
ATOM 2766 C CA . ALA B 1 70 ? -9.711 -14.844 -8.859 1 98.94 70 ALA B CA 1
ATOM 2767 C C . ALA B 1 70 ? -10.922 -15.266 -9.695 1 98.94 70 ALA B C 1
ATOM 2769 O O . ALA B 1 70 ? -11.227 -16.453 -9.789 1 98.94 70 ALA B O 1
ATOM 2770 N N . ALA B 1 71 ? -11.523 -14.289 -10.312 1 98.88 71 ALA B N 1
ATOM 2771 C CA . ALA B 1 71 ? -12.688 -14.57 -11.148 1 98.88 71 ALA B CA 1
ATOM 2772 C C . ALA B 1 71 ? -12.312 -15.422 -12.352 1 98.88 71 ALA B C 1
ATOM 2774 O O . ALA B 1 71 ? -13.031 -16.359 -12.711 1 98.88 71 ALA B O 1
ATOM 2775 N N . ALA B 1 72 ? -11.234 -15.086 -12.992 1 98.88 72 ALA B N 1
ATOM 2776 C CA . ALA B 1 72 ? -10.781 -15.828 -14.164 1 98.88 72 ALA B CA 1
ATOM 2777 C C . ALA B 1 72 ? -10.453 -17.281 -13.812 1 98.88 72 ALA B C 1
ATOM 2779 O O . ALA B 1 72 ? -10.781 -18.203 -14.562 1 98.88 72 ALA B O 1
ATOM 2780 N N . VAL B 1 73 ? -9.82 -17.453 -12.688 1 98.88 73 VAL B N 1
ATOM 2781 C CA . VAL B 1 73 ? -9.422 -18.781 -12.234 1 98.88 73 VAL B CA 1
ATOM 2782 C C . VAL B 1 73 ? -10.664 -19.609 -11.891 1 98.88 73 VAL B C 1
ATOM 2784 O O . VAL B 1 73 ? -10.766 -20.781 -12.25 1 98.88 73 VAL B O 1
ATOM 2787 N N . ALA B 1 74 ? -11.594 -18.984 -11.188 1 98.88 74 ALA B N 1
ATOM 2788 C CA . ALA B 1 74 ? -12.836 -19.672 -10.859 1 98.88 74 ALA B CA 1
ATOM 2789 C C . ALA B 1 74 ? -13.57 -20.125 -12.125 1 98.88 74 ALA B C 1
ATOM 2791 O O . ALA B 1 74 ? -14.086 -21.234 -12.18 1 98.88 74 ALA B O 1
ATOM 2792 N N . ALA B 1 75 ? -13.602 -19.234 -13.125 1 98.69 75 ALA B N 1
ATOM 2793 C CA . ALA B 1 75 ? -14.266 -19.531 -14.391 1 98.69 75 ALA B CA 1
ATOM 2794 C C . ALA B 1 75 ? -13.578 -20.703 -15.094 1 98.69 75 ALA B C 1
ATOM 2796 O O . ALA B 1 75 ? -14.242 -21.609 -15.609 1 98.69 75 ALA B O 1
ATOM 2797 N N . ALA B 1 76 ? -12.297 -20.688 -15.133 1 98.62 76 ALA B N 1
ATOM 2798 C CA . ALA B 1 76 ? -11.547 -21.766 -15.766 1 98.62 76 ALA B CA 1
ATOM 2799 C C . ALA B 1 76 ? -11.812 -23.094 -15.055 1 98.62 76 ALA B C 1
ATOM 2801 O O . ALA B 1 76 ? -12.062 -24.109 -15.703 1 98.62 76 ALA B O 1
ATOM 2802 N N . ALA B 1 77 ? -11.719 -23.078 -13.742 1 97.25 77 ALA B N 1
ATOM 2803 C CA . ALA B 1 77 ? -11.922 -24.281 -12.945 1 97.25 77 ALA B CA 1
ATOM 2804 C C . ALA B 1 77 ? -13.32 -24.859 -13.164 1 97.25 77 ALA B C 1
ATOM 2806 O O . ALA B 1 77 ? -13.492 -26.078 -13.242 1 97.25 77 ALA B O 1
ATOM 2807 N N . SER B 1 78 ? -14.297 -24 -13.273 1 96.88 78 SER B N 1
ATOM 2808 C CA . SER B 1 78 ? -15.68 -24.422 -13.414 1 96.88 78 SER B CA 1
ATOM 2809 C C . SER B 1 78 ? -15.906 -25.141 -14.75 1 96.88 78 SER B C 1
ATOM 2811 O O . SER B 1 78 ? -16.844 -25.938 -14.883 1 96.88 78 SER B O 1
ATOM 2813 N N . ARG B 1 79 ? -15.031 -24.891 -15.695 1 96.25 79 ARG B N 1
ATOM 2814 C CA . ARG B 1 79 ? -15.164 -25.516 -17 1 96.25 79 ARG B CA 1
ATOM 2815 C C . ARG B 1 79 ? -14.148 -26.641 -17.188 1 96.25 79 ARG B C 1
ATOM 2817 O O . ARG B 1 79 ? -13.914 -27.094 -18.312 1 96.25 79 ARG B O 1
ATOM 2824 N N . ARG B 1 80 ? -13.508 -27 -16.094 1 96.5 80 ARG B N 1
ATOM 2825 C CA . ARG B 1 80 ? -12.492 -28.047 -16.094 1 96.5 80 ARG B CA 1
ATOM 2826 C C . ARG B 1 80 ? -11.344 -27.688 -17.031 1 96.5 80 ARG B C 1
ATOM 2828 O O . ARG B 1 80 ? -10.844 -28.562 -17.766 1 96.5 80 ARG B O 1
ATOM 2835 N N . SER B 1 81 ? -11.117 -26.5 -17.109 1 98.25 81 SER B N 1
ATOM 2836 C CA . SER B 1 81 ? -9.922 -26 -17.766 1 98.25 81 SER B CA 1
ATOM 2837 C C . SER B 1 81 ? -8.836 -25.641 -16.75 1 98.25 81 SER B C 1
ATOM 2839 O O . SER B 1 81 ? -9.094 -24.906 -15.805 1 98.25 81 SER B O 1
ATOM 2841 N N . PHE B 1 82 ? -7.66 -26.203 -16.859 1 98.5 82 PHE B N 1
ATOM 2842 C CA . PHE B 1 82 ? -6.562 -25.984 -15.922 1 98.5 82 PHE B CA 1
ATOM 2843 C C . PHE B 1 82 ? -6.086 -24.531 -15.961 1 98.5 82 PHE B C 1
ATOM 2845 O O . PHE B 1 82 ? -5.652 -24.047 -17.016 1 98.5 82 PHE B O 1
ATOM 2852 N N . PRO B 1 83 ? -6.156 -23.859 -14.828 1 98.88 83 PRO B N 1
ATOM 2853 C CA . PRO B 1 83 ? -5.691 -22.469 -14.836 1 98.88 83 PRO B CA 1
ATOM 2854 C C . PRO B 1 83 ? -4.168 -22.359 -14.797 1 98.88 83 PRO B C 1
ATOM 2856 O O . PRO B 1 83 ? -3.535 -22.828 -13.844 1 98.88 83 PRO B O 1
ATOM 2859 N N . LEU B 1 84 ? -3.559 -21.828 -15.766 1 98.94 84 LEU B N 1
ATOM 2860 C CA . LEU B 1 84 ? -2.17 -21.375 -15.828 1 98.94 84 LEU B CA 1
ATOM 2861 C C . LEU B 1 84 ? -2.082 -19.859 -15.828 1 98.94 84 LEU B C 1
ATOM 2863 O O . LEU B 1 84 ? -2.471 -19.203 -16.797 1 98.94 84 LEU B O 1
ATOM 2867 N N . VAL B 1 85 ? -1.576 -19.312 -14.766 1 98.94 85 VAL B N 1
ATOM 2868 C CA . VAL B 1 85 ? -1.556 -17.859 -14.625 1 98.94 85 VAL B CA 1
ATOM 2869 C C . VAL B 1 85 ? -0.136 -17.344 -14.836 1 98.94 85 VAL B C 1
ATOM 2871 O O . VAL B 1 85 ? 0.792 -17.75 -14.133 1 98.94 85 VAL B O 1
ATOM 2874 N N . LEU B 1 86 ? 0.065 -16.531 -15.82 1 98.94 86 LEU B N 1
ATOM 2875 C CA . LEU B 1 86 ? 1.279 -15.742 -16 1 98.94 86 LEU B CA 1
ATOM 2876 C C . LEU B 1 86 ? 1.112 -14.344 -15.406 1 98.94 86 LEU B C 1
ATOM 2878 O O . LEU B 1 86 ? 0.271 -13.57 -15.859 1 98.94 86 LEU B O 1
ATOM 2882 N N . SER B 1 87 ? 1.893 -14.078 -14.367 1 98.88 87 SER B N 1
ATOM 2883 C CA . SER B 1 87 ? 1.662 -12.836 -13.641 1 98.88 87 SER B CA 1
ATOM 2884 C C . SER B 1 87 ? 2.967 -12.078 -13.422 1 98.88 87 SER B C 1
ATOM 2886 O O . SER B 1 87 ? 4.047 -12.672 -13.414 1 98.88 87 SER B O 1
ATOM 2888 N N . GLY B 1 88 ? 2.826 -10.758 -13.328 1 98.56 88 GLY B N 1
ATOM 2889 C CA . GLY B 1 88 ? 3.973 -9.969 -12.906 1 98.56 88 GLY B CA 1
ATOM 2890 C C . GLY B 1 88 ? 4.348 -10.18 -11.453 1 98.56 88 GLY B C 1
ATOM 2891 O O . GLY B 1 88 ? 5.531 -10.211 -11.109 1 98.56 88 GLY B O 1
ATOM 2892 N N . ASN B 1 89 ? 3.352 -10.32 -10.594 1 97.31 89 ASN B N 1
ATOM 2893 C CA . ASN B 1 89 ? 3.613 -10.312 -9.156 1 97.31 89 ASN B CA 1
ATOM 2894 C C . ASN B 1 89 ? 3.162 -11.609 -8.492 1 97.31 89 ASN B C 1
ATOM 2896 O O . ASN B 1 89 ? 2.322 -12.328 -9.039 1 97.31 89 ASN B O 1
ATOM 2900 N N . CYS B 1 90 ? 3.709 -11.836 -7.289 1 98.44 90 CYS B N 1
ATOM 2901 C CA . CYS B 1 90 ? 3.436 -13.039 -6.512 1 98.44 90 CYS B CA 1
ATOM 2902 C C . CYS B 1 90 ? 2.01 -13.031 -5.977 1 98.44 90 CYS B C 1
ATOM 2904 O O . CYS B 1 90 ? 1.45 -14.086 -5.676 1 98.44 90 CYS B O 1
ATOM 2906 N N . ASN B 1 91 ? 1.44 -11.875 -5.828 1 98.06 91 ASN B N 1
ATOM 2907 C CA . ASN B 1 91 ? 0.132 -11.781 -5.188 1 98.06 91 ASN B CA 1
ATOM 2908 C C . ASN B 1 91 ? -0.938 -12.508 -6 1 98.06 91 ASN B C 1
ATOM 2910 O O . ASN B 1 91 ? -2.029 -12.781 -5.492 1 98.06 91 ASN B O 1
ATOM 2914 N N . ALA B 1 92 ? -0.642 -12.812 -7.254 1 98.75 92 ALA B N 1
ATOM 2915 C CA . ALA B 1 92 ? -1.56 -13.586 -8.086 1 98.75 92 ALA B CA 1
ATOM 2916 C C . ALA B 1 92 ? -1.932 -14.906 -7.414 1 98.75 92 ALA B C 1
ATOM 2918 O O . ALA B 1 92 ? -3.057 -15.391 -7.562 1 98.75 92 ALA B O 1
ATOM 2919 N N . SER B 1 93 ? -1.032 -15.5 -6.66 1 98.88 93 SER B N 1
ATOM 2920 C CA . SER B 1 93 ? -1.289 -16.797 -6.027 1 98.88 93 SER B CA 1
ATOM 2921 C C . SER B 1 93 ? -2.338 -16.672 -4.926 1 98.88 93 SER B C 1
ATOM 2923 O O . SER B 1 93 ? -3.098 -17.609 -4.676 1 98.88 93 SER B O 1
ATOM 2925 N N . ALA B 1 94 ? -2.385 -15.531 -4.254 1 98.88 94 ALA B N 1
ATOM 2926 C CA . ALA B 1 94 ? -3.477 -15.297 -3.312 1 98.88 94 ALA B CA 1
ATOM 2927 C C . ALA B 1 94 ? -4.824 -15.266 -4.031 1 98.88 94 ALA B C 1
ATOM 2929 O O . ALA B 1 94 ? -5.809 -15.82 -3.539 1 98.88 94 ALA B O 1
ATOM 2930 N N . ALA B 1 95 ? -4.879 -14.617 -5.172 1 98.94 95 ALA B N 1
ATOM 2931 C CA . ALA B 1 95 ? -6.09 -14.547 -5.984 1 98.94 95 ALA B CA 1
ATOM 2932 C C . ALA B 1 95 ? -6.492 -15.93 -6.496 1 98.94 95 ALA B C 1
ATOM 2934 O O . ALA B 1 95 ? -7.676 -16.266 -6.527 1 98.94 95 ALA B O 1
ATOM 2935 N N . VAL B 1 96 ? -5.484 -16.703 -6.93 1 98.94 96 VAL B N 1
ATOM 2936 C CA . VAL B 1 96 ? -5.734 -18.047 -7.441 1 98.94 96 VAL B CA 1
ATOM 2937 C C . VAL B 1 96 ? -6.34 -18.922 -6.344 1 98.94 96 VAL B C 1
ATOM 2939 O O . VAL B 1 96 ? -7.328 -19.625 -6.57 1 98.94 96 VAL B O 1
ATOM 2942 N N . ALA B 1 97 ? -5.738 -18.875 -5.148 1 98.94 97 ALA B N 1
ATOM 2943 C CA . ALA B 1 97 ? -6.293 -19.625 -4.023 1 98.94 97 ALA B CA 1
ATOM 2944 C C . ALA B 1 97 ? -7.75 -19.25 -3.773 1 98.94 97 ALA B C 1
ATOM 2946 O O . ALA B 1 97 ? -8.594 -20.109 -3.523 1 98.94 97 ALA B O 1
ATOM 2947 N N . ALA B 1 98 ? -8.039 -17.953 -3.873 1 98.88 98 ALA B N 1
ATOM 2948 C CA . ALA B 1 98 ? -9.406 -17.469 -3.695 1 98.88 98 ALA B CA 1
ATOM 2949 C C . ALA B 1 98 ? -10.328 -18.047 -4.766 1 98.88 98 ALA B C 1
ATOM 2951 O O . ALA B 1 98 ? -11.398 -18.578 -4.457 1 98.88 98 ALA B O 1
ATOM 2952 N N . GLY B 1 99 ? -9.922 -17.938 -5.992 1 98.88 99 GLY B N 1
ATOM 2953 C CA . GLY B 1 99 ? -10.734 -18.406 -7.102 1 98.88 99 GLY B CA 1
ATOM 2954 C C . GLY B 1 99 ? -11.008 -19.891 -7.047 1 98.88 99 GLY B C 1
ATOM 2955 O O . GLY B 1 99 ? -12.055 -20.359 -7.508 1 98.88 99 GLY B O 1
ATOM 2956 N N . LEU B 1 100 ? -10.094 -20.672 -6.457 1 98.75 100 LEU B N 1
ATOM 2957 C CA . LEU B 1 100 ? -10.195 -22.125 -6.422 1 98.75 100 LEU B CA 1
ATOM 2958 C C . LEU B 1 100 ? -11.016 -22.594 -5.223 1 98.75 100 LEU B C 1
ATOM 2960 O O . LEU B 1 100 ? -11.469 -23.734 -5.18 1 98.75 100 LEU B O 1
ATOM 2964 N N . HIS B 1 101 ? -11.188 -21.75 -4.258 1 98.19 101 HIS B N 1
ATOM 2965 C CA . HIS B 1 101 ? -11.719 -22.156 -2.965 1 98.19 101 HIS B CA 1
ATOM 2966 C C . HIS B 1 101 ? -13.078 -22.828 -3.123 1 98.19 101 HIS B C 1
ATOM 2968 O O . HIS B 1 101 ? -13.336 -23.875 -2.512 1 98.19 101 HIS B O 1
ATOM 2974 N N . PRO B 1 102 ? -13.992 -22.312 -3.941 1 95.88 102 PRO B N 1
ATOM 2975 C CA . PRO B 1 102 ? -15.305 -22.953 -4.066 1 95.88 102 PRO B CA 1
ATOM 2976 C C . PRO B 1 102 ? -15.211 -24.391 -4.559 1 95.88 102 PRO B C 1
ATOM 2978 O O . PRO B 1 102 ? -16.016 -25.234 -4.156 1 95.88 102 PRO B O 1
ATOM 2981 N N . SER B 1 103 ? -14.234 -24.719 -5.312 1 96.12 103 SER B N 1
ATOM 2982 C CA . SER B 1 103 ? -14.117 -26.047 -5.902 1 96.12 103 SER B CA 1
ATOM 2983 C C . SER B 1 103 ? -13.094 -26.891 -5.152 1 96.12 103 SER B C 1
ATOM 2985 O O . SER B 1 103 ? -13.156 -28.125 -5.195 1 96.12 103 SER B O 1
ATOM 2987 N N . VAL B 1 104 ? -12.164 -26.234 -4.504 1 97.06 104 VAL B N 1
ATOM 2988 C CA . VAL B 1 104 ? -11.102 -26.922 -3.781 1 97.06 104 VAL B CA 1
ATOM 2989 C C . VAL B 1 104 ? -10.945 -26.312 -2.389 1 97.06 104 VAL B C 1
ATOM 2991 O O . VAL B 1 104 ? -9.93 -25.672 -2.096 1 97.06 104 VAL B O 1
ATOM 2994 N N . PRO B 1 105 ? -11.812 -26.609 -1.441 1 96 105 PRO B N 1
ATOM 2995 C CA . PRO B 1 105 ? -11.766 -25.984 -0.122 1 96 105 PRO B CA 1
ATOM 2996 C C . PRO B 1 105 ? -10.562 -26.422 0.706 1 96 105 PRO B C 1
ATOM 2998 O O . PRO B 1 105 ? -10.172 -25.734 1.65 1 96 105 PRO B O 1
ATOM 3001 N N . ASP B 1 106 ? -9.93 -27.562 0.347 1 96.69 106 ASP B N 1
ATOM 3002 C CA . ASP B 1 106 ? -8.773 -28.078 1.071 1 96.69 106 ASP B CA 1
ATOM 3003 C C . ASP B 1 106 ? -7.496 -27.906 0.252 1 96.69 106 ASP B C 1
ATOM 3005 O O . ASP B 1 106 ? -6.684 -28.828 0.165 1 96.69 106 ASP B O 1
ATOM 3009 N N . LEU B 1 107 ? -7.359 -26.797 -0.27 1 98.38 107 LEU B N 1
ATOM 3010 C CA . LEU B 1 107 ? -6.254 -26.5 -1.177 1 98.38 107 LEU B CA 1
ATOM 3011 C C . LEU B 1 107 ? -4.918 -26.578 -0.446 1 98.38 107 LEU B C 1
ATOM 3013 O O . LEU B 1 107 ? -4.766 -26 0.63 1 98.38 107 LEU B O 1
ATOM 3017 N N . ASN B 1 108 ? -3.984 -27.359 -0.979 1 98.62 108 ASN B N 1
ATOM 3018 C CA . ASN B 1 108 ? -2.578 -27.281 -0.599 1 98.62 108 ASN B CA 1
ATOM 3019 C C . ASN B 1 108 ? -1.797 -26.344 -1.525 1 98.62 108 ASN B C 1
ATOM 3021 O O . ASN B 1 108 ? -2.193 -26.125 -2.672 1 98.62 108 ASN B O 1
ATOM 3025 N N . VAL B 1 109 ? -0.724 -25.781 -0.977 1 98.81 109 VAL B N 1
ATOM 3026 C CA . VAL B 1 109 ? 0.031 -24.812 -1.773 1 98.81 109 VAL B CA 1
ATOM 3027 C C . VAL B 1 109 ? 1.521 -25.141 -1.708 1 98.81 109 VAL B C 1
ATOM 3029 O O . VAL B 1 109 ? 2.088 -25.266 -0.62 1 98.81 109 VAL B O 1
ATOM 3032 N N . LEU B 1 110 ? 2.102 -25.359 -2.824 1 98.94 110 LEU B N 1
ATOM 3033 C CA . LEU B 1 110 ? 3.555 -25.422 -2.953 1 98.94 110 LEU B CA 1
ATOM 3034 C C . LEU B 1 110 ? 4.117 -24.094 -3.467 1 98.94 110 LEU B C 1
ATOM 3036 O O . LEU B 1 110 ? 3.824 -23.688 -4.594 1 98.94 110 LEU B O 1
ATOM 3040 N N . TRP B 1 111 ? 4.859 -23.438 -2.615 1 98.88 111 TRP B N 1
ATOM 3041 C CA . TRP B 1 111 ? 5.406 -22.109 -2.865 1 98.88 111 TRP B CA 1
ATOM 3042 C C . TRP B 1 111 ? 6.883 -22.188 -3.234 1 98.88 111 TRP B C 1
ATOM 3044 O O . TRP B 1 111 ? 7.746 -22.234 -2.354 1 98.88 111 TRP B O 1
ATOM 3054 N N . ILE B 1 112 ? 7.199 -22.156 -4.527 1 98.94 112 ILE B N 1
ATOM 3055 C CA . ILE B 1 112 ? 8.562 -22.25 -5.051 1 98.94 112 ILE B CA 1
ATOM 3056 C C . ILE B 1 112 ? 9.109 -20.844 -5.281 1 98.94 112 ILE B C 1
ATOM 3058 O O . ILE B 1 112 ? 8.711 -20.156 -6.234 1 98.94 112 ILE B O 1
ATOM 3062 N N . ASP B 1 113 ? 9.992 -20.438 -4.461 1 98.81 113 ASP B N 1
ATOM 3063 C CA . ASP B 1 113 ? 10.383 -19.031 -4.367 1 98.81 113 ASP B CA 1
ATOM 3064 C C . ASP B 1 113 ? 11.68 -18.875 -3.578 1 98.81 113 ASP B C 1
ATOM 3066 O O . ASP B 1 113 ? 12.008 -19.703 -2.729 1 98.81 113 ASP B O 1
ATOM 3070 N N . ALA B 1 114 ? 12.43 -17.828 -3.926 1 98.69 114 ALA B N 1
ATOM 3071 C CA . ALA B 1 114 ? 13.617 -17.5 -3.139 1 98.69 114 ALA B CA 1
ATOM 3072 C C . ALA B 1 114 ? 13.234 -16.781 -1.849 1 98.69 114 ALA B C 1
ATOM 3074 O O . ALA B 1 114 ? 14.031 -16.719 -0.91 1 98.69 114 ALA B O 1
ATOM 3075 N N . HIS B 1 115 ? 12.086 -16.234 -1.762 1 98.38 115 HIS B N 1
ATOM 3076 C CA . HIS B 1 115 ? 11.617 -15.414 -0.656 1 98.38 115 HIS B CA 1
ATOM 3077 C C . HIS B 1 115 ? 10.352 -16 -0.03 1 98.38 115 HIS B C 1
ATOM 3079 O O . HIS B 1 115 ? 9.656 -16.797 -0.663 1 98.38 115 HIS B O 1
ATOM 3085 N N . ASP B 1 116 ? 10.047 -15.586 1.185 1 97.88 116 ASP B N 1
ATOM 3086 C CA . ASP B 1 116 ? 8.969 -16.25 1.919 1 97.88 116 ASP B CA 1
ATOM 3087 C C . ASP B 1 116 ? 7.629 -15.57 1.652 1 97.88 116 ASP B C 1
ATOM 3089 O O . ASP B 1 116 ? 6.574 -16.188 1.826 1 97.88 116 ASP B O 1
ATOM 3093 N N . ASP B 1 117 ? 7.652 -14.281 1.288 1 97.69 117 ASP B N 1
ATOM 3094 C CA . ASP B 1 117 ? 6.461 -13.492 0.994 1 97.69 117 ASP B CA 1
ATOM 3095 C C . ASP B 1 117 ? 5.484 -13.516 2.166 1 97.69 117 ASP B C 1
ATOM 3097 O O . ASP B 1 117 ? 4.27 -13.422 1.969 1 97.69 117 ASP B O 1
ATOM 3101 N N . LEU B 1 118 ? 5.938 -13.711 3.385 1 97.38 118 LEU B N 1
ATOM 3102 C CA . LEU B 1 118 ? 5.086 -13.805 4.562 1 97.38 118 LEU B CA 1
ATOM 3103 C C . LEU B 1 118 ? 5.129 -12.516 5.371 1 97.38 118 LEU B C 1
ATOM 3105 O O . LEU B 1 118 ? 4.586 -12.453 6.477 1 97.38 118 LEU B O 1
ATOM 3109 N N . ASP B 1 119 ? 5.723 -11.508 4.824 1 96.75 119 ASP B N 1
ATOM 3110 C CA . ASP B 1 119 ? 5.703 -10.227 5.52 1 96.75 119 ASP B CA 1
ATOM 3111 C C . ASP B 1 119 ? 4.273 -9.766 5.789 1 96.75 119 ASP B C 1
ATOM 3113 O O . ASP B 1 119 ? 3.33 -10.25 5.16 1 96.75 119 ASP B O 1
ATOM 3117 N N . THR B 1 120 ? 4.16 -8.945 6.773 1 97.06 120 THR B N 1
ATOM 3118 C CA . THR B 1 120 ? 2.973 -8.133 7.031 1 97.06 120 THR B CA 1
ATOM 3119 C C . THR B 1 120 ? 3.256 -6.656 6.773 1 97.06 120 THR B C 1
ATOM 3121 O O . THR B 1 120 ? 4.41 -6.266 6.582 1 97.06 120 THR B O 1
ATOM 3124 N N . PRO B 1 121 ? 2.182 -5.855 6.742 1 97.56 121 PRO B N 1
ATOM 3125 C CA . PRO B 1 121 ? 2.467 -4.426 6.602 1 97.56 121 PRO B CA 1
ATOM 3126 C C . PRO B 1 121 ? 3.426 -3.906 7.668 1 97.56 121 PRO B C 1
ATOM 3128 O O . PRO B 1 121 ? 4.273 -3.057 7.383 1 97.56 121 PRO B O 1
ATOM 3131 N N . ASP B 1 122 ? 3.42 -4.426 8.844 1 97.31 122 ASP B N 1
ATOM 3132 C CA . ASP B 1 122 ? 4.258 -3.926 9.93 1 97.31 122 ASP B CA 1
ATOM 3133 C C . ASP B 1 122 ? 5.699 -4.41 9.773 1 97.31 122 ASP B C 1
ATOM 3135 O O . ASP B 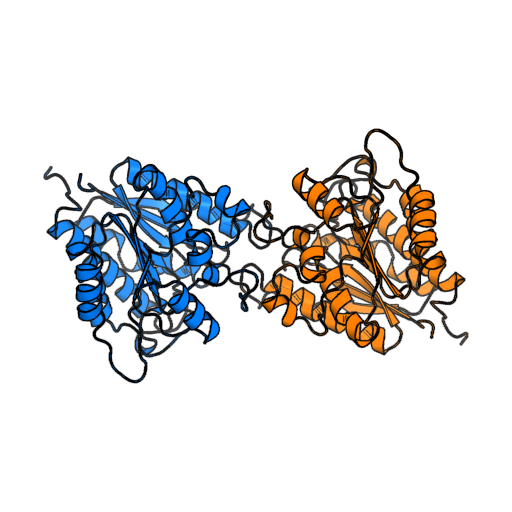1 122 ? 6.621 -3.811 10.336 1 97.31 122 ASP B O 1
ATOM 3139 N N . THR B 1 123 ? 5.934 -5.508 9.008 1 96.88 123 THR B N 1
ATOM 3140 C CA . THR B 1 123 ? 7.289 -6.035 8.883 1 96.88 123 THR B CA 1
ATOM 3141 C C . THR B 1 123 ? 7.852 -5.754 7.492 1 96.88 123 THR B C 1
ATOM 3143 O O . THR B 1 123 ? 9.047 -5.906 7.258 1 96.88 123 THR B O 1
ATOM 3146 N N . ASN B 1 124 ? 7.016 -5.348 6.59 1 95.94 124 ASN B N 1
ATOM 3147 C CA . ASN B 1 124 ? 7.422 -5.027 5.227 1 95.94 124 ASN B CA 1
ATOM 3148 C C . ASN B 1 124 ? 8.359 -3.826 5.191 1 95.94 124 ASN B C 1
ATOM 3150 O O . ASN B 1 124 ? 8.086 -2.795 5.809 1 95.94 124 ASN B O 1
ATOM 3154 N N . VAL B 1 125 ? 9.484 -3.902 4.418 1 94.44 125 VAL B N 1
ATOM 3155 C CA . VAL B 1 125 ? 10.477 -2.84 4.461 1 94.44 125 VAL B CA 1
ATOM 3156 C C . VAL B 1 125 ? 10.648 -2.23 3.07 1 94.44 125 VAL B C 1
ATOM 3158 O O . VAL B 1 125 ? 11.367 -1.242 2.902 1 94.44 125 VAL B O 1
ATOM 3161 N N . ASN B 1 126 ? 9.961 -2.773 2.096 1 92.44 126 ASN B N 1
ATOM 3162 C CA . ASN B 1 126 ? 10.281 -2.328 0.744 1 92.44 126 ASN B CA 1
ATOM 3163 C C . ASN B 1 126 ? 9.07 -1.701 0.061 1 92.44 126 ASN B C 1
ATOM 3165 O O . ASN B 1 126 ? 9.195 -1.081 -0.996 1 92.44 126 ASN B O 1
ATOM 3169 N N . GLY B 1 127 ? 7.938 -1.837 0.64 1 94.12 127 GLY B N 1
ATOM 3170 C CA . GLY B 1 127 ? 6.762 -1.157 0.115 1 94.12 127 GLY B CA 1
ATOM 3171 C C . GLY B 1 127 ? 6.012 -1.978 -0.916 1 94.12 127 GLY B C 1
ATOM 3172 O O . GLY B 1 127 ? 4.977 -1.542 -1.429 1 94.12 127 GLY B O 1
ATOM 3173 N N . TYR B 1 128 ? 6.496 -3.238 -1.214 1 96.06 128 TYR B N 1
ATOM 3174 C CA . TYR B 1 128 ? 5.848 -4.109 -2.189 1 96.06 128 TYR B CA 1
ATOM 3175 C C . TYR B 1 128 ? 4.863 -5.051 -1.509 1 96.06 128 TYR B C 1
ATOM 3177 O O . TYR B 1 128 ? 5.219 -5.746 -0.553 1 96.06 128 TYR B O 1
ATOM 3185 N N . LEU B 1 129 ? 3.654 -5.117 -2.043 1 96.94 129 LEU B N 1
ATOM 3186 C CA . LEU B 1 129 ? 2.707 -6.121 -1.566 1 96.94 129 LEU B CA 1
ATOM 3187 C C . LEU B 1 129 ? 3.123 -7.516 -2.016 1 96.94 129 LEU B C 1
ATOM 3189 O O . LEU B 1 129 ? 2.617 -8.516 -1.501 1 96.94 129 LEU B O 1
ATOM 3193 N N . ASP B 1 130 ? 4.035 -7.621 -2.967 1 95.94 130 ASP B N 1
ATOM 3194 C CA . ASP B 1 130 ? 4.582 -8.898 -3.414 1 95.94 130 ASP B CA 1
ATOM 3195 C C . ASP B 1 130 ? 5.184 -9.68 -2.246 1 95.94 130 ASP B C 1
ATOM 3197 O O . ASP B 1 130 ? 5.047 -10.898 -2.17 1 95.94 130 ASP B O 1
ATOM 3201 N N . ALA B 1 131 ? 5.82 -8.969 -1.395 1 96.88 131 ALA B N 1
ATOM 3202 C CA . ALA B 1 131 ? 6.477 -9.578 -0.237 1 96.88 131 ALA B CA 1
ATOM 3203 C C . ALA B 1 131 ? 5.449 -10.039 0.792 1 96.88 131 ALA B C 1
ATOM 3205 O O . ALA B 1 131 ? 5.793 -10.727 1.756 1 96.88 131 ALA B O 1
ATOM 3206 N N . ILE B 1 132 ? 4.199 -9.703 0.571 1 97.75 132 ILE B N 1
ATOM 3207 C CA . ILE B 1 132 ? 3.119 -9.961 1.521 1 97.75 132 ILE B CA 1
ATOM 3208 C C . ILE B 1 132 ? 2.141 -10.969 0.928 1 97.75 132 ILE B C 1
ATOM 3210 O O . ILE B 1 132 ? 1.155 -11.336 1.571 1 97.75 132 ILE B O 1
ATOM 3214 N N . ALA B 1 133 ? 2.414 -11.5 -0.211 1 98.44 133 ALA B N 1
ATOM 3215 C CA . ALA B 1 133 ? 1.498 -12.312 -1.008 1 98.44 133 ALA B CA 1
ATOM 3216 C C . ALA B 1 133 ? 1.038 -13.539 -0.23 1 98.44 133 ALA B C 1
ATOM 3218 O O . ALA B 1 133 ? -0.164 -13.789 -0.108 1 98.44 133 ALA B O 1
ATOM 3219 N N . ALA B 1 134 ? 1.959 -14.312 0.303 1 98.44 134 ALA B N 1
ATOM 3220 C CA . ALA B 1 134 ? 1.603 -15.508 1.063 1 98.44 134 ALA B CA 1
ATOM 3221 C C . ALA B 1 134 ? 0.866 -15.141 2.348 1 98.44 134 ALA B C 1
ATOM 3223 O O . ALA B 1 134 ? -0.04 -15.859 2.777 1 98.44 134 ALA B O 1
ATOM 3224 N N . SER B 1 135 ? 1.31 -14.031 2.947 1 97.88 135 SER B N 1
ATOM 3225 C CA . SER B 1 135 ? 0.621 -13.531 4.133 1 97.88 135 SER B CA 1
ATOM 3226 C C . SER B 1 135 ? -0.846 -13.234 3.834 1 97.88 135 SER B C 1
ATOM 3228 O O . SER B 1 135 ? -1.729 -13.617 4.602 1 97.88 135 SER B O 1
ATOM 3230 N N . MET B 1 136 ? -1.123 -12.578 2.746 1 98.56 136 MET B N 1
ATOM 3231 C CA . MET B 1 136 ? -2.492 -12.281 2.332 1 98.56 136 MET B CA 1
ATOM 3232 C C . MET B 1 136 ? -3.262 -13.57 2.047 1 98.56 136 MET B C 1
ATOM 3234 O O . MET B 1 136 ? -4.391 -13.734 2.51 1 98.56 136 MET B O 1
ATOM 3238 N N . MET B 1 137 ? -2.648 -14.461 1.379 1 98.75 137 MET B N 1
ATOM 3239 C CA . MET B 1 137 ? -3.279 -15.742 1.051 1 98.75 137 MET B CA 1
ATOM 3240 C C . MET B 1 137 ? -3.699 -16.484 2.316 1 98.75 137 MET B C 1
ATOM 3242 O O . MET B 1 137 ? -4.785 -17.062 2.371 1 98.75 137 MET B O 1
ATOM 3246 N N . CYS B 1 138 ? -2.898 -16.359 3.307 1 98.19 138 CYS B N 1
ATOM 3247 C CA . CYS B 1 138 ? -3.096 -17.156 4.52 1 98.19 138 CYS B CA 1
ATOM 3248 C C . CYS B 1 138 ? -3.887 -16.359 5.559 1 98.19 138 CYS B C 1
ATOM 3250 O O . CYS B 1 138 ? -4.059 -16.812 6.691 1 98.19 138 CYS B O 1
ATOM 3252 N N . GLY B 1 139 ? -4.367 -15.195 5.242 1 98.06 139 GLY B N 1
ATOM 3253 C CA . GLY B 1 139 ? -5.254 -14.445 6.113 1 98.06 139 GLY B CA 1
ATOM 3254 C C . GLY B 1 139 ? -4.512 -13.664 7.184 1 98.06 139 GLY B C 1
ATOM 3255 O O . GLY B 1 139 ? -5.086 -13.336 8.227 1 98.06 139 GLY B O 1
ATOM 3256 N N . ARG B 1 140 ? -3.283 -13.336 6.977 1 96.69 140 ARG B N 1
ATOM 3257 C CA . ARG B 1 140 ? -2.453 -12.688 7.988 1 96.69 140 ARG B CA 1
ATOM 3258 C C . ARG B 1 140 ? -2.332 -11.188 7.727 1 96.69 140 ARG B C 1
ATOM 3260 O O . ARG B 1 140 ? -1.843 -10.445 8.578 1 96.69 140 ARG B O 1
ATOM 3267 N N . SER B 1 141 ? -2.832 -10.766 6.656 1 97.38 141 SER B N 1
ATOM 3268 C CA . SER B 1 141 ? -2.723 -9.352 6.324 1 97.38 141 SER B CA 1
ATOM 3269 C C . SER B 1 141 ? -3.836 -8.914 5.375 1 97.38 141 SER B C 1
ATOM 3271 O O . SER B 1 141 ? -4.398 -9.742 4.652 1 97.38 141 SER B O 1
ATOM 3273 N N . TRP B 1 142 ? -4.16 -7.574 5.402 1 98.12 142 TRP B N 1
ATOM 3274 C CA . TRP B 1 142 ? -5.094 -6.93 4.484 1 98.12 142 TRP B CA 1
ATOM 3275 C C . TRP B 1 142 ? -6.434 -7.656 4.473 1 98.12 142 TRP B C 1
ATOM 3277 O O . TRP B 1 142 ? -7.012 -7.895 3.406 1 98.12 142 TRP B O 1
ATOM 3287 N N . ALA B 1 143 ? -6.91 -7.977 5.645 1 98.19 143 ALA B N 1
ATOM 3288 C CA . ALA B 1 143 ? -8.086 -8.828 5.801 1 98.19 143 ALA B CA 1
ATOM 3289 C C . ALA B 1 143 ? -9.289 -8.234 5.082 1 98.19 143 ALA B C 1
ATOM 3291 O O . ALA B 1 143 ? -9.992 -8.938 4.348 1 98.19 143 ALA B O 1
ATOM 3292 N N . ALA B 1 144 ? -9.57 -6.973 5.281 1 97.94 144 ALA B N 1
ATOM 3293 C CA . ALA B 1 144 ? -10.773 -6.367 4.73 1 97.94 144 ALA B CA 1
ATOM 3294 C C . ALA B 1 144 ? -10.734 -6.359 3.205 1 97.94 144 ALA B C 1
ATOM 3296 O O . ALA B 1 144 ? -11.727 -6.703 2.551 1 97.94 144 ALA B O 1
ATOM 3297 N N . LEU B 1 145 ? -9.641 -5.945 2.635 1 98.19 145 LEU B N 1
ATOM 3298 C CA . LEU B 1 145 ? -9.539 -5.895 1.181 1 98.19 145 LEU B CA 1
ATOM 3299 C C . LEU B 1 145 ? -9.492 -7.297 0.587 1 98.19 145 LEU B C 1
ATOM 3301 O O . LEU B 1 145 ? -10.078 -7.551 -0.471 1 98.19 145 LEU B O 1
ATOM 3305 N N . MET B 1 146 ? -8.812 -8.242 1.273 1 98.75 146 MET B N 1
ATOM 3306 C CA . MET B 1 146 ? -8.797 -9.625 0.798 1 98.75 146 MET B CA 1
ATOM 3307 C C . MET B 1 146 ? -10.203 -10.219 0.821 1 98.75 146 MET B C 1
ATOM 3309 O O . MET B 1 146 ? -10.555 -11.031 -0.037 1 98.75 146 MET B O 1
ATOM 3313 N N . ALA B 1 147 ? -11 -9.852 1.788 1 98.44 147 ALA B N 1
ATOM 3314 C CA . ALA B 1 147 ? -12.375 -10.336 1.868 1 98.44 147 ALA B CA 1
ATOM 3315 C C . ALA B 1 147 ? -13.18 -9.914 0.643 1 98.44 147 ALA B C 1
ATOM 3317 O O . ALA B 1 147 ? -14.172 -10.547 0.294 1 98.44 147 ALA B O 1
ATOM 3318 N N . SER B 1 148 ? -12.734 -8.844 0.011 1 98.31 148 SER B N 1
ATOM 3319 C CA . SER B 1 148 ? -13.43 -8.375 -1.182 1 98.31 148 SER B CA 1
ATOM 3320 C C . SER B 1 148 ? -13.039 -9.188 -2.41 1 98.31 148 SER B C 1
ATOM 3322 O O . SER B 1 148 ? -13.672 -9.07 -3.463 1 98.31 148 SER B O 1
ATOM 3324 N N . VAL B 1 149 ? -11.984 -9.992 -2.438 1 98.75 149 VAL B N 1
ATOM 3325 C CA . VAL B 1 149 ? -11.578 -10.891 -3.516 1 98.75 149 VAL B CA 1
ATOM 3326 C C . VAL B 1 149 ? -12.5 -12.109 -3.537 1 98.75 149 VAL B C 1
ATOM 3328 O O . VAL B 1 149 ? -12.586 -12.852 -2.553 1 98.75 149 VAL B O 1
ATOM 3331 N N . PRO B 1 150 ? -13.188 -12.352 -4.648 1 98.56 150 PRO B N 1
ATOM 3332 C CA . PRO B 1 150 ? -14.195 -13.414 -4.672 1 98.56 150 PRO B CA 1
ATOM 3333 C C . PRO B 1 150 ? -13.609 -14.789 -4.348 1 98.56 150 PRO B C 1
ATOM 3335 O O . PRO B 1 150 ? -12.625 -15.203 -4.957 1 98.56 150 PRO B O 1
ATOM 3338 N N . GLY B 1 151 ? -14.219 -15.445 -3.295 1 98.62 151 GLY B N 1
ATOM 3339 C CA . GLY B 1 151 ? -13.859 -16.812 -2.947 1 98.62 151 GLY B CA 1
ATOM 3340 C C . GLY B 1 151 ? -12.781 -16.891 -1.881 1 98.62 151 GLY B C 1
ATOM 3341 O O . GLY B 1 151 ? -12.445 -17.984 -1.414 1 98.62 151 GLY B O 1
ATOM 3342 N N . HIS B 1 152 ? -12.359 -15.766 -1.421 1 98.69 152 HIS B N 1
ATOM 3343 C CA . HIS B 1 152 ? -11.219 -15.766 -0.511 1 98.69 152 HIS B CA 1
ATOM 3344 C C . HIS B 1 152 ? -11.586 -16.391 0.832 1 98.69 152 HIS B C 1
ATOM 3346 O O . HIS B 1 152 ? -12.523 -15.93 1.498 1 98.69 152 HIS B O 1
ATOM 3352 N N . VAL B 1 153 ? -10.945 -17.391 1.197 1 98.62 153 VAL B N 1
ATOM 3353 C CA . VAL B 1 153 ? -10.844 -18.016 2.51 1 98.62 153 VAL B CA 1
ATOM 3354 C C . VAL B 1 153 ? -9.383 -18.328 2.82 1 98.62 153 VAL B C 1
ATOM 3356 O O . VAL B 1 153 ? -8.688 -18.953 2.02 1 98.62 153 VAL B O 1
ATOM 3359 N N . PRO B 1 154 ? -8.898 -17.828 3.895 1 98.44 154 PRO B N 1
ATOM 3360 C CA . PRO B 1 154 ? -7.48 -18.031 4.199 1 98.44 154 PRO B CA 1
ATOM 3361 C C . PRO B 1 154 ? -7.062 -19.5 4.113 1 98.44 154 PRO B C 1
ATOM 3363 O O . PRO B 1 154 ? -7.781 -20.375 4.594 1 98.44 154 PRO B O 1
ATOM 3366 N N . VAL B 1 155 ? -5.945 -19.719 3.447 1 98.12 155 VAL B N 1
ATOM 3367 C CA . VAL B 1 155 ? -5.312 -21.031 3.443 1 98.12 155 VAL B CA 1
ATOM 3368 C C . VAL B 1 155 ? -4.484 -21.219 4.715 1 98.12 155 VAL B C 1
ATOM 3370 O O . VAL B 1 155 ? -3.693 -20.344 5.074 1 98.12 155 VAL B O 1
ATOM 3373 N N . SER B 1 156 ? -4.688 -22.328 5.363 1 96.5 156 SER B N 1
ATOM 3374 C CA . SER B 1 156 ? -3.885 -22.594 6.551 1 96.5 156 SER B CA 1
ATOM 3375 C C . SER B 1 156 ? -2.41 -22.766 6.199 1 96.5 156 SER B C 1
ATOM 3377 O O . SER B 1 156 ? -2.068 -23.422 5.219 1 96.5 156 SER B O 1
ATOM 3379 N N . LEU B 1 157 ? -1.571 -22.203 7.027 1 95.75 157 LEU B N 1
ATOM 3380 C CA . LEU B 1 157 ? -0.134 -22.297 6.797 1 95.75 157 LEU B CA 1
ATOM 3381 C C . LEU B 1 157 ? 0.329 -23.75 6.859 1 95.75 157 LEU B C 1
ATOM 3383 O O . LEU B 1 157 ? 1.353 -24.109 6.273 1 95.75 157 LEU B O 1
ATOM 3387 N N . GLU B 1 158 ? -0.405 -24.625 7.5 1 94.44 158 GLU B N 1
ATOM 3388 C CA . GLU B 1 158 ? -0.078 -26.031 7.594 1 94.44 158 GLU B CA 1
ATOM 3389 C C . GLU B 1 158 ? -0.182 -26.719 6.23 1 94.44 158 GLU B C 1
ATOM 3391 O O . GLU B 1 158 ? 0.396 -27.781 6.02 1 94.44 158 GLU B O 1
ATOM 3396 N N . ARG B 1 159 ? -0.875 -26.094 5.371 1 96.88 159 ARG B N 1
ATOM 3397 C CA . ARG B 1 159 ? -1.095 -26.656 4.047 1 96.88 159 ARG B CA 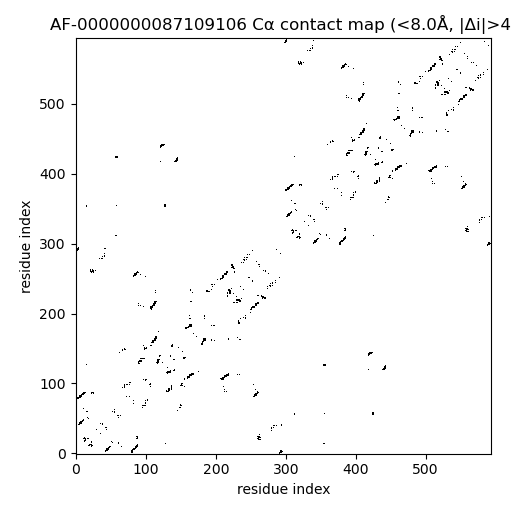1
ATOM 3398 C C . ARG B 1 159 ? -0.142 -26.047 3.023 1 96.88 159 ARG B C 1
ATOM 3400 O O . ARG B 1 159 ? -0.286 -26.281 1.82 1 96.88 159 ARG B O 1
ATOM 3407 N N . VAL B 1 160 ? 0.805 -25.281 3.502 1 98.19 160 VAL B N 1
ATOM 3408 C CA . VAL B 1 160 ? 1.798 -24.641 2.645 1 98.19 160 VAL B CA 1
ATOM 3409 C C . VAL B 1 160 ? 3.154 -25.312 2.832 1 98.19 160 VAL B C 1
ATOM 3411 O O . VAL B 1 160 ? 3.51 -25.703 3.943 1 98.19 160 VAL B O 1
ATOM 3414 N N . ALA B 1 161 ? 3.875 -25.484 1.772 1 98.62 161 ALA B N 1
ATOM 3415 C CA . ALA B 1 161 ? 5.27 -25.906 1.789 1 98.62 161 ALA B CA 1
ATOM 3416 C C . ALA B 1 161 ? 6.121 -25.062 0.856 1 98.62 161 ALA B C 1
ATOM 3418 O O . ALA B 1 161 ? 5.637 -24.578 -0.175 1 98.62 161 ALA B O 1
ATOM 3419 N N . TYR B 1 162 ? 7.34 -24.891 1.255 1 98.75 162 TYR B N 1
ATOM 3420 C CA . TYR B 1 162 ? 8.242 -24.047 0.48 1 98.75 162 TYR B CA 1
ATOM 3421 C C . TYR B 1 162 ? 9.305 -24.891 -0.219 1 98.75 162 TYR B C 1
ATOM 3423 O O . TYR B 1 162 ? 9.734 -25.922 0.302 1 98.75 162 TYR B O 1
ATOM 3431 N N . CYS B 1 163 ? 9.758 -24.422 -1.338 1 98.88 163 CYS B N 1
ATOM 3432 C CA . CYS B 1 163 ? 10.93 -24.938 -2.033 1 98.88 163 CYS B CA 1
ATOM 3433 C C . CYS B 1 163 ? 11.773 -23.812 -2.611 1 98.88 163 CYS B C 1
ATOM 3435 O O . CYS B 1 163 ? 11.273 -22.984 -3.381 1 98.88 163 CYS B O 1
ATOM 3437 N N . GLY B 1 164 ? 12.992 -23.734 -2.184 1 98.75 164 GLY B N 1
ATOM 3438 C CA . GLY B 1 164 ? 13.93 -22.812 -2.803 1 98.75 164 GLY B CA 1
ATOM 3439 C C . GLY B 1 164 ? 14.195 -21.578 -1.955 1 98.75 164 GLY B C 1
ATOM 3440 O O . GLY B 1 164 ? 15.008 -20.719 -2.33 1 98.75 164 GLY B O 1
ATOM 3441 N N . LEU B 1 165 ? 13.57 -21.453 -0.758 1 98.56 165 LEU B N 1
ATOM 3442 C CA . LEU B 1 165 ? 13.812 -20.297 0.096 1 98.56 165 LEU B CA 1
ATOM 3443 C C . LEU B 1 165 ? 15.297 -20.141 0.386 1 98.56 165 LEU B C 1
ATOM 3445 O O . LEU B 1 165 ? 15.984 -21.109 0.701 1 98.56 165 LEU B O 1
ATOM 3449 N N . ARG B 1 166 ? 15.797 -18.875 0.243 1 98.12 166 ARG B N 1
ATOM 3450 C CA . ARG B 1 166 ? 17.203 -18.703 0.555 1 98.12 166 ARG B CA 1
ATOM 3451 C C . ARG B 1 166 ? 17.562 -17.234 0.786 1 98.12 166 ARG B C 1
ATOM 3453 O O . ARG B 1 166 ? 18.578 -16.922 1.394 1 98.12 166 ARG B O 1
ATOM 3460 N N . ASP B 1 167 ? 16.812 -16.328 0.217 1 97.38 167 ASP B N 1
ATOM 3461 C CA . ASP B 1 167 ? 17.031 -14.898 0.404 1 97.38 167 ASP B CA 1
ATOM 3462 C C . ASP B 1 167 ? 16.016 -14.305 1.367 1 97.38 167 ASP B C 1
ATOM 3464 O O . ASP B 1 167 ? 15.109 -13.57 0.95 1 97.38 167 ASP B O 1
ATOM 3468 N N . VAL B 1 168 ? 16.172 -14.555 2.699 1 96.94 168 VAL B N 1
ATOM 3469 C CA . VAL B 1 168 ? 15.266 -14.125 3.756 1 96.94 168 VAL B CA 1
ATOM 3470 C C . VAL B 1 168 ? 16.062 -13.547 4.922 1 96.94 168 VAL B C 1
ATOM 3472 O O . VAL B 1 168 ? 17.203 -13.969 5.176 1 96.94 168 VAL B O 1
ATOM 3475 N N . SER B 1 169 ? 15.539 -12.594 5.539 1 95.8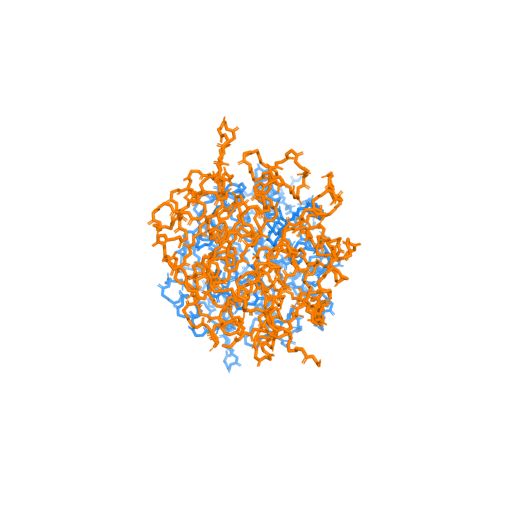8 169 SER B N 1
ATOM 3476 C CA . SER B 1 169 ? 16.141 -12.07 6.762 1 95.88 169 SER B CA 1
ATOM 3477 C C . SER B 1 169 ? 16.016 -13.062 7.91 1 95.88 169 SER B C 1
ATOM 3479 O O . SER B 1 169 ? 15.312 -14.07 7.793 1 95.88 169 SER B O 1
ATOM 3481 N N . GLU B 1 170 ? 16.703 -12.781 9.023 1 96.31 170 GLU B N 1
ATOM 3482 C CA . GLU B 1 170 ? 16.609 -13.625 10.203 1 96.31 170 GLU B CA 1
ATOM 3483 C C . GLU B 1 170 ? 15.172 -13.656 10.742 1 96.31 170 GLU B C 1
ATOM 3485 O O . GLU B 1 170 ? 14.688 -14.711 11.164 1 96.31 170 GLU B O 1
ATOM 3490 N N . SER B 1 171 ? 14.539 -12.516 10.703 1 94.75 171 SER B N 1
ATOM 3491 C CA . SER B 1 171 ? 13.172 -12.438 11.188 1 94.75 171 SER B CA 1
ATOM 3492 C C . SER B 1 171 ? 12.219 -13.234 10.297 1 94.75 171 SER B C 1
ATOM 3494 O O . SER B 1 171 ? 11.281 -13.867 10.797 1 94.75 171 SER B O 1
ATOM 3496 N N . GLN B 1 172 ? 12.438 -13.188 9.055 1 96.25 172 GLN B N 1
ATOM 3497 C CA . GLN B 1 172 ? 11.625 -13.953 8.117 1 96.25 172 GLN B CA 1
ATOM 3498 C C . GLN B 1 172 ? 11.844 -15.453 8.289 1 96.25 172 GLN B C 1
ATOM 3500 O O . GLN B 1 172 ? 10.891 -16.234 8.273 1 96.25 172 GLN B O 1
ATOM 3505 N N . ARG B 1 173 ? 13.086 -15.828 8.422 1 96.62 173 ARG B N 1
ATOM 3506 C CA . ARG B 1 173 ? 13.398 -17.234 8.672 1 96.62 173 ARG B CA 1
ATOM 3507 C C . ARG B 1 173 ? 12.703 -17.719 9.938 1 96.62 173 ARG B C 1
ATOM 3509 O O . ARG B 1 173 ? 12.133 -18.812 9.953 1 96.62 173 ARG B O 1
ATOM 3516 N N . LYS B 1 174 ? 12.789 -16.938 10.961 1 94.94 174 LYS B N 1
ATOM 3517 C CA . LYS B 1 174 ? 12.133 -17.281 12.227 1 94.94 174 LYS B CA 1
ATOM 3518 C C . LYS B 1 174 ? 10.633 -17.438 12.039 1 94.94 174 LYS B C 1
ATOM 3520 O O . LYS B 1 174 ? 10.023 -18.359 12.57 1 94.94 174 LYS B O 1
ATOM 3525 N N . ALA B 1 175 ? 10.047 -16.516 11.258 1 91.25 175 ALA B N 1
ATOM 3526 C CA . ALA B 1 175 ? 8.609 -16.562 11.016 1 91.25 175 ALA B CA 1
ATOM 3527 C C . ALA B 1 175 ? 8.203 -17.859 10.328 1 91.25 175 ALA B C 1
ATOM 3529 O O . ALA B 1 175 ? 7.215 -18.484 10.719 1 91.25 175 ALA B O 1
ATOM 3530 N N . VAL B 1 176 ? 8.945 -18.281 9.344 1 94.94 176 VAL B N 1
ATOM 3531 C CA . VAL B 1 176 ? 8.656 -19.5 8.586 1 94.94 176 VAL B CA 1
ATOM 3532 C C . VAL B 1 176 ? 8.852 -20.719 9.477 1 94.94 176 VAL B C 1
ATOM 3534 O O . VAL B 1 176 ? 8.016 -21.625 9.492 1 94.94 176 VAL B O 1
ATOM 3537 N N . THR B 1 177 ? 9.906 -20.703 10.242 1 94.44 177 THR B N 1
ATOM 3538 C CA . THR B 1 177 ? 10.234 -21.828 11.109 1 94.44 177 THR B CA 1
ATOM 3539 C C . THR B 1 177 ? 9.203 -21.969 12.227 1 94.44 177 THR B C 1
ATOM 3541 O O . THR B 1 177 ? 8.742 -23.078 12.516 1 94.44 177 THR B O 1
ATOM 3544 N N . GLU B 1 178 ? 8.836 -20.906 12.781 1 93.19 178 GLU B N 1
ATOM 3545 C CA . GLU B 1 178 ? 7.883 -20.922 13.883 1 93.19 178 GLU B CA 1
ATOM 3546 C C . GLU B 1 178 ? 6.484 -21.297 13.398 1 93.19 178 GLU B C 1
ATOM 3548 O O . GLU B 1 178 ? 5.691 -21.875 14.148 1 93.19 178 GLU B O 1
ATOM 3553 N N . ALA B 1 179 ? 6.238 -20.953 12.141 1 90.56 179 ALA B N 1
ATOM 3554 C CA . ALA B 1 179 ? 4.945 -21.312 11.562 1 90.56 179 ALA B CA 1
ATOM 3555 C C . ALA B 1 179 ? 4.855 -22.812 11.312 1 90.56 179 ALA B C 1
ATOM 3557 O O . ALA B 1 179 ? 3.766 -23.359 11.094 1 90.56 179 ALA B O 1
ATOM 3558 N N . GLY B 1 180 ? 5.988 -23.516 11.32 1 92.06 180 GLY B N 1
ATOM 3559 C CA . GLY B 1 180 ? 6.02 -24.969 11.156 1 92.06 180 GLY B CA 1
ATOM 3560 C C . GLY B 1 180 ? 5.84 -25.406 9.719 1 92.06 180 GLY B C 1
ATOM 3561 O O . GLY B 1 180 ? 5.371 -26.516 9.453 1 92.06 180 GLY B O 1
ATOM 3562 N N . VAL B 1 181 ? 6.09 -24.562 8.82 1 95.62 181 VAL B N 1
ATOM 3563 C CA . VAL B 1 181 ? 5.957 -24.859 7.402 1 95.62 181 VAL B CA 1
ATOM 3564 C C . VAL B 1 181 ? 7.176 -25.641 6.922 1 95.62 181 VAL B C 1
ATOM 3566 O O . VAL B 1 181 ? 8.305 -25.344 7.324 1 95.62 181 VAL B O 1
ATOM 3569 N N . ASP B 1 182 ? 6.965 -26.703 6.172 1 97.44 182 ASP B N 1
ATOM 3570 C CA . ASP B 1 182 ? 8.078 -27.438 5.582 1 97.44 182 ASP B CA 1
ATOM 3571 C C . ASP B 1 182 ? 8.805 -26.609 4.531 1 97.44 182 ASP B C 1
ATOM 3573 O O . ASP B 1 182 ? 8.164 -25.953 3.705 1 97.44 182 ASP B O 1
ATOM 3577 N N . VAL B 1 183 ? 10.086 -26.641 4.641 1 98.44 183 VAL B N 1
ATOM 3578 C CA . VAL B 1 183 ? 10.875 -25.812 3.74 1 98.44 183 VAL B CA 1
ATOM 3579 C C . VAL B 1 183 ? 12.055 -26.625 3.193 1 98.44 183 VAL B C 1
ATOM 3581 O O . VAL B 1 183 ? 12.719 -27.344 3.941 1 98.44 183 VAL B O 1
ATOM 3584 N N . ILE B 1 184 ? 12.227 -26.594 1.908 1 98.75 184 ILE B N 1
ATOM 3585 C CA . ILE B 1 184 ? 13.492 -26.938 1.279 1 98.75 184 ILE B CA 1
ATOM 3586 C C . ILE B 1 184 ? 14.297 -25.672 1.003 1 98.75 184 ILE B C 1
ATOM 3588 O O . ILE B 1 184 ? 13.945 -24.875 0.115 1 98.75 184 ILE B O 1
ATOM 3592 N N . TRP B 1 185 ? 15.336 -25.5 1.741 1 98.31 185 TRP B N 1
ATOM 3593 C CA . TRP B 1 185 ? 16.156 -24.297 1.656 1 98.31 185 TRP B CA 1
ATOM 3594 C C . TRP B 1 185 ? 17.156 -24.406 0.521 1 98.31 185 TRP B C 1
ATOM 3596 O O . TRP B 1 185 ? 17.719 -25.469 0.27 1 98.31 185 TRP B O 1
ATOM 3606 N N . GLY B 1 186 ? 17.344 -23.297 -0.213 1 98.31 186 GLY B N 1
ATOM 3607 C CA . GLY B 1 186 ? 18.531 -23.188 -1.037 1 98.31 186 GLY B CA 1
ATOM 3608 C C . GLY B 1 186 ? 19.781 -22.844 -0.241 1 98.31 186 GLY B C 1
ATOM 3609 O O . GLY B 1 186 ? 19.703 -22.5 0.938 1 98.31 186 GLY B O 1
ATOM 3610 N N . ASP B 1 187 ? 20.891 -23.047 -0.886 1 97.38 187 ASP B N 1
ATOM 3611 C CA . ASP B 1 187 ? 22.188 -22.812 -0.243 1 97.38 187 ASP B CA 1
ATOM 3612 C C . ASP B 1 187 ? 23.234 -22.344 -1.258 1 97.38 187 ASP B C 1
ATOM 3614 O O . ASP B 1 187 ? 23.453 -23.016 -2.27 1 97.38 187 ASP B O 1
ATOM 3618 N N . ALA B 1 188 ? 23.828 -21.234 -0.96 1 95.31 188 ALA B N 1
ATOM 3619 C CA . ALA B 1 188 ? 24.797 -20.672 -1.894 1 95.31 188 ALA B CA 1
ATOM 3620 C C . ALA B 1 188 ? 26.109 -21.438 -1.835 1 95.31 188 ALA B C 1
ATOM 3622 O O . ALA B 1 188 ? 26.891 -21.422 -2.789 1 95.31 188 ALA B O 1
ATOM 3623 N N . GLU B 1 189 ? 26.359 -22.109 -0.744 1 96.94 189 GLU B N 1
ATOM 3624 C CA . GLU B 1 189 ? 27.656 -22.766 -0.528 1 96.94 189 GLU B CA 1
ATOM 3625 C C . GLU B 1 189 ? 27.609 -24.219 -0.952 1 96.94 189 GLU B C 1
ATOM 3627 O O . GLU B 1 189 ? 28.625 -24.797 -1.331 1 96.94 189 GLU B O 1
ATOM 3632 N N . LYS B 1 190 ? 26.453 -24.844 -0.797 1 96.5 190 LYS B N 1
ATOM 3633 C CA . LYS B 1 190 ? 26.297 -26.266 -1.103 1 96.5 190 LYS B CA 1
ATOM 3634 C C . LYS B 1 190 ? 25.141 -26.5 -2.066 1 96.5 190 LYS B C 1
ATOM 3636 O O . LYS B 1 190 ? 24.016 -26.047 -1.814 1 96.5 190 LYS B O 1
ATOM 3641 N N . LYS B 1 191 ? 25.531 -27.234 -3.082 1 96.69 191 LYS B N 1
ATOM 3642 C CA . LYS B 1 191 ? 24.484 -27.547 -4.055 1 96.69 191 LYS B CA 1
ATOM 3643 C C . LYS B 1 191 ? 23.375 -28.375 -3.428 1 96.69 191 LYS B C 1
ATOM 3645 O O . LYS B 1 191 ? 23.641 -29.438 -2.838 1 96.69 191 LYS B O 1
ATOM 3650 N N . VAL B 1 192 ? 22.156 -27.938 -3.615 1 98.31 192 VAL B N 1
ATOM 3651 C CA . VAL B 1 192 ? 20.984 -28.641 -3.113 1 98.31 192 VAL B CA 1
ATOM 3652 C C . VAL B 1 192 ? 20.328 -29.422 -4.246 1 98.31 192 VAL B C 1
ATOM 3654 O O . VAL B 1 192 ? 20.188 -28.922 -5.359 1 98.31 192 VAL B O 1
ATOM 3657 N N . ALA B 1 193 ? 20.016 -30.688 -4.012 1 98.25 193 ALA B N 1
ATOM 3658 C CA . ALA B 1 193 ? 19.281 -31.516 -4.973 1 98.25 193 ALA B CA 1
ATOM 3659 C C . ALA B 1 193 ? 17.781 -31.266 -4.871 1 98.25 193 ALA B C 1
ATOM 3661 O O . ALA B 1 193 ? 17.031 -32.125 -4.41 1 98.25 193 ALA B O 1
ATOM 3662 N N . PHE B 1 194 ? 17.344 -30.172 -5.379 1 98.81 194 PHE B N 1
ATOM 3663 C CA . PHE B 1 194 ? 15.992 -29.672 -5.176 1 98.81 194 PHE B CA 1
ATOM 3664 C C . PHE B 1 194 ? 14.961 -30.703 -5.617 1 98.81 194 PHE B C 1
ATOM 3666 O O . PHE B 1 194 ? 13.961 -30.938 -4.93 1 98.81 194 PHE B O 1
ATOM 3673 N N . GLY B 1 195 ? 15.172 -31.328 -6.805 1 98.56 195 GLY B N 1
ATOM 3674 C CA . GLY B 1 195 ? 14.234 -32.312 -7.293 1 98.56 195 GLY B CA 1
ATOM 3675 C C . GLY B 1 195 ? 14.047 -33.5 -6.34 1 98.56 195 GLY B C 1
ATOM 3676 O O . GLY B 1 195 ? 12.914 -33.875 -6.02 1 98.56 195 GLY B O 1
ATOM 3677 N N . ARG B 1 196 ? 15.133 -34.031 -5.934 1 98.31 196 ARG B N 1
ATOM 3678 C CA . ARG B 1 196 ? 15.109 -35.156 -5.023 1 98.31 196 ARG B CA 1
ATOM 3679 C C . ARG B 1 196 ? 14.5 -34.781 -3.68 1 98.31 196 ARG B C 1
ATOM 3681 O O . ARG B 1 196 ? 13.68 -35.5 -3.129 1 98.31 196 ARG B O 1
ATOM 3688 N N . GLU B 1 197 ? 14.938 -33.688 -3.158 1 98.62 197 GLU B N 1
ATOM 3689 C CA . GLU B 1 197 ? 14.422 -33.219 -1.873 1 98.62 197 GLU B CA 1
ATOM 3690 C C . GLU B 1 197 ? 12.914 -32.969 -1.947 1 98.62 197 GLU B C 1
ATOM 3692 O O . GLU B 1 197 ? 12.18 -33.312 -1.021 1 98.62 197 GLU B O 1
ATOM 3697 N N . LEU B 1 198 ? 12.477 -32.312 -3.023 1 98.81 198 LEU B N 1
ATOM 3698 C CA . LEU B 1 198 ? 11.055 -32.062 -3.191 1 98.81 198 LEU B CA 1
ATOM 3699 C C . LEU B 1 198 ? 10.266 -33.375 -3.293 1 98.81 198 LEU B C 1
ATOM 3701 O O . LEU B 1 198 ? 9.188 -33.469 -2.713 1 98.81 198 LEU B O 1
ATOM 3705 N N . ASP B 1 199 ? 10.812 -34.281 -4.074 1 98.56 199 ASP B N 1
ATOM 3706 C CA . ASP B 1 199 ? 10.172 -35.594 -4.18 1 98.56 199 ASP B CA 1
ATOM 3707 C C . ASP B 1 199 ? 9.938 -36.219 -2.801 1 98.56 199 ASP B C 1
ATOM 3709 O O . ASP B 1 199 ? 8.828 -36.656 -2.49 1 98.56 199 ASP B O 1
ATOM 3713 N N . GLY B 1 200 ? 10.945 -36.219 -1.978 1 98.5 200 GLY B N 1
ATOM 3714 C CA . GLY B 1 200 ? 10.844 -36.75 -0.631 1 98.5 200 GLY B CA 1
ATOM 3715 C C . GLY B 1 200 ? 9.859 -36 0.241 1 98.5 200 GLY B C 1
ATOM 3716 O O . GLY B 1 200 ? 9.07 -36.594 0.971 1 98.5 200 GLY B O 1
ATOM 3717 N N . MET B 1 201 ? 9.898 -34.688 0.191 1 98.38 201 MET B N 1
ATOM 3718 C CA . MET B 1 201 ? 9.008 -33.844 1.001 1 98.38 201 MET B CA 1
ATOM 3719 C C . MET B 1 201 ? 7.551 -34.094 0.636 1 98.38 201 MET B C 1
ATOM 3721 O O . MET B 1 201 ? 6.707 -34.281 1.518 1 98.38 201 MET B O 1
ATOM 3725 N N . LEU B 1 202 ? 7.273 -34.125 -0.68 1 98.06 202 LEU B N 1
ATOM 3726 C CA . LEU B 1 202 ? 5.895 -34.312 -1.129 1 98.06 202 LEU B CA 1
ATOM 3727 C C . LEU B 1 202 ? 5.398 -35.719 -0.844 1 98.06 202 LEU B C 1
ATOM 3729 O O . LEU B 1 202 ? 4.211 -35.906 -0.584 1 98.06 202 LEU B O 1
ATOM 3733 N N . GLU B 1 203 ? 6.301 -36.688 -0.924 1 97.19 203 GLU B N 1
ATOM 3734 C CA . GLU B 1 203 ? 5.941 -38.062 -0.54 1 97.19 203 GLU B CA 1
ATOM 3735 C C . GLU B 1 203 ? 5.516 -38.125 0.925 1 97.19 203 GLU B C 1
ATOM 3737 O O . GLU B 1 203 ? 4.57 -38.844 1.271 1 97.19 203 GLU B O 1
ATOM 3742 N N . ARG B 1 204 ? 6.211 -37.438 1.765 1 97.12 204 ARG B N 1
ATOM 3743 C CA . ARG B 1 204 ? 5.914 -37.438 3.193 1 97.12 204 ARG B CA 1
ATOM 3744 C C . ARG B 1 204 ? 4.645 -36.656 3.49 1 97.12 204 ARG B C 1
ATOM 3746 O O . ARG B 1 204 ? 3.824 -37.062 4.309 1 97.12 204 ARG B O 1
ATOM 3753 N N . LYS B 1 205 ? 4.457 -35.5 2.824 1 95.94 205 LYS B N 1
ATOM 3754 C CA . LYS B 1 205 ? 3.355 -34.594 3.109 1 95.94 205 LYS B CA 1
ATOM 3755 C C . LYS B 1 205 ? 2.043 -35.125 2.539 1 95.94 205 LYS B C 1
ATOM 3757 O O . LYS B 1 205 ? 0.969 -34.844 3.078 1 95.94 205 LYS B O 1
ATOM 3762 N N . LYS B 1 206 ? 2.146 -35.812 1.428 1 95.69 206 LYS B N 1
ATOM 3763 C CA . LYS B 1 206 ? 0.986 -36.375 0.744 1 95.69 206 LYS B CA 1
ATOM 3764 C C . LYS B 1 206 ? -0.01 -35.281 0.362 1 95.69 206 LYS B C 1
ATOM 3766 O O . LYS B 1 206 ? -1.199 -35.406 0.668 1 95.69 206 LYS B O 1
ATOM 3771 N N . PHE B 1 207 ? 0.49 -34.281 -0.289 1 95.06 207 PHE B N 1
ATOM 3772 C CA . PHE B 1 207 ? -0.364 -33.188 -0.756 1 95.06 207 PHE B CA 1
ATOM 3773 C C . PHE B 1 207 ? -1.403 -33.688 -1.744 1 95.06 207 PHE B C 1
ATOM 3775 O O . PHE B 1 207 ? -1.069 -34.438 -2.684 1 95.06 207 PHE B O 1
ATOM 3782 N N . GLY B 1 208 ? -2.652 -33.531 -1.48 1 95.94 208 GLY B N 1
ATOM 3783 C CA . GLY B 1 208 ? -3.717 -33.75 -2.445 1 95.94 208 GLY B CA 1
ATOM 3784 C C . GLY B 1 208 ? -3.812 -32.656 -3.492 1 95.94 208 GLY B C 1
ATOM 3785 O O . GLY B 1 208 ? -2.822 -32.344 -4.152 1 95.94 208 GLY B O 1
ATOM 3786 N N . ARG B 1 209 ? -5.016 -32.031 -3.59 1 97.69 209 ARG B N 1
ATOM 3787 C CA . ARG B 1 209 ? -5.219 -30.922 -4.504 1 97.69 209 ARG B CA 1
ATOM 3788 C C . ARG B 1 209 ? -4.27 -29.766 -4.18 1 97.69 209 ARG B C 1
ATOM 3790 O O . ARG B 1 209 ? -4.312 -29.203 -3.082 1 97.69 209 ARG B O 1
ATOM 3797 N N . THR B 1 210 ? -3.406 -29.391 -5.215 1 98.56 210 THR B N 1
ATOM 3798 C CA . THR B 1 210 ? -2.273 -28.531 -4.914 1 98.56 210 THR B CA 1
ATOM 3799 C C . THR B 1 210 ? -2.166 -27.406 -5.938 1 98.56 210 THR B C 1
ATOM 3801 O O . THR B 1 210 ? -2.184 -27.656 -7.145 1 98.56 210 THR B O 1
ATOM 3804 N N . HIS B 1 211 ? -2.156 -26.172 -5.41 1 98.88 211 HIS B N 1
ATOM 3805 C CA . HIS B 1 211 ? -1.729 -25.016 -6.199 1 98.88 211 HIS B CA 1
ATOM 3806 C C . HIS B 1 211 ? -0.211 -24.875 -6.191 1 98.88 211 HIS B C 1
ATOM 3808 O O . HIS B 1 211 ? 0.422 -25 -5.141 1 98.88 211 HIS B O 1
ATOM 3814 N N . VAL B 1 212 ? 0.354 -24.625 -7.359 1 98.94 212 VAL B N 1
ATOM 3815 C CA . VAL B 1 212 ? 1.798 -24.438 -7.469 1 98.94 212 VAL B CA 1
ATOM 3816 C C . VAL B 1 212 ? 2.113 -22.984 -7.809 1 98.94 212 VAL B C 1
ATOM 3818 O O . VAL B 1 212 ? 1.634 -22.453 -8.812 1 98.94 212 VAL B O 1
ATOM 3821 N N . HIS B 1 213 ? 2.822 -22.328 -6.91 1 98.94 213 HIS B N 1
ATOM 3822 C CA . HIS B 1 213 ? 3.363 -20.984 -7.094 1 98.94 213 HIS B CA 1
ATOM 3823 C C . HIS B 1 213 ? 4.836 -21.047 -7.492 1 98.94 213 HIS B C 1
ATOM 3825 O O . HIS B 1 213 ? 5.684 -21.453 -6.699 1 98.94 213 HIS B O 1
ATOM 3831 N N . LEU B 1 214 ? 5.117 -20.578 -8.703 1 98.94 214 LEU B N 1
ATOM 3832 C CA . LEU B 1 214 ? 6.5 -20.547 -9.172 1 98.94 214 LEU B CA 1
ATOM 3833 C C . LEU B 1 214 ? 6.961 -19.109 -9.375 1 98.94 214 LEU B C 1
ATOM 3835 O O . LEU B 1 214 ? 6.68 -18.5 -10.414 1 98.94 214 LEU B O 1
ATOM 3839 N N . ASP B 1 215 ? 7.609 -18.594 -8.406 1 98.94 215 ASP B N 1
ATOM 3840 C CA . ASP B 1 215 ? 8.359 -17.359 -8.586 1 98.94 215 ASP B CA 1
ATOM 3841 C C . ASP B 1 215 ? 9.688 -17.609 -9.281 1 98.94 215 ASP B C 1
ATOM 3843 O O . ASP B 1 215 ? 10.539 -18.344 -8.758 1 98.94 215 ASP B O 1
ATOM 3847 N N . LEU B 1 216 ? 9.945 -16.969 -10.328 1 98.88 216 LEU B N 1
ATOM 3848 C CA . LEU B 1 216 ? 11.102 -17.297 -11.156 1 98.88 216 LEU B CA 1
ATOM 3849 C C . LEU B 1 216 ? 12.398 -16.828 -10.492 1 98.88 216 LEU B C 1
ATOM 3851 O O . LEU B 1 216 ? 13.484 -17.25 -10.891 1 98.88 216 LEU B O 1
ATOM 3855 N N . ASP B 1 217 ? 12.25 -16 -9.461 1 98.56 217 ASP B N 1
ATOM 3856 C CA . ASP B 1 217 ? 13.484 -15.609 -8.789 1 98.56 217 ASP B CA 1
ATOM 3857 C C . ASP B 1 217 ? 14.023 -16.734 -7.918 1 98.56 217 ASP B C 1
ATOM 3859 O O . ASP B 1 217 ? 15.078 -16.609 -7.297 1 98.56 217 ASP B O 1
ATOM 3863 N N . VAL B 1 218 ? 13.328 -17.906 -7.949 1 98.88 218 VAL B N 1
ATOM 3864 C CA . VAL B 1 218 ? 13.852 -19.109 -7.32 1 98.88 218 VAL B CA 1
ATOM 3865 C C . VAL B 1 218 ? 15.062 -19.625 -8.102 1 98.88 218 VAL B C 1
ATOM 3867 O O . VAL B 1 218 ? 15.883 -20.375 -7.566 1 98.88 218 VAL B O 1
ATOM 3870 N N . LEU B 1 219 ? 15.172 -19.297 -9.367 1 98.81 219 LEU B N 1
ATOM 3871 C CA . LEU B 1 219 ? 16.328 -19.656 -10.188 1 98.81 219 LEU B CA 1
ATOM 3872 C C . LEU B 1 219 ? 17.609 -19.047 -9.617 1 98.81 219 LEU B C 1
ATOM 3874 O O . LEU B 1 219 ? 17.578 -17.969 -9.031 1 98.81 219 LEU B O 1
ATOM 3878 N N . ASP B 1 220 ? 18.672 -19.781 -9.844 1 98.62 220 ASP B N 1
ATOM 3879 C CA . ASP B 1 220 ? 19.969 -19.234 -9.469 1 98.62 220 ASP B CA 1
ATOM 3880 C C . ASP B 1 220 ? 20.312 -17.984 -10.273 1 98.62 220 ASP B C 1
ATOM 3882 O O . ASP B 1 220 ? 20.031 -17.922 -11.477 1 98.62 220 ASP B O 1
ATOM 3886 N N . GLU B 1 221 ? 20.953 -17.047 -9.586 1 98.12 221 GLU B N 1
ATOM 3887 C CA . GLU B 1 221 ? 21.234 -15.766 -10.227 1 98.12 221 GLU B CA 1
ATOM 3888 C C . GLU B 1 221 ? 22.156 -15.953 -11.43 1 98.12 221 GLU B C 1
ATOM 3890 O O . GLU B 1 221 ? 22.203 -15.094 -12.312 1 98.12 221 GLU B O 1
ATOM 3895 N N . SER B 1 222 ? 22.875 -17.062 -11.539 1 97.69 222 SER B N 1
ATOM 3896 C CA . SER B 1 222 ? 23.797 -17.328 -12.641 1 97.69 222 SER B CA 1
ATOM 3897 C C . SER B 1 222 ? 23.047 -17.516 -13.953 1 97.69 222 SER B C 1
ATOM 3899 O O . SER B 1 222 ? 23.641 -17.422 -15.031 1 97.69 222 SER B O 1
ATOM 3901 N N . LEU B 1 223 ? 21.797 -17.766 -13.898 1 98.38 223 LEU B N 1
ATOM 3902 C CA . LEU B 1 223 ? 21 -18.031 -15.094 1 98.38 223 LEU B CA 1
ATOM 3903 C C . LEU B 1 223 ? 20.453 -16.734 -15.672 1 98.38 223 LEU B C 1
ATOM 3905 O O . LEU B 1 223 ? 19.906 -16.734 -16.781 1 98.38 223 LEU B O 1
ATOM 3909 N N . GLY B 1 224 ? 20.609 -15.656 -14.938 1 97.62 224 GLY B N 1
ATOM 3910 C CA . GLY B 1 224 ? 20.078 -14.352 -15.312 1 97.62 224 GLY B CA 1
ATOM 3911 C C . GLY B 1 224 ? 19.438 -13.617 -14.156 1 97.62 224 GLY B C 1
ATOM 3912 O O . GLY B 1 224 ? 19.141 -14.211 -13.117 1 97.62 224 GLY B O 1
ATOM 3913 N N . ARG B 1 225 ? 19.297 -12.32 -14.328 1 98.06 225 ARG B N 1
ATOM 3914 C CA . ARG B 1 225 ? 18.609 -11.5 -13.336 1 98.06 225 ARG B CA 1
ATOM 3915 C C . ARG B 1 225 ? 17.109 -11.516 -13.555 1 98.06 225 ARG B C 1
ATOM 3917 O O . ARG B 1 225 ? 16.609 -10.852 -14.461 1 98.06 225 ARG B O 1
ATOM 3924 N N . VAL B 1 226 ? 16.422 -12.211 -12.742 1 98.56 226 VAL B N 1
ATOM 3925 C CA . VAL B 1 226 ? 14.984 -12.383 -12.906 1 98.56 226 VAL B CA 1
ATOM 3926 C C . VAL B 1 226 ? 14.258 -11.094 -12.531 1 98.56 226 VAL B C 1
ATOM 3928 O O . VAL B 1 226 ? 13.297 -10.703 -13.188 1 98.56 226 VAL B O 1
ATOM 3931 N N . ASN B 1 227 ? 14.656 -10.5 -11.453 1 97.88 227 ASN B N 1
ATOM 3932 C CA . ASN B 1 227 ? 14.148 -9.227 -10.953 1 97.88 227 ASN B CA 1
ATOM 3933 C C . ASN B 1 227 ? 15.195 -8.484 -10.133 1 97.88 227 ASN B C 1
ATOM 3935 O O . ASN B 1 227 ? 16.391 -8.734 -10.281 1 97.88 227 ASN B O 1
ATOM 3939 N N . GLU B 1 228 ? 14.828 -7.562 -9.32 1 94.5 228 GLU B N 1
ATOM 3940 C CA . GLU B 1 228 ? 15.789 -6.684 -8.648 1 94.5 228 GLU B CA 1
ATOM 3941 C C . GLU B 1 228 ? 16.391 -7.363 -7.43 1 94.5 228 GLU B C 1
ATOM 3943 O O . GLU B 1 228 ? 17.188 -6.754 -6.707 1 94.5 228 GLU B O 1
ATOM 3948 N N . TRP B 1 229 ? 16.047 -8.641 -7.211 1 95.44 229 TRP B N 1
ATOM 3949 C CA . TRP B 1 229 ? 16.516 -9.344 -6.02 1 95.44 229 TRP B CA 1
ATOM 3950 C C . TRP B 1 229 ? 17.172 -10.672 -6.391 1 95.44 229 TRP B C 1
ATOM 3952 O O . TRP B 1 229 ? 16.734 -11.734 -5.953 1 95.44 229 TRP B O 1
ATOM 3962 N N . PRO B 1 230 ? 18.219 -10.594 -7.164 1 96.62 230 PRO B N 1
ATOM 3963 C CA . PRO B 1 230 ? 18.922 -11.836 -7.484 1 96.62 230 PRO B CA 1
ATOM 3964 C C . PRO B 1 230 ? 19.641 -12.43 -6.273 1 96.62 230 PRO B C 1
ATOM 3966 O O . PRO B 1 230 ? 20.078 -11.703 -5.379 1 96.62 230 PRO B O 1
ATOM 3969 N N . SER B 1 231 ? 19.703 -13.719 -6.211 1 97.88 231 SER B N 1
ATOM 3970 C CA . SER B 1 231 ? 20.422 -14.383 -5.121 1 97.88 231 SER B CA 1
ATOM 3971 C C . SER B 1 231 ? 21.031 -15.703 -5.586 1 97.88 231 SER B C 1
ATOM 3973 O O . SER B 1 231 ? 20.469 -16.391 -6.434 1 97.88 231 SER B O 1
ATOM 3975 N N . PRO B 1 232 ? 22.188 -16.016 -5.07 1 98.06 232 PRO B N 1
ATOM 3976 C CA . PRO B 1 232 ? 22.828 -17.297 -5.426 1 98.06 232 PRO B CA 1
ATOM 3977 C C . PRO B 1 232 ? 22.234 -18.484 -4.691 1 98.06 232 PRO B C 1
ATOM 3979 O O . PRO B 1 232 ? 21.5 -18.312 -3.707 1 98.06 232 PRO B O 1
ATOM 3982 N N . GLY B 1 233 ? 22.516 -19.656 -5.168 1 98.38 233 GLY B N 1
ATOM 3983 C CA . GLY B 1 233 ? 22.141 -20.891 -4.477 1 98.38 233 GLY B CA 1
ATOM 3984 C C . GLY B 1 233 ? 20.75 -21.375 -4.824 1 98.38 233 GLY B C 1
ATOM 3985 O O . GLY B 1 233 ? 20.188 -22.203 -4.109 1 98.38 233 GLY B O 1
ATOM 3986 N N . GLY B 1 234 ? 20.172 -20.875 -5.926 1 98.62 234 GLY B N 1
ATOM 3987 C CA . GLY B 1 234 ? 18.844 -21.297 -6.348 1 98.62 234 GLY B CA 1
ATOM 3988 C C . GLY B 1 234 ? 18.875 -22.453 -7.312 1 98.62 234 GLY B C 1
ATOM 3989 O O . GLY B 1 234 ? 19.875 -23.156 -7.426 1 98.62 234 GLY B O 1
ATOM 3990 N N . LEU B 1 235 ? 17.703 -22.719 -7.91 1 98.81 235 LEU B N 1
ATOM 3991 C CA . LEU B 1 235 ? 17.562 -23.797 -8.875 1 98.81 235 LEU B CA 1
ATOM 3992 C C . LEU B 1 235 ? 18.359 -23.516 -10.141 1 98.81 235 LEU B C 1
ATOM 3994 O O . LEU B 1 235 ? 18.266 -22.422 -10.711 1 98.81 235 LEU B O 1
ATOM 3998 N N . ASP B 1 236 ? 19.156 -24.375 -10.578 1 98.38 236 ASP B N 1
ATOM 3999 C CA . ASP B 1 236 ? 19.672 -24.281 -11.945 1 98.38 236 ASP B CA 1
ATOM 4000 C C . ASP B 1 236 ? 18.656 -24.844 -12.945 1 98.38 236 ASP B C 1
ATOM 4002 O O . ASP B 1 236 ? 17.516 -25.125 -12.586 1 98.38 236 ASP B O 1
ATOM 4006 N N . ASP B 1 237 ? 19.062 -24.906 -14.219 1 98 237 ASP B N 1
ATOM 4007 C CA . ASP B 1 237 ? 18.125 -25.312 -15.273 1 98 237 ASP B CA 1
ATOM 4008 C C . ASP B 1 237 ? 17.672 -26.75 -15.078 1 98 237 ASP B C 1
ATOM 4010 O O . ASP B 1 237 ? 16.484 -27.062 -15.25 1 98 237 ASP B O 1
ATOM 4014 N N . ARG B 1 238 ? 18.547 -27.672 -14.672 1 98.12 238 ARG B N 1
ATOM 4015 C CA . ARG B 1 238 ? 18.188 -29.062 -14.422 1 98.12 238 ARG B CA 1
ATOM 4016 C C . ARG B 1 238 ? 17.266 -29.188 -13.219 1 98.12 238 ARG B C 1
ATOM 4018 O O . ARG B 1 238 ? 16.312 -29.969 -13.242 1 98.12 238 ARG B O 1
ATOM 4025 N N . ASP B 1 239 ? 17.625 -28.438 -12.164 1 98.75 239 ASP B N 1
ATOM 4026 C CA . ASP B 1 239 ? 16.781 -28.438 -10.969 1 98.75 239 ASP B CA 1
ATOM 4027 C C . ASP B 1 239 ? 15.344 -28.031 -11.312 1 98.75 239 ASP B C 1
ATOM 4029 O O . ASP B 1 239 ? 14.391 -28.641 -10.812 1 98.75 239 ASP B O 1
ATOM 4033 N N . LEU B 1 240 ? 15.195 -26.953 -12.094 1 98.81 240 LEU B N 1
ATOM 4034 C CA . LEU B 1 240 ? 13.867 -26.484 -12.461 1 98.81 240 LEU B CA 1
ATOM 4035 C C . LEU B 1 240 ? 13.07 -27.594 -13.148 1 98.81 240 LEU B C 1
ATOM 4037 O O . LEU B 1 240 ? 11.914 -27.844 -12.789 1 98.81 240 LEU B O 1
ATOM 4041 N N . VAL B 1 241 ? 13.688 -28.203 -14.07 1 98.12 241 VAL B N 1
ATOM 4042 C CA . VAL B 1 241 ? 13.031 -29.281 -14.82 1 98.12 241 VAL B CA 1
ATOM 4043 C C . VAL B 1 241 ? 12.641 -30.406 -13.867 1 98.12 241 VAL B C 1
ATOM 4045 O O . VAL B 1 241 ? 11.5 -30.891 -13.906 1 98.12 241 VAL B O 1
ATOM 4048 N N . GLU B 1 242 ? 13.531 -30.797 -13.039 1 98.38 242 GLU B N 1
ATOM 4049 C CA . GLU B 1 242 ? 13.289 -31.891 -12.109 1 98.38 242 GLU B CA 1
ATOM 4050 C C . GLU B 1 242 ? 12.141 -31.562 -11.156 1 98.38 242 GLU B C 1
ATOM 4052 O O . GLU B 1 242 ? 11.266 -32.406 -10.914 1 98.38 242 GLU B O 1
ATOM 4057 N N . VAL B 1 243 ? 12.18 -30.375 -10.609 1 98.81 243 VAL B N 1
ATOM 4058 C CA . VAL B 1 243 ? 11.148 -29.922 -9.68 1 98.81 243 VAL B CA 1
ATOM 4059 C C . VAL B 1 243 ? 9.789 -29.938 -10.375 1 98.81 243 VAL B C 1
ATOM 4061 O O . VAL B 1 243 ? 8.812 -30.453 -9.812 1 98.81 243 VAL B O 1
ATOM 4064 N N . MET B 1 244 ? 9.742 -29.422 -11.609 1 98.69 244 MET B N 1
ATOM 4065 C CA . MET B 1 244 ? 8.484 -29.312 -12.344 1 98.69 244 MET B CA 1
ATOM 4066 C C . MET B 1 244 ? 7.977 -30.688 -12.766 1 98.69 244 MET B C 1
ATOM 4068 O O . MET B 1 244 ? 6.773 -30.875 -12.953 1 98.69 244 MET B O 1
ATOM 4072 N N . GLU B 1 245 ? 8.859 -31.641 -12.867 1 97.31 245 GLU B N 1
ATOM 4073 C CA . GLU B 1 245 ? 8.492 -33.031 -13.219 1 97.31 245 GLU B CA 1
ATOM 4074 C C . GLU B 1 245 ? 7.965 -33.781 -12 1 97.31 245 GLU B C 1
ATOM 4076 O O . GLU B 1 245 ? 7.074 -34.625 -12.125 1 97.31 245 GLU B O 1
ATOM 4081 N N . VAL B 1 246 ? 8.508 -33.5 -10.852 1 97.81 246 VAL B N 1
ATOM 4082 C CA . VAL B 1 246 ? 8.188 -34.188 -9.609 1 97.81 246 VAL B CA 1
ATOM 4083 C C . VAL B 1 246 ? 6.77 -33.844 -9.172 1 97.81 246 VAL B C 1
ATOM 4085 O O . VAL B 1 246 ? 6.039 -34.719 -8.672 1 97.81 246 VAL B O 1
ATOM 4088 N N . ILE B 1 247 ? 6.312 -32.656 -9.383 1 98.5 247 ILE B N 1
ATOM 4089 C CA . ILE B 1 247 ? 5.109 -32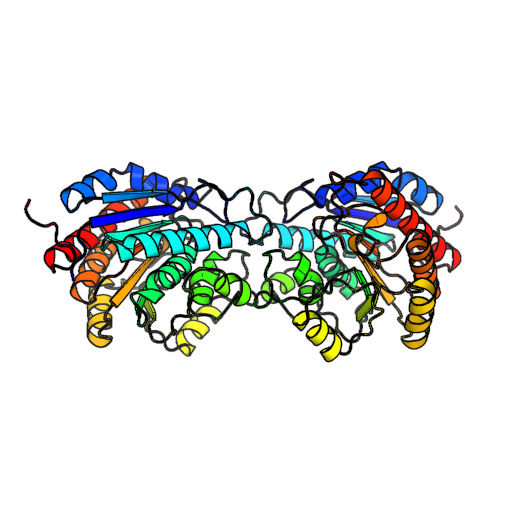.094 -8.773 1 98.5 247 ILE B CA 1
ATOM 4090 C C . ILE B 1 247 ? 3.885 -32.875 -9.266 1 98.5 247 ILE B C 1
ATOM 4092 O O . ILE B 1 247 ? 3.092 -33.344 -8.461 1 98.5 247 ILE B O 1
ATOM 4096 N N . PRO B 1 248 ? 3.729 -33.062 -10.594 1 97.06 248 PRO B N 1
ATOM 4097 C CA . PRO B 1 248 ? 2.551 -33.812 -11.055 1 97.06 248 PRO B CA 1
ATOM 4098 C C . PRO B 1 248 ? 2.547 -35.25 -10.609 1 97.06 248 PRO B C 1
ATOM 4100 O O . PRO B 1 248 ? 1.486 -35.875 -10.531 1 97.06 248 PRO B O 1
ATOM 4103 N N . LYS B 1 249 ? 3.738 -35.812 -10.266 1 95.94 249 LYS B N 1
ATOM 4104 C CA . LYS B 1 249 ? 3.848 -37.188 -9.805 1 95.94 249 LYS B CA 1
ATOM 4105 C C . LYS B 1 249 ? 3.391 -37.344 -8.359 1 95.94 249 LYS B C 1
ATOM 4107 O O . LYS B 1 249 ? 2.938 -38.406 -7.945 1 95.94 249 LYS B O 1
ATOM 4112 N N . ARG B 1 250 ? 3.473 -36.25 -7.625 1 97.44 250 ARG B N 1
ATOM 4113 C CA . ARG B 1 250 ? 3.352 -36.375 -6.176 1 97.44 250 ARG B CA 1
ATOM 4114 C C . ARG B 1 250 ? 2.104 -35.656 -5.664 1 97.44 250 ARG B C 1
ATOM 4116 O O . ARG B 1 250 ? 1.694 -35.875 -4.52 1 97.44 250 ARG B O 1
ATOM 4123 N N . THR B 1 251 ? 1.441 -34.844 -6.516 1 97.5 251 THR B N 1
ATOM 4124 C CA . THR B 1 251 ? 0.291 -34.062 -6.082 1 97.5 251 THR B CA 1
ATOM 4125 C C . THR B 1 251 ? -0.825 -34.125 -7.121 1 97.5 251 THR B C 1
ATOM 4127 O O . THR B 1 251 ? -0.64 -34.688 -8.211 1 97.5 251 THR B O 1
ATOM 4130 N N . GLU B 1 252 ? -1.974 -33.688 -6.746 1 96.19 252 GLU B N 1
ATOM 4131 C CA . GLU B 1 252 ? -3.061 -33.406 -7.68 1 96.19 252 GLU B CA 1
ATOM 4132 C C . GLU B 1 252 ? -3.111 -31.938 -8.055 1 96.19 252 GLU B C 1
ATOM 4134 O O . GLU B 1 252 ? -3.545 -31.109 -7.25 1 96.19 252 GLU B O 1
ATOM 4139 N N . GLN B 1 253 ? -2.75 -31.641 -9.219 1 96.25 253 GLN B N 1
ATOM 4140 C CA . GLN B 1 253 ? -2.535 -30.25 -9.633 1 96.25 253 GLN B CA 1
ATOM 4141 C C . GLN B 1 253 ? -3.861 -29.516 -9.82 1 96.25 253 GLN B C 1
ATOM 4143 O O . GLN B 1 253 ? -4.801 -30.078 -10.398 1 96.25 253 GLN B O 1
ATOM 4148 N N . THR B 1 254 ? -3.889 -28.281 -9.32 1 98.19 254 THR B N 1
ATOM 4149 C CA . THR B 1 254 ? -5.113 -27.484 -9.461 1 98.19 254 THR B CA 1
ATOM 4150 C C . THR B 1 254 ? -4.848 -26.219 -10.258 1 98.19 254 THR B C 1
ATOM 4152 O O . THR B 1 254 ? -5.766 -25.641 -10.852 1 98.19 254 THR B O 1
ATOM 4155 N N . SER B 1 255 ? -3.666 -25.734 -10.234 1 98.81 255 SER B N 1
ATOM 4156 C CA . SER B 1 255 ? -3.281 -24.5 -10.906 1 98.81 255 SER B CA 1
ATOM 4157 C C . SER B 1 255 ? -1.772 -24.281 -10.844 1 98.81 255 SER B C 1
ATOM 4159 O O . SER B 1 255 ? -1.085 -24.906 -10.031 1 98.81 255 SER B O 1
ATOM 4161 N N . LEU B 1 256 ? -1.276 -23.438 -11.695 1 98.94 256 LEU B N 1
ATOM 4162 C CA . LEU B 1 256 ? 0.119 -23.016 -11.727 1 98.94 256 LEU B CA 1
ATOM 4163 C C . LEU B 1 256 ? 0.223 -21.516 -11.953 1 98.94 256 LEU B C 1
ATOM 4165 O O . LEU B 1 256 ? -0.381 -20.984 -12.883 1 98.94 256 LEU B O 1
ATOM 4169 N N . VAL B 1 257 ? 0.889 -20.859 -11.062 1 98.94 257 VAL B N 1
ATOM 4170 C CA . VAL B 1 257 ? 1.273 -19.453 -11.266 1 98.94 257 VAL B CA 1
ATOM 4171 C C . VAL B 1 257 ? 2.766 -19.375 -11.578 1 98.94 257 VAL B C 1
ATOM 4173 O O . VAL B 1 257 ? 3.588 -19.969 -10.883 1 98.94 257 VAL B O 1
ATOM 4176 N N . VAL B 1 258 ? 3.129 -18.703 -12.641 1 98.94 258 VAL B N 1
ATOM 4177 C CA . VAL B 1 258 ? 4.5 -18.344 -12.977 1 98.94 258 VAL B CA 1
ATOM 4178 C C . VAL B 1 258 ? 4.645 -16.828 -12.969 1 98.94 258 VAL B C 1
ATOM 4180 O O . VAL B 1 258 ? 3.912 -16.125 -13.672 1 98.94 258 VAL B O 1
ATOM 4183 N N . CYS B 1 259 ? 5.664 -16.328 -12.094 1 98.81 259 CYS B N 1
ATOM 4184 C CA . CYS B 1 259 ? 5.57 -14.891 -11.898 1 98.81 259 CYS B CA 1
ATOM 4185 C C . CYS B 1 259 ? 6.934 -14.297 -11.555 1 98.81 259 CYS B C 1
ATOM 4187 O O . CYS B 1 259 ? 7.945 -15 -11.578 1 98.81 259 CYS B O 1
ATOM 4189 N N . SER B 1 260 ? 6.91 -12.93 -11.359 1 98.5 260 SER B N 1
ATOM 4190 C CA . SER B 1 260 ? 7.949 -12.094 -10.766 1 98.5 260 SER B CA 1
ATOM 4191 C C . SER B 1 260 ? 9.18 -12.031 -11.664 1 98.5 260 SER B C 1
ATOM 4193 O O . SER B 1 260 ? 10.312 -12.117 -11.18 1 98.5 260 SER B O 1
ATOM 4195 N N . PHE B 1 261 ? 9 -11.836 -12.969 1 98.81 261 PHE B N 1
ATOM 4196 C CA . PHE B 1 261 ? 10.07 -11.789 -13.961 1 98.81 261 PHE B CA 1
ATOM 4197 C C . PHE B 1 261 ? 10.047 -10.477 -14.727 1 98.81 261 PHE B C 1
ATOM 4199 O O . PHE B 1 261 ? 9.047 -10.141 -15.375 1 98.81 261 PHE B O 1
ATOM 4206 N N . ASP B 1 262 ? 11.125 -9.688 -14.578 1 98.69 262 ASP B N 1
ATOM 4207 C CA . ASP B 1 262 ? 11.352 -8.492 -15.375 1 98.69 262 ASP B CA 1
ATOM 4208 C C . ASP B 1 262 ? 12.18 -8.812 -16.625 1 98.69 262 ASP B C 1
ATOM 4210 O O . ASP B 1 262 ? 13.406 -8.891 -16.562 1 98.69 262 ASP B O 1
ATOM 4214 N N . ALA B 1 263 ? 11.562 -8.844 -17.734 1 98.5 263 ALA B N 1
ATOM 4215 C CA . ALA B 1 263 ? 12.164 -9.352 -18.969 1 98.5 263 ALA B CA 1
ATOM 4216 C C . ALA B 1 263 ? 13.211 -8.375 -19.516 1 98.5 263 ALA B C 1
ATOM 4218 O O . ALA B 1 263 ? 14 -8.734 -20.391 1 98.5 263 ALA B O 1
ATOM 4219 N N . ARG B 1 264 ? 13.25 -7.199 -18.984 1 97.31 264 ARG B N 1
ATOM 4220 C CA . ARG B 1 264 ? 14.141 -6.16 -19.516 1 97.31 264 ARG B CA 1
ATOM 4221 C C . ARG B 1 264 ? 15.508 -6.227 -18.844 1 97.31 264 ARG B C 1
ATOM 4223 O O . ARG B 1 264 ? 16.453 -5.57 -19.281 1 97.31 264 ARG B O 1
ATOM 4230 N N . LEU B 1 265 ? 15.594 -7.062 -17.844 1 98.25 265 LEU B N 1
ATOM 4231 C CA . LEU B 1 265 ? 16.859 -7.199 -17.141 1 98.25 265 LEU B CA 1
ATOM 4232 C C . LEU B 1 265 ? 17.766 -8.195 -17.859 1 98.25 265 LEU B C 1
ATOM 4234 O O . LEU B 1 265 ? 17.344 -8.867 -18.797 1 98.25 265 LEU B O 1
ATOM 4238 N N . GLU B 1 266 ? 19 -8.242 -17.406 1 97.44 266 GLU B N 1
ATOM 4239 C CA . GLU B 1 266 ? 20.016 -9.125 -17.984 1 97.44 266 GLU B CA 1
ATOM 4240 C C . GLU B 1 266 ? 19.562 -10.578 -17.953 1 97.44 266 GLU B C 1
ATOM 4242 O O . GLU B 1 266 ? 19.062 -11.055 -16.922 1 97.44 266 GLU B O 1
ATOM 4247 N N . GLY B 1 267 ? 19.688 -11.266 -19.125 1 97.62 267 GLY B N 1
ATOM 4248 C CA . GLY B 1 267 ? 19.344 -12.68 -19.188 1 97.62 267 GLY B CA 1
ATOM 4249 C C . GLY B 1 267 ? 17.875 -12.914 -19.422 1 97.62 267 GLY B C 1
ATOM 4250 O O . GLY B 1 267 ? 17.359 -14.016 -19.172 1 97.62 267 GLY B O 1
ATOM 4251 N N . GLY B 1 268 ? 17.203 -11.898 -19.891 1 97.94 268 GLY B N 1
ATOM 4252 C CA . GLY B 1 268 ? 15.758 -11.961 -20.062 1 97.94 268 GLY B CA 1
ATOM 4253 C C . GLY B 1 268 ? 15.305 -13.109 -20.938 1 97.94 268 GLY B C 1
ATOM 4254 O O . GLY B 1 268 ? 14.336 -13.805 -20.625 1 97.94 268 GLY B O 1
ATOM 4255 N N . ASP B 1 269 ? 15.945 -13.375 -22.031 1 98.25 269 ASP B N 1
ATOM 4256 C CA . ASP B 1 269 ? 15.578 -14.453 -22.938 1 98.25 269 ASP B CA 1
ATOM 4257 C C . ASP B 1 269 ? 15.828 -15.82 -22.297 1 98.25 269 ASP B C 1
ATOM 4259 O O . ASP B 1 269 ? 15.039 -16.75 -22.484 1 98.25 269 ASP B O 1
ATOM 4263 N N . THR B 1 270 ? 16.906 -15.922 -21.641 1 98.56 270 THR B N 1
ATOM 4264 C CA . THR B 1 270 ? 17.234 -17.172 -20.953 1 98.56 270 THR B CA 1
ATOM 4265 C C . THR B 1 270 ? 16.156 -17.516 -19.938 1 98.56 270 THR B C 1
ATOM 4267 O O . THR B 1 270 ? 15.672 -18.656 -19.891 1 98.56 270 THR B O 1
ATOM 4270 N N . VAL B 1 271 ? 15.812 -16.562 -19.094 1 98.75 271 VAL B N 1
ATOM 4271 C CA . VAL B 1 271 ? 14.82 -16.781 -18.047 1 98.75 271 VAL B CA 1
ATOM 4272 C C . VAL B 1 271 ? 13.477 -17.141 -18.672 1 98.75 271 VAL B C 1
ATOM 4274 O O . VAL B 1 271 ? 12.789 -18.047 -18.203 1 98.75 271 VAL B O 1
ATOM 4277 N N . ALA B 1 272 ? 13.094 -16.406 -19.734 1 98.88 272 ALA B N 1
ATOM 4278 C CA . ALA B 1 272 ? 11.836 -16.688 -20.422 1 98.88 272 ALA B CA 1
ATOM 4279 C C . ALA B 1 272 ? 11.82 -18.109 -20.969 1 98.88 272 ALA B C 1
ATOM 4281 O O . ALA B 1 272 ? 10.812 -18.812 -20.844 1 98.88 272 ALA B O 1
ATOM 4282 N N . ARG B 1 273 ? 12.883 -18.5 -21.562 1 98.69 273 ARG B N 1
ATOM 4283 C CA . ARG B 1 273 ? 13 -19.844 -22.109 1 98.69 273 ARG B CA 1
ATOM 4284 C C . ARG B 1 273 ? 12.859 -20.891 -21 1 98.69 273 ARG B C 1
ATOM 4286 O O . ARG B 1 273 ? 12.188 -21.906 -21.188 1 98.69 273 ARG B O 1
ATOM 4293 N N . LEU B 1 274 ? 13.508 -20.672 -19.906 1 98.81 274 LEU B N 1
ATOM 4294 C CA . LEU B 1 274 ? 13.445 -21.594 -18.781 1 98.81 274 LEU B CA 1
ATOM 4295 C C . LEU B 1 274 ? 12.031 -21.672 -18.219 1 98.81 274 LEU B C 1
ATOM 4297 O O . LEU B 1 274 ? 11.57 -22.75 -17.828 1 98.81 274 LEU B O 1
ATOM 4301 N N . ALA B 1 275 ? 11.367 -20.516 -18.109 1 98.88 275 ALA B N 1
ATOM 4302 C CA . ALA B 1 275 ? 9.977 -20.516 -17.672 1 98.88 275 ALA B CA 1
ATOM 4303 C C . ALA B 1 275 ? 9.109 -21.391 -18.578 1 98.88 275 ALA B C 1
ATOM 4305 O O . ALA B 1 275 ? 8.328 -22.219 -18.078 1 98.88 275 ALA B O 1
ATOM 4306 N N . VAL B 1 276 ? 9.281 -21.203 -19.875 1 98.88 276 VAL B N 1
ATOM 4307 C CA . VAL B 1 276 ? 8.531 -22 -20.844 1 98.88 276 VAL B CA 1
ATOM 4308 C C . VAL B 1 276 ? 8.844 -23.484 -20.656 1 98.88 276 VAL B C 1
ATOM 4310 O O . VAL B 1 276 ? 7.938 -24.312 -20.641 1 98.88 276 VAL B O 1
ATOM 4313 N N . GLU B 1 277 ? 10.094 -23.781 -20.562 1 98.75 277 GLU B N 1
ATOM 4314 C CA . GLU B 1 277 ? 10.508 -25.172 -20.375 1 98.75 277 GLU B CA 1
ATOM 4315 C C . GLU B 1 277 ? 9.875 -25.766 -19.125 1 98.75 277 GLU B C 1
ATOM 4317 O O . GLU B 1 277 ? 9.375 -26.891 -19.156 1 98.75 277 GLU B O 1
ATOM 4322 N N . GLY B 1 278 ? 9.93 -25.047 -18.031 1 98.75 278 GLY B N 1
ATOM 4323 C CA . GLY B 1 278 ? 9.312 -25.516 -16.797 1 98.75 278 GLY B CA 1
ATOM 4324 C C . GLY B 1 278 ? 7.824 -25.766 -16.922 1 98.75 278 GLY B C 1
ATOM 4325 O O . GLY B 1 278 ? 7.316 -26.797 -16.469 1 98.75 278 GLY B O 1
ATOM 4326 N N . ILE B 1 279 ? 7.117 -24.781 -17.547 1 98.88 279 ILE B N 1
ATOM 4327 C CA . ILE B 1 279 ? 5.672 -24.891 -17.734 1 98.88 279 ILE B CA 1
ATOM 4328 C C . ILE B 1 279 ? 5.344 -26.125 -18.562 1 98.88 279 ILE B C 1
ATOM 4330 O O . ILE B 1 279 ? 4.477 -26.922 -18.188 1 98.88 279 ILE B O 1
ATOM 4334 N N . VAL B 1 280 ? 6.062 -26.297 -19.656 1 98.62 280 VAL B N 1
ATOM 4335 C CA . VAL B 1 280 ? 5.801 -27.406 -20.578 1 98.62 280 VAL B CA 1
ATOM 4336 C C . VAL B 1 280 ? 6.043 -28.734 -19.875 1 98.62 280 VAL B C 1
ATOM 4338 O O . VAL B 1 280 ? 5.238 -29.672 -19.984 1 98.62 280 VAL B O 1
ATOM 4341 N N . ARG B 1 281 ? 7.121 -28.844 -19.141 1 98.19 281 ARG B N 1
ATOM 4342 C CA . ARG B 1 281 ? 7.426 -30.062 -18.406 1 98.19 281 ARG B CA 1
ATOM 4343 C C . ARG B 1 281 ? 6.332 -30.391 -17.391 1 98.19 281 ARG B C 1
ATOM 4345 O O . ARG B 1 281 ? 5.949 -31.547 -17.234 1 98.19 281 ARG B O 1
ATOM 4352 N N . PHE B 1 282 ? 5.883 -29.422 -16.703 1 98.69 282 PHE B N 1
ATOM 4353 C CA . PHE B 1 282 ? 4.805 -29.562 -15.727 1 98.69 282 PHE B CA 1
ATOM 4354 C C . PHE B 1 282 ? 3.545 -30.109 -16.391 1 98.69 282 PHE B C 1
ATOM 4356 O O . PHE B 1 282 ? 2.953 -31.078 -15.906 1 98.69 282 PHE B O 1
ATOM 4363 N N . VAL B 1 283 ? 3.162 -29.5 -17.547 1 98.31 283 VAL B N 1
ATOM 4364 C CA . VAL B 1 283 ? 1.944 -29.875 -18.25 1 98.31 283 VAL B CA 1
ATOM 4365 C C . VAL B 1 283 ? 2.107 -31.266 -18.844 1 98.31 283 VAL B C 1
ATOM 4367 O O . VAL B 1 283 ? 1.164 -32.062 -18.844 1 98.31 283 VAL B O 1
ATOM 4370 N N . GLU B 1 284 ? 3.266 -31.578 -19.359 1 97.5 284 GLU B N 1
ATOM 4371 C CA . GLU B 1 284 ? 3.529 -32.938 -19.828 1 97.5 284 GLU B CA 1
ATOM 4372 C C . GLU B 1 284 ? 3.334 -33.969 -18.719 1 97.5 284 GLU B C 1
ATOM 4374 O O . GLU B 1 284 ? 2.803 -35.031 -18.953 1 97.5 284 GLU B O 1
ATOM 4379 N N . GLY B 1 285 ? 3.854 -33.562 -17.562 1 96.69 285 GLY B N 1
ATOM 4380 C CA . GLY B 1 285 ? 3.646 -34.438 -16.406 1 96.69 285 GLY B CA 1
ATOM 4381 C C . GLY B 1 285 ? 2.18 -34.656 -16.094 1 96.69 285 GLY B C 1
ATOM 4382 O O . GLY B 1 285 ? 1.778 -35.781 -15.742 1 96.69 285 GLY B O 1
ATOM 4383 N N . MET B 1 286 ? 1.363 -33.625 -16.188 1 96.94 286 MET B N 1
ATOM 4384 C CA . MET B 1 286 ? -0.074 -33.75 -15.953 1 96.94 286 MET B CA 1
ATOM 4385 C C . MET B 1 286 ? -0.708 -34.719 -16.938 1 96.94 286 MET B C 1
ATOM 4387 O O . MET B 1 286 ? -1.547 -35.531 -16.562 1 96.94 286 MET B O 1
ATOM 4391 N N . THR B 1 287 ? -0.305 -34.562 -18.203 1 94.69 287 THR B N 1
ATOM 4392 C CA . THR B 1 287 ? -0.825 -35.438 -19.25 1 94.69 287 THR B CA 1
ATOM 4393 C C . THR B 1 287 ? -0.429 -36.875 -18.984 1 94.69 287 THR B C 1
ATOM 4395 O O . THR B 1 287 ? -1.246 -37.812 -19.141 1 94.69 287 THR B O 1
ATOM 4398 N N . GLY B 1 288 ? 0.749 -37.094 -18.641 1 92.5 288 GLY B N 1
ATOM 4399 C CA . GLY B 1 288 ? 1.254 -38.438 -18.375 1 92.5 288 GLY B CA 1
ATOM 4400 C C . GLY B 1 288 ? 0.549 -39.125 -17.219 1 92.5 288 GLY B C 1
ATOM 4401 O O . GLY B 1 288 ? 0.403 -40.344 -17.219 1 92.5 288 GLY B O 1
ATOM 4402 N N . ARG B 1 289 ? 0.081 -38.344 -16.297 1 92.19 289 ARG B N 1
ATOM 4403 C CA . ARG B 1 289 ? -0.55 -38.906 -15.102 1 92.19 289 ARG B CA 1
ATOM 4404 C C . ARG B 1 289 ? -2.066 -38.969 -15.266 1 92.19 289 ARG B C 1
ATOM 4406 O O . ARG B 1 289 ? -2.764 -39.5 -14.406 1 92.19 289 ARG B O 1
ATOM 4413 N N . GLY B 1 290 ? -2.557 -38.406 -16.344 1 92.06 290 GLY B N 1
ATOM 4414 C CA . GLY B 1 290 ? -3.977 -38.469 -16.641 1 92.06 290 GLY B CA 1
ATOM 4415 C C . GLY B 1 290 ? -4.789 -37.375 -16.016 1 92.06 290 GLY B C 1
ATOM 4416 O O . GLY B 1 290 ? -6.02 -37.375 -16.047 1 92.06 290 GLY B O 1
ATOM 4417 N N . SER B 1 291 ? -4.086 -36.406 -15.414 1 94.25 291 SER B N 1
ATOM 4418 C CA . SER B 1 291 ? -4.793 -35.281 -14.805 1 94.25 291 SER B CA 1
ATOM 4419 C C . SER B 1 291 ? -5.223 -34.281 -15.859 1 94.25 291 SER B C 1
ATOM 4421 O O . SER B 1 291 ? -6.078 -33.438 -15.594 1 94.25 291 SER B O 1
ATOM 4423 N N . LEU B 1 292 ? -4.598 -34.281 -16.969 1 94.5 292 LEU B N 1
ATOM 4424 C CA . LEU B 1 292 ? -4.988 -33.531 -18.156 1 94.5 292 LEU B CA 1
ATOM 4425 C C . LEU B 1 292 ? -5.254 -34.5 -19.328 1 94.5 292 LEU B C 1
ATOM 4427 O O . LEU B 1 292 ? -4.332 -35.125 -19.828 1 94.5 292 LEU B O 1
ATOM 4431 N N . ALA B 1 293 ? -6.488 -34.656 -19.594 1 91.06 293 ALA B N 1
ATOM 4432 C CA . ALA B 1 293 ? -6.902 -35.625 -20.609 1 91.06 293 ALA B CA 1
ATOM 4433 C C . ALA B 1 293 ? -7.684 -34.906 -21.719 1 91.06 293 ALA B C 1
ATOM 4435 O O . ALA B 1 293 ? -8.742 -34.312 -21.469 1 91.06 293 ALA B O 1
ATOM 4436 N N . VAL B 1 294 ? -7.039 -34.906 -22.875 1 83 294 VAL B N 1
ATOM 4437 C CA . VAL B 1 294 ? -7.664 -34.281 -24.047 1 83 294 VAL B CA 1
ATOM 4438 C C . VAL B 1 294 ? -8.438 -35.344 -24.844 1 83 294 VAL B C 1
ATOM 4440 O O . VAL B 1 294 ? -7.965 -36.469 -25.016 1 83 294 VAL B O 1
ATOM 4443 N N . GLY B 1 295 ? -9.695 -35.594 -24.547 1 62.69 295 GLY B N 1
ATOM 4444 C CA . GLY B 1 295 ? -10.508 -36.562 -25.281 1 62.69 295 GLY B CA 1
ATOM 4445 C C . GLY B 1 295 ? -10.133 -36.688 -26.734 1 62.69 295 GLY B C 1
ATOM 4446 O O . GLY B 1 295 ? -9.695 -35.719 -27.359 1 62.69 295 GLY B O 1
ATOM 4447 N N . GLU B 1 296 ? -9.484 -37.938 -27.156 1 50.28 296 GLU B N 1
ATOM 4448 C CA . GLU B 1 296 ? -9.453 -38.281 -28.578 1 50.28 296 GLU B CA 1
ATOM 4449 C C . GLU B 1 296 ? -10.703 -37.781 -29.297 1 50.28 296 GLU B C 1
ATOM 4451 O O . GLU B 1 296 ? -11.82 -38.031 -28.844 1 50.28 296 GLU B O 1
ATOM 4456 N N . ALA B 1 297 ? -10.578 -36.688 -29.969 1 41.69 297 ALA B N 1
ATOM 4457 C CA . ALA B 1 297 ? -11.633 -36.562 -30.969 1 41.69 297 ALA B CA 1
ATOM 4458 C C . ALA B 1 297 ? -11.734 -37.812 -31.828 1 41.69 297 ALA B C 1
ATOM 4460 O O . ALA B 1 297 ? -10.719 -38.406 -32.219 1 41.69 297 ALA B O 1
#

InterPro domains:
  IPR006035 Ureohydrolase [PF00491] (6-251)
  IPR006035 Ureohydrolase [PR00116] (109-136)
  IPR006035 Ureohydrolase [PR00116] (163-181)
  IPR006035 Ureohydrolase [PR00116] (210-239)
  IPR006035 Ureohydrolase [PS51409] (1-294)
  IPR006035 Ureohydrolase [PTHR43782] (5-283)
  IPR023696 Ureohydrolase domain superfamily [SSF52768] (5-287)

Foldseek 3Di:
DFFAAAEEEQALDDQQHDCPFLSVQSVLLVVVVLQVLVVVQHHYHYDYDDHQVVFDDSNRSVLVSLQVLLCVLLVCVVNSHAYEYEHAAQLNVLSNLQSCCVVCVQEAEEAEDQADLCDEPVRDDPSGNSSVNLVLQQCNYPNVSSVVRHRRDHHQLQRYAYALHEPYDPVRVVVNVVSVHHYHYFDQVDADLRLVVLLVVLQVSQAEEYEYEHELLLEACVQDDFHPDHDHRGAYLVSLLSNLLSDLVRYQYRHYYYYNGRLPGTNNNSSSVSSSNSVSSNSVNCVVVVSHDNPDD/DFFAAAEEEQALDDQQHDCPFLSVQSVLLVVVVLQVLVVVQHHYHYDYDDHQVVFDDSRGSVLVSLQSLLCVLLVCVVNSHAYEYEHAALLNVLSNLQSCCVVCVQEAEEAEDQADLCDEPVRDDPSGNRSVNLVLQQCNYPNVSSVVRHRRDHHQLQRYAYALHEPYDPVRVCVNVVSVHHYHYFDQVDADLRLVVLLVVLQVSQAEEYEYEHELLLEACVLDDFHPDHDHRGAYLVSLLSNLLSDLVRYQYRHYYYYNGRLPGTNNNSSSVSSSNSVSSNSVNCVVVPSHDNPDD

Nearest PDB structures (foldseek):
  1cev-assembly1_A  TM=8.663E-01  e=2.443E-19  [Bacillus] caldovelox
  6nfp-assembly1_F  TM=8.606E-01  e=1.099E-18  Bacillus subtilis subsp. subtilis str. 168
  6nbk-assembly1_B  TM=8.456E-01  e=2.936E-18  Bacillus thuringiensis DB27
  6nbk-assembly3_A  TM=8.327E-01  e=3.492E-18  Bacillus thuringiensis DB27
  8d27-assembly1_B  TM=8.274E-01  e=1.058E-16  Fusobacterium nucleatum subsp. nucleatum ATCC 25586

Solvent-accessible surface area (backbone atoms only — not comparable to full-atom values): 28129 Å² total; per-residue (Å²): 131,53,21,48,30,35,28,39,34,41,37,33,25,36,76,41,36,70,65,34,64,24,3,28,19,30,57,47,28,50,70,67,50,35,62,64,62,46,49,76,72,29,56,68,46,78,43,73,61,70,89,42,78,89,44,52,47,37,42,21,20,43,53,50,52,28,30,52,46,4,50,52,33,30,54,26,50,76,67,38,16,38,30,35,33,28,20,7,42,52,37,50,53,30,15,40,54,9,17,38,25,85,83,40,78,75,54,23,36,41,42,31,16,23,52,75,22,60,35,36,64,46,65,34,77,62,36,43,61,47,45,23,15,51,15,41,30,41,55,68,31,37,45,43,46,47,63,69,25,55,53,50,63,59,41,60,59,81,40,33,34,39,37,28,34,61,66,61,53,72,68,52,48,48,52,46,57,73,62,63,39,52,69,42,65,32,32,70,89,48,89,66,61,55,27,63,53,46,45,51,50,34,64,73,66,56,48,50,50,24,36,37,37,38,34,51,44,17,36,19,33,89,60,27,36,30,46,97,70,63,40,70,31,32,38,49,76,65,36,41,45,39,40,29,42,40,47,41,75,46,34,39,79,60,36,39,37,43,19,36,24,17,42,86,39,59,43,24,66,53,46,28,49,50,50,38,49,29,52,50,42,28,50,50,30,26,41,74,68,50,49,37,43,56,76,81,127,132,53,21,47,28,36,28,40,35,42,36,32,25,36,74,40,36,71,63,33,64,24,4,30,20,30,57,47,28,51,70,66,49,35,62,64,61,44,49,75,72,27,55,69,47,80,46,73,61,70,89,42,77,89,46,51,47,38,42,22,20,44,54,51,52,26,30,52,46,4,51,52,34,30,55,25,52,74,67,36,17,39,31,35,34,28,20,6,40,52,38,49,54,29,16,42,54,10,16,40,24,86,82,40,78,75,52,24,36,42,43,30,17,23,50,77,23,58,35,35,65,45,64,34,75,63,37,43,60,47,44,23,14,52,16,41,29,42,56,68,32,37,45,42,48,48,62,67,26,56,52,50,63,59,38,60,60,82,40,33,34,40,36,28,34,62,65,64,53,73,69,52,49,47,52,45,55,73,62,62,38,53,69,42,64,32,33,70,89,47,91,65,62,54,26,61,53,48,46,53,51,34,63,73,66,55,47,49,50,24,36,37,37,38,34,52,45,16,35,19,34,90,61,26,36,30,45,98,70,63,42,71,30,33,38,49,75,66,36,42,46,39,40,29,42,39,47,41,76,46,34,38,77,58,36,38,37,43,21,36,24,17,44,86,38,60,43,26,66,54,47,28,50,50,52,38,51,29,53,51,43,29,52,51,30,26,41,74,68,47,48,38,41,56,75,82,124

Sequence (594 aa):
MPYTSITIVVAPYHTGLYDHRVGSGPLRILSHNLASKLEALAPISFTNIGPVDAFEGETGRTFEVLRRIAAAVAAAASRRSFPLVLSGNCNASAAVAAGLHPSVPDLNVLWIDAHDDLDTPDTNVNGYLDAIAASMMCGRSWAALMASVPGHVPVSLERVAYCGLRDVSESQRKAVTEAGVDVIWGDAEKKVAFGRELDGMLERKKFGRTHVHLDLDVLDESLGRVNEWPSPGGLDDRDLVEVMEVIPKRTEQTSLVVCSFDARLEGGDTVARLAVEGIVRFVEGMTGRGSLAVGEAMPYTSITIVVAPYHTGLYDHRVGSGPLRILSHNLASKLEALAPISFTNIGPVDAFEGETGRTFEVLRRIAAAVAAAASRRSFPLVLSGNCNASAAVAAGLHPSVPDLNVLWIDAHDDLDTPDTNVNGYLDAIAASMMCGRSWAALMASVPGHVPVSLERVAYCGLRDVSESQRKAVTEAGVDVIWGDAEKKVAFGRELDGMLERKKFGRTHVHLDLDVLDESLGRVNEWPSPGGLDDRDLVEVMEVIPKRTEQTSLVVCSFDARLEGGDTVARLAVEGIVRFVEGMTGRGSLAVGEA

Radius of gyration: 27.08 Å; Cα contacts (8 Å, |Δi|>4): 1459; chains: 2; bounding box: 57×84×60 Å

Organism: NCBI:txid702518